Protein AF-A0A9P5K7F9-F1 (afdb_monomer_lite)

Organism: Colletotrichum siamense (NCBI:txid690259)

pLDDT: mean 72.36, std 23.7, range [22.53, 98.56]

Secondary structure (DSSP, 8-state):
-----PPPP-----PPPBHHHHHTT------SSS-HHHHTT----PEEPTTT--EE-S-HHHHHHHHHHHHHHHHHHHHHHHHHHHHHHHHHHHHHHHHHHHHHS-PPPPTT-SSHHHHHHHHHHHHHHHHHHHHHSSS--HHHHHHHHHHHHHHHS--SS-SS--HHHHHHHHHHHHHHHHHHHHHHHH-SS--HHHHHHHHHHHHHHHHHHHHH-HHHHHHTT-HHHHHHHHHHHHHHHHHHHTTSTHHHHHHHHHHHHHHHHHHS-TT----HHHHHHHHHHHHHHHTHHHHHHHHHH--PPP---------------------S---HHHHHHHHHHSS-----S------------PPPP------PPPPHHHHHHHHHHHHHHHHHTPPPPHHHHHTT------SSS-HHHHHTT---EEEETTTTEEEEGGGGGGG-TTSS---

Structure (mmCIF, N/CA/C/O backbone):
data_AF-A0A9P5K7F9-F1
#
_entry.id   AF-A0A9P5K7F9-F1
#
loop_
_atom_site.group_PDB
_atom_site.id
_atom_site.type_symbol
_atom_site.label_atom_id
_atom_site.label_alt_id
_atom_site.label_comp_id
_atom_site.label_asym_id
_atom_site.label_entity_id
_atom_site.label_seq_id
_atom_site.pdbx_PDB_ins_code
_atom_site.Cartn_x
_atom_site.Cartn_y
_atom_site.Cartn_z
_atom_site.occupancy
_atom_site.B_iso_or_equiv
_atom_site.auth_seq_id
_atom_site.auth_comp_id
_atom_site.auth_asym_id
_atom_site.auth_atom_id
_atom_site.pdbx_PDB_model_num
ATOM 1 N N . MET A 1 1 ? -58.192 16.668 75.613 1.00 34.59 1 MET A N 1
ATOM 2 C CA . MET A 1 1 ? -56.768 16.290 75.736 1.00 34.59 1 MET A CA 1
ATOM 3 C C . MET A 1 1 ? -56.548 15.174 74.741 1.00 34.59 1 MET A C 1
ATOM 5 O O . MET A 1 1 ? -56.738 14.020 75.089 1.00 34.59 1 MET A O 1
ATOM 9 N N . ASP A 1 2 ? -56.224 15.531 73.502 1.00 28.23 2 ASP A N 1
ATOM 10 C CA . ASP A 1 2 ? -55.972 14.560 72.441 1.00 28.23 2 ASP A CA 1
ATOM 11 C C . ASP A 1 2 ? -54.490 14.607 72.089 1.00 28.23 2 ASP A C 1
ATOM 13 O O . ASP A 1 2 ? -53.937 15.637 71.702 1.00 28.23 2 ASP A O 1
ATOM 17 N N . ILE A 1 3 ? -53.833 13.481 72.344 1.00 33.91 3 ILE A N 1
ATOM 18 C CA . ILE A 1 3 ? -52.399 13.274 72.192 1.00 33.91 3 ILE A CA 1
ATOM 19 C C . ILE A 1 3 ? -52.095 13.203 70.694 1.00 33.91 3 ILE A C 1
ATOM 21 O O . ILE A 1 3 ? -52.426 12.227 70.022 1.00 33.91 3 ILE A O 1
ATOM 25 N N . VAL A 1 4 ? -51.443 14.241 70.169 1.00 35.81 4 VAL A N 1
ATOM 26 C CA . VAL A 1 4 ? -50.896 14.260 68.808 1.00 35.81 4 VAL A CA 1
ATOM 27 C C . VAL A 1 4 ? -49.793 13.204 68.714 1.00 35.81 4 VAL A C 1
ATOM 29 O O . VAL A 1 4 ? -48.722 13.333 69.309 1.00 35.81 4 VAL A O 1
ATOM 32 N N . ALA A 1 5 ? -50.059 12.137 67.962 1.00 33.50 5 ALA A N 1
ATOM 33 C CA . ALA A 1 5 ? -49.075 11.113 67.648 1.00 33.50 5 ALA A CA 1
ATOM 34 C C . ALA A 1 5 ? -47.959 11.705 66.768 1.00 33.50 5 ALA A C 1
ATOM 36 O O . ALA A 1 5 ? -48.181 12.104 65.626 1.00 33.50 5 ALA A O 1
ATOM 37 N N . SER A 1 6 ? -46.743 11.745 67.315 1.00 30.38 6 SER A N 1
ATOM 38 C CA . SER A 1 6 ? -45.526 12.174 66.620 1.00 30.38 6 SER A CA 1
ATOM 39 C C . SER A 1 6 ? -45.235 11.286 65.392 1.00 30.38 6 SER A C 1
ATOM 41 O O . SER A 1 6 ? -45.344 10.055 65.487 1.00 30.38 6 SER A O 1
ATOM 43 N N . PRO A 1 7 ? -44.858 11.856 64.230 1.00 35.72 7 PRO A N 1
ATOM 44 C CA . PRO A 1 7 ? -44.550 11.077 63.039 1.00 35.72 7 PRO A CA 1
ATOM 45 C C . PRO A 1 7 ? -43.324 10.189 63.290 1.00 35.72 7 PRO A C 1
ATOM 47 O O . PRO A 1 7 ? -42.234 10.664 63.609 1.00 35.72 7 PRO A O 1
ATOM 50 N N . LYS A 1 8 ? -43.502 8.870 63.128 1.00 34.19 8 LYS A N 1
ATOM 51 C CA . LYS A 1 8 ? -42.427 7.871 63.232 1.00 34.19 8 LYS A CA 1
ATOM 52 C C . LYS A 1 8 ? -41.251 8.298 62.348 1.00 34.19 8 LYS A C 1
ATOM 54 O O . LYS A 1 8 ? -41.400 8.409 61.130 1.00 34.19 8 LYS A O 1
ATOM 59 N N . SER A 1 9 ? -40.086 8.519 62.957 1.00 37.06 9 SER A N 1
ATOM 60 C CA . SER A 1 9 ? -38.868 8.893 62.242 1.00 37.06 9 SER A CA 1
ATOM 61 C C . SER A 1 9 ? -38.587 7.886 61.121 1.00 37.06 9 SER A C 1
ATOM 63 O O . SER A 1 9 ? -38.528 6.670 61.336 1.00 37.06 9 SER A O 1
ATOM 65 N N . LYS A 1 10 ? -38.439 8.383 59.886 1.00 40.59 10 LYS A N 1
ATOM 66 C CA . LYS A 1 10 ? -37.928 7.583 58.769 1.00 40.59 10 LYS A CA 1
ATOM 67 C C . LYS A 1 10 ? -36.553 7.081 59.205 1.00 40.59 10 LYS A C 1
ATOM 69 O O . LYS A 1 10 ? -35.615 7.870 59.273 1.00 40.59 10 LYS A O 1
ATOM 74 N N . ARG A 1 11 ? -36.428 5.791 59.541 1.00 44.16 11 ARG A N 1
ATOM 75 C CA . ARG A 1 11 ? -35.130 5.166 59.836 1.00 44.16 11 ARG A CA 1
ATOM 76 C C . ARG A 1 11 ? -34.198 5.500 58.672 1.00 44.16 11 ARG A C 1
ATOM 78 O O . ARG A 1 11 ? -34.427 5.025 57.559 1.00 44.16 11 ARG A O 1
ATOM 85 N N . HIS A 1 12 ? -33.208 6.361 58.915 1.00 45.97 12 HIS A N 1
ATOM 86 C CA . HIS A 1 12 ? -32.232 6.754 57.906 1.00 45.97 12 HIS A CA 1
ATOM 87 C C . HIS A 1 12 ? -31.639 5.481 57.301 1.00 45.97 12 HIS A C 1
ATOM 89 O O . HIS A 1 12 ? -31.093 4.637 58.016 1.00 45.97 12 HIS A O 1
ATOM 95 N N . ARG A 1 13 ? -31.794 5.324 55.982 1.00 59.09 13 ARG A N 1
ATOM 96 C CA . ARG A 1 13 ? -31.165 4.246 55.210 1.00 59.09 13 ARG A CA 1
ATOM 97 C C . ARG A 1 13 ? -29.672 4.327 55.512 1.00 59.09 13 ARG A C 1
ATOM 99 O O . ARG A 1 13 ? -29.048 5.340 55.215 1.00 59.09 13 ARG A O 1
ATOM 106 N N . SER A 1 14 ? -29.125 3.333 56.209 1.00 60.84 14 SER A N 1
ATOM 107 C CA . SER A 1 14 ? -27.787 3.445 56.788 1.00 60.84 14 SER A CA 1
ATOM 108 C C . SER A 1 14 ? -26.732 3.446 55.684 1.00 60.84 14 SER A C 1
ATOM 110 O O . SER A 1 14 ? -26.365 2.388 55.172 1.00 60.84 14 SER A O 1
ATOM 112 N N . ILE A 1 15 ? -26.250 4.633 55.330 1.00 68.44 15 ILE A N 1
ATOM 113 C CA . ILE A 1 15 ? -25.108 4.823 54.436 1.00 68.44 15 ILE A CA 1
ATOM 114 C C . ILE A 1 15 ? -23.890 4.138 55.086 1.00 68.44 15 ILE A C 1
ATOM 116 O O . ILE A 1 15 ? -23.665 4.327 56.289 1.00 68.44 15 ILE A O 1
ATOM 120 N N . PRO A 1 16 ? -23.131 3.292 54.365 1.00 73.94 16 PRO A N 1
ATOM 121 C CA . PRO A 1 16 ? -21.928 2.677 54.915 1.00 73.94 16 PRO A CA 1
ATOM 122 C C . PRO A 1 16 ? -20.876 3.743 55.272 1.00 73.94 16 PRO A C 1
ATOM 124 O O . PRO A 1 16 ? -20.871 4.851 54.737 1.00 73.94 16 PRO A O 1
ATOM 127 N N . ALA A 1 17 ? -19.982 3.420 56.212 1.00 81.44 17 ALA A N 1
ATOM 128 C CA . ALA A 1 17 ? -18.834 4.277 56.504 1.00 81.44 17 ALA A CA 1
ATOM 129 C C . ALA A 1 17 ? -17.937 4.406 55.257 1.00 81.44 17 ALA A C 1
ATOM 131 O O . ALA A 1 17 ? -17.873 3.477 54.453 1.00 81.44 17 ALA A O 1
ATOM 132 N N . CYS A 1 18 ? -17.248 5.538 55.089 1.00 87.31 18 CYS A N 1
ATOM 133 C CA . CYS A 1 18 ? -16.259 5.672 54.015 1.00 87.31 18 CYS A CA 1
ATOM 134 C C . CYS A 1 18 ? -15.045 4.761 54.260 1.00 87.31 18 CYS A C 1
ATOM 136 O O . CYS A 1 18 ? -14.754 4.403 55.408 1.00 87.31 18 CYS A O 1
ATOM 138 N N . ALA A 1 19 ? -14.316 4.425 53.195 1.00 86.50 19 ALA A N 1
ATOM 139 C CA . ALA A 1 19 ? -13.170 3.521 53.257 1.00 86.50 19 ALA A CA 1
ATOM 140 C C . ALA A 1 19 ? -12.087 4.014 54.219 1.00 86.50 19 ALA A C 1
ATOM 142 O O . ALA A 1 19 ? -11.612 3.253 55.059 1.00 86.50 19 ALA A O 1
ATOM 143 N N . ARG A 1 20 ? -11.771 5.313 54.194 1.00 86.75 20 ARG A N 1
ATOM 144 C CA . ARG A 1 20 ? -10.778 5.909 55.095 1.00 86.75 20 ARG A CA 1
ATOM 145 C C . ARG A 1 20 ? -11.163 5.806 56.570 1.00 86.75 20 ARG A C 1
ATOM 147 O O . ARG A 1 20 ? -10.338 5.402 57.389 1.00 86.75 20 ARG A O 1
ATOM 154 N N . CYS A 1 21 ? -12.400 6.152 56.934 1.00 88.38 21 CYS A N 1
ATOM 155 C CA . CYS A 1 21 ? -12.863 6.018 58.321 1.00 88.38 21 CYS A CA 1
ATOM 156 C C . CYS A 1 21 ? -12.917 4.547 58.752 1.00 88.38 21 CYS A C 1
ATOM 158 O O . CYS A 1 21 ? -12.595 4.242 59.896 1.00 88.38 21 CYS A O 1
ATOM 160 N N . HIS A 1 22 ? -13.269 3.639 57.838 1.00 86.19 22 HIS A N 1
ATOM 161 C CA . HIS A 1 22 ? -13.271 2.204 58.104 1.00 86.19 22 HIS A CA 1
ATOM 162 C C . HIS A 1 22 ? -11.853 1.664 58.357 1.00 86.19 22 HIS A C 1
ATOM 164 O O . HIS A 1 22 ? -11.612 1.052 59.394 1.00 86.19 22 HIS A O 1
ATOM 170 N N . LYS A 1 23 ? -10.893 1.952 57.465 1.00 85.56 23 LYS A N 1
ATOM 171 C CA . LYS A 1 23 ? -9.483 1.533 57.583 1.00 85.56 23 LYS A CA 1
ATOM 172 C C . LYS A 1 23 ? -8.806 2.105 58.831 1.00 85.56 23 LYS A C 1
ATOM 174 O O . LYS A 1 23 ? -8.097 1.390 59.528 1.00 85.56 23 LYS A O 1
ATOM 179 N N . SER A 1 24 ? -9.080 3.369 59.156 1.00 85.00 24 SER A N 1
ATOM 180 C CA . SER A 1 24 ? -8.556 4.022 60.368 1.00 85.00 24 SER A CA 1
ATOM 181 C C . SER A 1 24 ? -9.285 3.628 61.662 1.00 85.00 24 SER A C 1
ATOM 183 O O . SER A 1 24 ? -8.893 4.087 62.734 1.00 85.00 24 SER A O 1
ATOM 185 N N . LYS A 1 25 ? -10.333 2.790 61.586 1.00 85.19 25 LYS A N 1
ATOM 186 C CA . LYS A 1 25 ? -11.198 2.384 62.713 1.00 85.19 25 LYS A CA 1
ATOM 187 C C . LYS A 1 25 ? -11.808 3.574 63.470 1.00 85.19 25 LYS A C 1
ATOM 189 O O . LYS A 1 25 ? -11.998 3.533 64.682 1.00 85.19 25 LYS A O 1
ATOM 194 N N . GLN A 1 26 ? -12.130 4.643 62.749 1.00 86.56 26 GLN A N 1
ATOM 195 C CA . GLN A 1 26 ? -12.694 5.874 63.299 1.00 86.56 26 GLN A CA 1
ATOM 196 C C . GLN A 1 26 ? -14.188 5.997 62.983 1.00 86.56 26 GLN A C 1
ATOM 198 O O . GLN A 1 26 ? -14.665 5.552 61.936 1.00 86.56 26 GLN A O 1
ATOM 203 N N . LYS A 1 27 ? -14.949 6.664 63.862 1.00 85.81 27 LYS A N 1
ATOM 204 C CA . LYS A 1 27 ? -16.379 6.914 63.631 1.00 85.81 27 LYS A CA 1
ATOM 205 C C . LYS A 1 27 ? -16.568 7.825 62.409 1.00 85.81 27 LYS A C 1
ATOM 207 O O . LYS A 1 27 ? -16.097 8.958 62.395 1.00 85.81 27 LYS A O 1
ATOM 212 N N . CYS A 1 28 ? -17.276 7.322 61.395 1.00 87.25 28 CYS A N 1
ATOM 213 C CA . CYS A 1 28 ? -17.679 8.088 60.216 1.00 87.25 28 CYS A CA 1
ATOM 214 C C . CYS A 1 28 ? -19.009 8.800 60.490 1.00 87.25 28 CYS A C 1
ATOM 216 O O . CYS A 1 28 ? -19.988 8.147 60.858 1.00 87.25 28 CYS A O 1
ATOM 218 N N . ASP A 1 29 ? -19.055 10.110 60.259 1.00 86.69 29 ASP A N 1
ATOM 219 C CA . ASP A 1 29 ? -20.264 10.945 60.310 1.00 86.69 29 ASP A CA 1
ATOM 220 C C . ASP A 1 29 ? -21.221 10.684 59.134 1.00 86.69 29 ASP A C 1
ATOM 222 O O . ASP A 1 29 ? -22.373 11.098 59.176 1.00 86.69 29 ASP A O 1
ATOM 226 N N . ARG A 1 30 ? -20.773 9.933 58.114 1.00 81.31 30 ARG A N 1
ATOM 227 C CA . ARG A 1 30 ? -21.566 9.513 56.942 1.00 81.31 30 ARG A CA 1
ATOM 228 C C . ARG A 1 30 ? -22.190 10.680 56.163 1.00 81.31 30 ARG A C 1
ATOM 230 O O . ARG A 1 30 ? -23.127 10.445 55.405 1.00 81.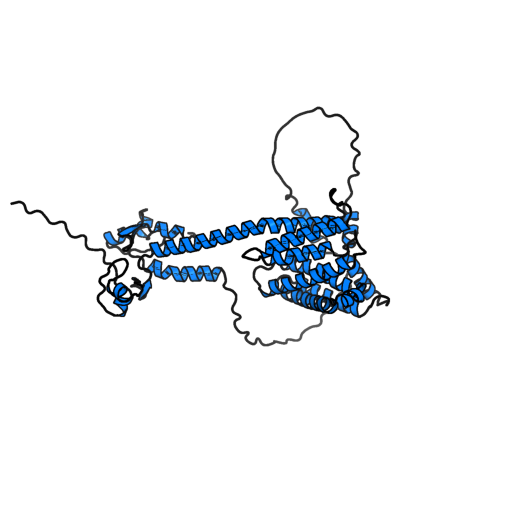31 30 ARG A O 1
ATOM 237 N N . GLY A 1 31 ? -21.646 11.894 56.293 1.00 80.25 31 GLY A N 1
ATOM 238 C CA . GLY A 1 31 ? -22.057 13.041 55.487 1.00 80.25 31 GLY A CA 1
ATOM 239 C C . GLY A 1 31 ? -21.938 12.753 53.990 1.00 80.25 31 GLY A C 1
ATOM 240 O O . GLY A 1 31 ? -21.008 12.061 53.561 1.00 80.25 31 GLY A O 1
ATOM 241 N N . THR A 1 32 ? -22.892 13.251 53.209 1.00 74.56 32 THR A N 1
ATOM 242 C CA . THR A 1 32 ? -22.952 13.168 51.741 1.00 74.56 32 THR A CA 1
ATOM 243 C C . THR A 1 32 ? -22.760 14.574 51.162 1.00 74.56 32 THR A C 1
ATOM 245 O O . THR A 1 32 ? -23.410 15.489 51.661 1.00 74.56 32 THR A O 1
ATOM 248 N N . PRO A 1 33 ? -21.899 14.789 50.146 1.00 73.19 33 PRO A N 1
ATOM 249 C CA . PRO A 1 33 ? -21.159 13.793 49.366 1.00 73.19 33 PRO A CA 1
ATOM 250 C C . PRO A 1 33 ? -19.855 13.301 50.010 1.00 73.19 33 PRO A C 1
ATOM 252 O O . PRO A 1 33 ? -19.399 12.199 49.706 1.00 73.19 33 PRO A O 1
ATOM 255 N N . ARG A 1 34 ? -19.280 14.049 50.959 1.00 85.12 34 ARG A N 1
ATOM 256 C CA . ARG A 1 34 ? -18.051 13.695 51.693 1.00 85.12 34 ARG A CA 1
ATOM 257 C C . ARG A 1 34 ? -18.315 13.740 53.196 1.00 85.12 34 ARG A C 1
ATOM 259 O O . ARG A 1 34 ? -19.089 14.566 53.664 1.00 85.12 34 ARG A O 1
ATOM 266 N N . CYS A 1 35 ? -17.685 12.841 53.951 1.00 88.06 35 CYS A N 1
ATOM 267 C CA . CYS A 1 35 ? -17.738 12.901 55.410 1.00 88.06 35 CYS A CA 1
ATOM 268 C C . CYS A 1 35 ? -16.847 14.047 55.922 1.00 88.06 35 CYS A C 1
ATOM 270 O O . CYS A 1 35 ? -15.815 14.340 55.310 1.00 88.06 35 CYS A O 1
ATOM 272 N N . LEU A 1 36 ? -17.210 14.668 57.045 1.00 88.62 36 LEU A N 1
ATOM 273 C CA . LEU A 1 36 ? -16.509 15.830 57.606 1.00 88.62 36 LEU A CA 1
ATOM 274 C C . LEU A 1 36 ? -15.012 15.560 57.793 1.00 88.62 36 LEU A C 1
ATOM 276 O O . LEU A 1 36 ? -14.182 16.391 57.449 1.00 88.62 36 LEU A O 1
ATOM 280 N N . ARG A 1 37 ? -14.640 14.353 58.230 1.00 86.94 37 ARG A N 1
ATOM 281 C CA . ARG A 1 37 ? -13.229 13.975 58.427 1.00 86.94 37 ARG A CA 1
ATOM 282 C C . ARG A 1 37 ? -12.431 13.853 57.120 1.00 86.94 37 ARG A C 1
ATOM 284 O O . ARG A 1 37 ? -11.216 14.058 57.119 1.00 86.94 37 ARG A O 1
ATOM 291 N N . CYS A 1 38 ? -13.080 13.490 56.014 1.00 88.12 38 CYS A N 1
ATOM 292 C CA . CYS A 1 38 ? -12.452 13.509 54.690 1.00 88.12 38 CYS A CA 1
ATOM 293 C C . CYS A 1 38 ? -12.357 14.935 54.142 1.00 88.12 38 CYS A C 1
ATOM 295 O O . CYS A 1 38 ? -11.353 15.252 53.517 1.00 88.12 38 CYS A O 1
ATOM 297 N N . VAL A 1 39 ? -13.342 15.794 54.425 1.00 89.00 39 VAL A N 1
ATOM 298 C CA . VAL A 1 39 ? -13.290 17.223 54.073 1.00 89.00 39 VAL A CA 1
ATOM 299 C C . VAL A 1 39 ? -12.141 17.916 54.806 1.00 89.00 39 VAL A C 1
ATOM 301 O O . VAL A 1 39 ? -11.277 18.492 54.157 1.00 89.00 39 VAL A O 1
ATOM 304 N N . SER A 1 40 ? -12.053 17.773 56.133 1.00 87.50 40 SER A N 1
ATOM 305 C CA . SER A 1 40 ? -10.996 18.397 56.945 1.00 87.50 40 SER A CA 1
ATOM 306 C C . SER A 1 40 ? -9.583 17.929 56.595 1.00 87.50 40 SER A C 1
ATOM 308 O O . SER A 1 40 ? -8.618 18.603 56.925 1.00 87.50 40 SER A O 1
ATOM 310 N N . ALA A 1 41 ? -9.445 16.770 55.954 1.00 86.62 41 ALA A N 1
ATOM 311 C CA . ALA A 1 41 ? -8.152 16.238 55.542 1.00 86.62 41 ALA A CA 1
ATOM 312 C C . ALA A 1 41 ? -7.843 16.459 54.055 1.00 86.62 41 ALA A C 1
ATOM 314 O O . ALA A 1 41 ? -6.839 15.944 53.581 1.00 86.62 41 ALA A O 1
ATOM 315 N N . GLY A 1 42 ? -8.731 17.105 53.295 1.00 83.94 42 GLY A N 1
ATOM 316 C CA . GLY A 1 42 ? -8.560 17.329 51.857 1.00 83.94 42 GLY A CA 1
ATOM 317 C C . GLY A 1 42 ? -8.678 16.085 50.961 1.00 83.94 42 GLY A C 1
ATOM 318 O O . GLY A 1 42 ? -8.785 16.229 49.751 1.00 83.94 42 GLY A O 1
ATOM 319 N N . VAL A 1 43 ? -8.754 14.867 51.507 1.00 85.25 43 VAL A N 1
ATOM 320 C CA . VAL A 1 43 ? -8.704 13.606 50.733 1.00 85.25 43 VAL A CA 1
ATOM 321 C C . VAL A 1 43 ? -10.061 13.109 50.234 1.00 85.25 43 VAL A C 1
ATOM 323 O O . VAL A 1 43 ? -11.083 13.261 50.919 1.00 85.25 43 VAL A O 1
ATOM 326 N N . GLU A 1 44 ? -10.077 12.470 49.064 1.00 83.56 44 GLU A N 1
ATOM 327 C CA . GLU A 1 44 ? -11.278 11.895 48.450 1.00 83.56 44 GLU A CA 1
ATOM 328 C C . GLU A 1 44 ? -12.033 10.948 49.405 1.00 83.56 44 GLU A C 1
ATOM 330 O O . GLU A 1 44 ? -11.454 10.249 50.242 1.00 83.56 44 GLU A O 1
ATOM 335 N N . CYS A 1 45 ? -13.368 10.977 49.339 1.00 84.62 45 CYS A N 1
ATOM 336 C CA . CYS A 1 45 ? -14.227 10.187 50.215 1.00 84.62 45 CYS A CA 1
ATOM 337 C C . CYS A 1 45 ? -14.881 9.043 49.434 1.00 84.62 45 CYS A C 1
ATOM 339 O O . CYS A 1 45 ? -15.989 9.191 48.927 1.00 84.62 45 CYS A O 1
ATOM 341 N N . THR A 1 46 ? -14.214 7.893 49.379 1.00 85.75 46 THR A N 1
ATOM 342 C CA . THR A 1 46 ? -14.709 6.668 48.734 1.00 85.75 46 THR A CA 1
ATOM 343 C C . THR A 1 46 ? -15.563 5.830 49.696 1.00 85.75 46 THR A C 1
ATOM 345 O O . THR A 1 46 ? -15.405 5.872 50.925 1.00 85.75 46 THR A O 1
ATOM 348 N N . ALA A 1 47 ? -16.530 5.084 49.164 1.00 82.12 47 ALA A N 1
ATOM 349 C CA . ALA A 1 47 ? -17.263 4.070 49.916 1.00 82.12 47 ALA A CA 1
ATOM 350 C C . ALA A 1 47 ? -16.431 2.783 50.020 1.00 82.12 47 ALA A C 1
ATOM 352 O O . ALA A 1 47 ? -15.558 2.526 49.198 1.00 82.12 47 ALA A O 1
ATOM 353 N N . ILE A 1 48 ? -16.692 1.976 51.052 1.00 80.50 48 ILE A N 1
ATOM 354 C CA . ILE A 1 48 ? -16.095 0.644 51.177 1.00 80.50 48 ILE A CA 1
ATOM 355 C C . ILE A 1 48 ? -17.099 -0.420 50.746 1.00 80.50 48 ILE A C 1
ATOM 357 O O . ILE A 1 48 ? -18.226 -0.464 51.253 1.00 80.50 48 ILE A O 1
ATOM 361 N N . ASN A 1 49 ? -16.685 -1.294 49.835 1.00 73.50 49 ASN A N 1
ATOM 362 C CA . ASN A 1 49 ? -17.431 -2.496 49.518 1.00 73.50 49 ASN A CA 1
ATOM 363 C C . ASN A 1 49 ? -17.250 -3.501 50.669 1.00 73.50 49 ASN A C 1
ATOM 365 O O . ASN A 1 49 ? -16.142 -3.878 51.038 1.00 73.50 49 ASN A O 1
ATOM 369 N N . ARG A 1 50 ? -18.358 -3.918 51.288 1.00 68.75 50 ARG A N 1
ATOM 370 C CA . ARG A 1 50 ? -18.335 -4.806 52.463 1.00 68.75 50 ARG A CA 1
ATOM 371 C C . ARG A 1 50 ? -17.992 -6.257 52.137 1.00 68.75 50 ARG A C 1
ATOM 373 O O . ARG A 1 50 ? -17.692 -7.002 53.060 1.00 68.75 50 ARG A O 1
ATOM 380 N N . GLN A 1 51 ? -18.095 -6.668 50.876 1.00 68.06 51 GLN A N 1
ATOM 381 C CA . GLN A 1 51 ? -17.865 -8.056 50.476 1.00 68.06 51 GLN A CA 1
ATOM 382 C C . GLN A 1 51 ? -16.376 -8.353 50.285 1.00 68.06 51 GLN A C 1
ATOM 384 O O . GLN A 1 51 ? -15.914 -9.418 50.672 1.00 68.06 51 GLN A O 1
ATOM 389 N N . ASN A 1 52 ? -15.624 -7.402 49.735 1.00 69.44 52 ASN A N 1
ATOM 390 C CA . ASN A 1 52 ? -14.214 -7.569 49.371 1.00 69.44 52 ASN A CA 1
ATOM 391 C C . ASN A 1 52 ? -13.292 -6.504 50.001 1.00 69.44 52 ASN A C 1
ATOM 393 O O . ASN A 1 52 ? -12.093 -6.504 49.748 1.00 69.44 52 ASN A O 1
ATOM 397 N N . SER A 1 53 ? -13.829 -5.598 50.826 1.00 71.75 53 SER A N 1
ATOM 398 C CA . SER A 1 53 ? -13.100 -4.476 51.440 1.00 71.75 53 SER A CA 1
ATOM 399 C C . SER A 1 53 ? -12.466 -3.492 50.442 1.00 71.75 53 SER A C 1
ATOM 401 O O . SER A 1 53 ? -11.591 -2.715 50.835 1.00 71.75 53 SER A O 1
ATOM 403 N N . SER A 1 54 ? -12.895 -3.492 49.173 1.00 75.50 54 SER A N 1
ATOM 404 C CA . SER A 1 54 ? -12.372 -2.586 48.145 1.00 75.50 54 SER A CA 1
ATOM 405 C C . SER A 1 54 ? -12.952 -1.177 48.281 1.00 75.50 54 SER A C 1
ATOM 407 O O . SER A 1 54 ? -14.039 -0.974 48.832 1.00 75.50 54 SER A O 1
ATOM 409 N N . GLU A 1 55 ? -12.223 -0.186 47.775 1.00 80.69 55 GLU A N 1
ATOM 410 C CA . GLU A 1 55 ? -12.733 1.179 47.657 1.00 80.69 55 GLU A CA 1
ATOM 411 C C . GLU A 1 55 ? -13.583 1.299 46.393 1.00 80.69 55 GLU A C 1
ATOM 413 O O . GLU A 1 55 ? -13.209 0.789 45.341 1.00 80.69 55 GLU A O 1
ATOM 418 N N . VAL A 1 56 ? -14.743 1.939 46.507 1.00 77.62 56 VAL A N 1
ATOM 419 C CA . VAL A 1 56 ? -15.666 2.172 45.392 1.00 77.62 56 VAL A CA 1
ATOM 420 C C . VAL A 1 56 ? -16.202 3.605 45.441 1.00 77.62 56 VAL A C 1
ATOM 422 O O . VAL A 1 56 ? -16.293 4.190 46.530 1.00 77.62 56 VAL A O 1
ATOM 425 N N . PRO A 1 57 ? -16.588 4.195 44.297 1.00 78.25 57 PRO A N 1
ATOM 426 C CA . PRO A 1 57 ? -17.239 5.500 44.269 1.00 78.25 57 PRO A CA 1
ATOM 427 C C . PRO A 1 57 ? -18.486 5.532 45.162 1.00 78.25 57 PRO A C 1
ATOM 429 O O . PRO A 1 57 ? -19.220 4.549 45.281 1.00 78.25 57 PRO A O 1
ATOM 432 N N . ARG A 1 58 ? -18.744 6.672 45.815 1.00 74.19 58 ARG A N 1
ATOM 433 C CA . ARG A 1 58 ? -19.914 6.820 46.703 1.00 74.19 58 ARG A CA 1
ATOM 434 C C . ARG A 1 58 ? -21.252 6.831 45.962 1.00 74.19 58 ARG A C 1
ATOM 436 O O . ARG A 1 58 ? -22.241 6.375 46.535 1.00 74.19 58 ARG A O 1
ATOM 443 N N . SER A 1 59 ? -21.269 7.336 44.730 1.00 74.62 59 SER A N 1
ATOM 444 C CA . SER A 1 59 ? -22.366 7.163 43.778 1.00 74.62 59 SER A CA 1
ATOM 445 C C . SER A 1 59 ? -21.845 6.346 42.605 1.00 74.62 59 SER A C 1
ATOM 447 O O . SER A 1 59 ? -21.018 6.818 41.829 1.00 74.62 59 SER A O 1
ATOM 449 N N . ALA A 1 60 ? -22.325 5.110 42.487 1.00 70.25 60 ALA A N 1
ATOM 450 C CA . ALA A 1 60 ? -22.063 4.296 41.307 1.00 70.25 60 ALA A CA 1
ATOM 451 C C . ALA A 1 60 ? -22.700 4.926 40.059 1.00 70.25 60 ALA A C 1
ATOM 453 O O . ALA A 1 60 ? -22.132 4.843 38.982 1.00 70.25 60 ALA A O 1
ATOM 454 N N . VAL A 1 61 ? -23.853 5.587 40.210 1.00 70.44 61 VAL A N 1
ATOM 455 C CA . VAL A 1 61 ? -24.596 6.192 39.097 1.00 70.44 61 VAL A CA 1
ATOM 456 C C . VAL A 1 61 ? -23.810 7.345 38.484 1.00 70.44 61 VAL A C 1
ATOM 458 O O . VAL A 1 61 ? -23.517 7.288 37.298 1.00 70.44 61 VAL A O 1
ATOM 461 N N . GLN A 1 62 ? -23.378 8.320 39.290 1.00 69.62 62 GLN A N 1
ATOM 462 C CA . GLN A 1 62 ? -22.600 9.459 38.785 1.00 69.62 62 GLN A CA 1
ATOM 463 C C . GLN A 1 62 ? -21.277 9.021 38.150 1.00 69.62 62 GLN A C 1
ATOM 465 O O . GLN A 1 62 ? -20.884 9.553 37.119 1.00 69.62 62 GLN A O 1
ATOM 470 N N . TYR A 1 63 ? -20.602 8.029 38.740 1.00 73.88 63 TYR A N 1
ATOM 471 C CA . TYR A 1 63 ? -19.367 7.485 38.176 1.00 73.88 63 TYR A CA 1
ATOM 472 C C . TYR A 1 63 ? -19.599 6.833 36.806 1.00 73.88 63 TYR A C 1
ATOM 474 O O . TYR A 1 63 ? -18.833 7.059 35.874 1.00 73.88 63 TYR A O 1
ATOM 482 N N . LEU A 1 64 ? -20.665 6.037 36.675 1.00 72.12 64 LEU A N 1
ATOM 483 C CA . LEU A 1 64 ? -21.013 5.380 35.417 1.00 72.12 64 LEU A CA 1
ATOM 484 C C . LEU A 1 64 ? -21.469 6.385 34.353 1.00 72.12 64 LEU A C 1
ATOM 486 O O . LEU A 1 64 ? -21.100 6.231 33.197 1.00 72.12 64 LEU A O 1
ATOM 490 N N . GLU A 1 65 ? -22.226 7.417 34.727 1.00 70.88 65 GLU A N 1
ATOM 491 C CA . GLU A 1 65 ? -22.639 8.497 33.820 1.00 70.88 65 GLU A CA 1
ATOM 492 C C . GLU A 1 65 ? -21.440 9.307 33.318 1.00 70.88 65 GLU A C 1
ATOM 494 O O . GLU A 1 65 ? -21.338 9.570 32.123 1.00 70.88 65 GLU A O 1
ATOM 499 N N . GLN A 1 66 ? -20.492 9.639 34.200 1.00 73.81 66 GLN A N 1
ATOM 500 C CA . GLN A 1 66 ? -19.250 10.299 33.802 1.00 73.81 66 GLN A CA 1
ATOM 501 C C . GLN A 1 66 ? -18.437 9.417 32.847 1.00 73.81 66 GLN A C 1
ATOM 503 O O . GLN A 1 66 ? -17.978 9.894 31.813 1.00 73.81 66 GLN A O 1
ATOM 508 N N . LYS A 1 67 ? -18.290 8.123 33.158 1.00 75.06 67 LYS A N 1
ATOM 509 C CA . LYS A 1 67 ? -17.587 7.181 32.279 1.00 75.06 67 LYS A CA 1
ATOM 510 C C . LYS A 1 67 ? -18.276 7.013 30.929 1.00 75.06 67 LYS A C 1
ATOM 512 O O . LYS A 1 67 ? -17.589 6.886 29.924 1.00 75.06 67 LYS A O 1
ATOM 517 N N . LEU A 1 68 ? -19.607 7.049 30.891 1.00 73.50 68 LEU A N 1
ATOM 518 C CA . LEU A 1 68 ? -20.355 7.037 29.637 1.00 73.50 68 LEU A CA 1
ATOM 519 C C . LEU A 1 68 ? -20.091 8.286 28.807 1.00 73.50 68 LEU A C 1
ATOM 521 O O . LEU A 1 68 ? -19.760 8.152 27.637 1.00 73.50 68 LEU A O 1
ATOM 525 N N . ALA A 1 69 ? -20.133 9.470 29.416 1.00 72.25 69 ALA A N 1
ATOM 526 C CA . ALA A 1 69 ? -19.814 10.714 28.720 1.00 72.25 69 ALA A CA 1
ATOM 527 C C . ALA A 1 69 ? -18.364 10.729 28.189 1.00 72.25 69 ALA A C 1
ATOM 529 O O . ALA A 1 69 ? -18.107 11.171 27.069 1.00 72.25 69 ALA A O 1
ATOM 530 N N . GLU A 1 70 ? -17.407 10.202 28.960 1.00 75.06 70 GLU A N 1
ATOM 531 C CA . GLU A 1 70 ? -16.017 10.033 28.511 1.00 75.06 70 GLU A CA 1
ATOM 532 C C . GLU A 1 70 ? -15.929 9.094 27.293 1.00 75.06 70 GLU A C 1
ATOM 534 O O . GLU A 1 70 ? -15.253 9.407 26.319 1.00 75.06 70 GLU A O 1
ATOM 539 N N . LEU A 1 71 ? -16.646 7.968 27.297 1.00 75.12 71 LEU A N 1
ATOM 540 C CA . LEU A 1 71 ? -16.640 7.022 26.175 1.00 75.12 71 LEU A CA 1
ATOM 541 C C . LEU A 1 71 ? -17.374 7.560 24.934 1.00 75.12 71 LEU A C 1
ATOM 543 O O . LEU A 1 71 ? -16.890 7.385 23.818 1.00 75.12 71 LEU A O 1
ATOM 547 N N . GLU A 1 72 ? -18.504 8.244 25.109 1.00 75.25 72 GLU A N 1
ATOM 548 C CA . GLU A 1 72 ? -19.282 8.852 24.019 1.00 75.25 72 GLU A CA 1
ATOM 549 C C . GLU A 1 72 ? -18.494 9.969 23.316 1.00 75.25 72 GLU A C 1
ATOM 551 O O . GLU A 1 72 ? -18.511 10.071 22.087 1.00 75.25 72 GLU A O 1
ATOM 556 N N . THR A 1 73 ? -17.741 10.776 24.071 1.00 73.81 73 THR A N 1
ATOM 557 C CA . THR A 1 73 ? -16.884 11.827 23.494 1.00 73.81 73 THR A CA 1
ATOM 558 C C . THR A 1 73 ? -15.709 11.247 22.706 1.00 73.81 73 THR A C 1
ATOM 560 O O . THR A 1 73 ? -15.404 11.736 21.614 1.00 73.81 73 THR A O 1
ATOM 563 N N . LEU A 1 74 ? -15.091 10.168 23.198 1.00 73.31 74 LEU A N 1
ATOM 564 C CA . LEU A 1 74 ? -14.047 9.439 22.472 1.00 73.31 74 LEU A CA 1
ATOM 565 C C . LEU A 1 74 ? -14.581 8.807 21.177 1.00 73.31 74 LEU A C 1
ATOM 567 O O . LEU A 1 74 ? -13.930 8.914 20.136 1.00 73.31 74 LEU A O 1
ATOM 571 N N . ALA A 1 75 ? -15.772 8.202 21.215 1.00 69.62 75 ALA A N 1
ATOM 572 C CA . ALA A 1 75 ? -16.416 7.625 20.034 1.00 69.62 75 ALA A CA 1
ATOM 573 C C . ALA A 1 75 ? -16.726 8.694 18.974 1.00 69.62 75 ALA A C 1
ATOM 575 O O . ALA A 1 75 ? -16.332 8.546 17.820 1.00 69.62 75 ALA A O 1
ATOM 576 N N . THR A 1 76 ? -17.321 9.816 19.386 1.00 68.31 76 THR A N 1
ATOM 577 C CA . THR A 1 76 ? -17.646 10.937 18.486 1.00 68.31 76 THR A CA 1
ATOM 578 C C . THR A 1 76 ? -16.388 11.537 17.849 1.00 68.31 76 THR A C 1
ATOM 580 O O . THR A 1 76 ? -16.362 11.860 16.663 1.00 68.31 76 THR A O 1
ATOM 583 N N . THR A 1 77 ? -15.306 11.669 18.624 1.00 67.56 77 THR A N 1
ATOM 584 C CA . THR A 1 77 ? -14.019 12.164 18.110 1.00 67.56 77 THR A CA 1
ATOM 585 C C . THR A 1 77 ? -13.457 11.224 17.044 1.00 67.56 77 THR A C 1
ATOM 587 O O . THR A 1 77 ? -12.977 11.685 16.011 1.00 67.56 77 THR A O 1
ATOM 590 N N . ARG A 1 78 ? -13.559 9.906 17.257 1.00 62.06 78 ARG A N 1
ATOM 591 C CA . ARG A 1 78 ? -13.116 8.896 16.291 1.00 62.06 78 ARG A CA 1
ATOM 592 C C . ARG A 1 78 ? -13.940 8.928 14.999 1.00 62.06 78 ARG A C 1
ATOM 594 O O . ARG A 1 78 ? -13.347 8.883 13.928 1.00 62.06 78 ARG A O 1
ATOM 601 N N . GLU A 1 79 ? -15.263 9.056 15.093 1.00 60.03 79 GLU A N 1
ATOM 602 C CA . GLU A 1 79 ? -16.161 9.142 13.928 1.00 60.03 79 GLU A CA 1
ATOM 603 C C . GLU A 1 79 ? -15.901 10.388 13.065 1.00 60.03 79 GLU A C 1
ATOM 605 O O . GLU A 1 79 ? -15.895 10.321 11.835 1.00 60.03 79 GLU A O 1
ATOM 610 N N . ASN A 1 80 ? -15.623 11.535 13.688 1.00 59.78 80 ASN A N 1
ATOM 611 C CA . ASN A 1 80 ? -15.303 12.760 12.950 1.00 59.78 80 ASN A CA 1
ATOM 612 C C . ASN A 1 80 ? -13.976 12.653 12.181 1.00 59.78 80 ASN A C 1
ATOM 614 O O . ASN A 1 80 ? -13.861 13.187 11.080 1.00 59.78 80 ASN A O 1
ATOM 618 N N . VAL A 1 81 ? -12.990 11.937 12.730 1.00 59.03 81 VAL A N 1
ATOM 619 C CA . VAL A 1 81 ? -11.713 11.674 12.050 1.00 59.03 81 VAL A CA 1
ATOM 620 C C . VAL A 1 81 ? -11.903 10.719 10.870 1.00 59.03 81 VAL A C 1
ATOM 622 O O . VAL A 1 81 ? -11.384 10.988 9.790 1.00 59.03 81 VAL A O 1
ATOM 625 N N . THR A 1 82 ? -12.681 9.643 11.029 1.00 57.66 82 THR A N 1
ATOM 626 C CA . THR A 1 82 ? -12.946 8.705 9.924 1.00 57.66 82 THR A CA 1
ATOM 627 C C . THR A 1 82 ? -13.692 9.376 8.773 1.00 57.66 82 THR A C 1
ATOM 629 O O . THR A 1 82 ? -13.353 9.158 7.615 1.00 57.66 82 THR A O 1
ATOM 632 N N . ASN A 1 83 ? -14.650 10.256 9.077 1.00 56.78 83 ASN A N 1
ATOM 633 C CA . ASN A 1 83 ? -15.417 10.986 8.063 1.00 56.78 83 ASN A CA 1
ATOM 634 C C . ASN A 1 83 ? -14.587 12.024 7.292 1.00 56.78 83 ASN A C 1
ATOM 636 O O . ASN A 1 83 ? -14.921 12.325 6.151 1.00 56.78 83 ASN A O 1
ATOM 640 N N . ALA A 1 84 ? -13.510 12.552 7.880 1.00 58.34 84 ALA A N 1
ATOM 641 C CA . ALA A 1 84 ? -12.579 13.445 7.188 1.00 58.34 84 ALA A CA 1
ATOM 642 C C . ALA A 1 84 ? -11.543 12.692 6.332 1.00 58.34 84 ALA A C 1
ATOM 644 O O . ALA A 1 84 ? -11.067 13.241 5.346 1.00 58.34 84 ALA A O 1
ATOM 645 N N . ALA A 1 85 ? -11.207 11.448 6.689 1.00 57.66 85 ALA A N 1
ATOM 646 C CA . ALA A 1 85 ? -10.273 10.599 5.944 1.00 57.66 85 ALA A CA 1
ATOM 647 C C . ALA A 1 85 ? -10.909 9.928 4.708 1.00 57.66 85 ALA A C 1
ATOM 649 O O . ALA A 1 85 ? -10.221 9.680 3.719 1.00 57.66 85 ALA A O 1
ATOM 650 N N . LEU A 1 86 ? -12.220 9.662 4.747 1.00 60.12 86 LEU A N 1
ATOM 651 C CA . LEU A 1 86 ? -12.975 9.008 3.667 1.00 60.12 86 LEU A CA 1
ATOM 652 C C . LEU A 1 86 ? -12.905 9.742 2.304 1.00 60.12 86 LEU A C 1
ATOM 654 O O . LEU A 1 86 ? -12.623 9.077 1.311 1.00 60.12 86 LEU A O 1
ATOM 658 N N . PRO A 1 87 ? -13.063 11.080 2.212 1.00 61.31 87 PRO A N 1
ATOM 659 C CA . PRO A 1 87 ? -12.934 11.799 0.941 1.00 61.31 87 PRO A CA 1
ATOM 660 C C . PRO A 1 87 ? -11.536 11.670 0.320 1.00 61.31 8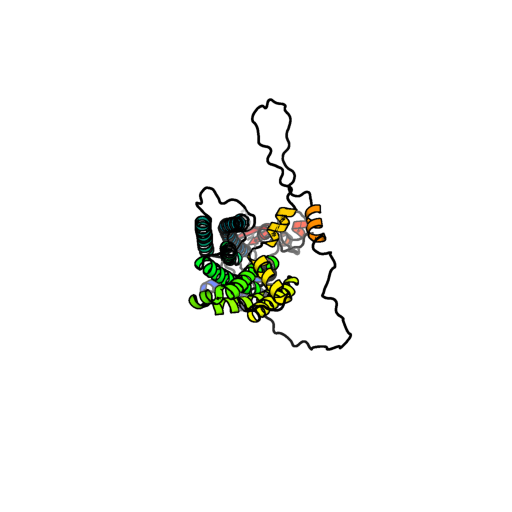7 PRO A C 1
ATOM 662 O O . PRO A 1 87 ? -11.405 11.383 -0.865 1.00 61.31 87 PRO A O 1
ATOM 665 N N . THR A 1 88 ? -10.481 11.809 1.132 1.00 76.50 88 THR A N 1
ATOM 666 C CA . THR A 1 88 ? -9.089 11.715 0.662 1.00 76.50 88 THR A CA 1
ATOM 667 C C . THR A 1 88 ? -8.741 10.299 0.190 1.00 76.50 88 THR A C 1
ATOM 669 O O . THR A 1 88 ? -8.004 10.134 -0.782 1.00 76.50 88 THR A O 1
ATOM 672 N N . GLN A 1 89 ? -9.286 9.273 0.853 1.00 82.56 89 GLN A N 1
ATOM 673 C CA . GLN A 1 89 ? -9.164 7.870 0.450 1.00 82.56 89 GLN A CA 1
ATOM 674 C C . GLN A 1 89 ? -9.780 7.622 -0.933 1.00 82.56 89 GLN A C 1
ATOM 676 O O . GLN A 1 89 ? -9.135 7.036 -1.806 1.00 82.56 89 GLN A O 1
ATOM 681 N N . ASP A 1 90 ? -11.023 8.065 -1.128 1.00 84.50 90 ASP A N 1
ATOM 682 C CA . ASP A 1 90 ? -11.761 7.872 -2.376 1.00 84.50 90 ASP A CA 1
ATOM 683 C C . ASP A 1 90 ? -11.075 8.602 -3.536 1.00 84.50 90 ASP A C 1
ATOM 685 O O . ASP A 1 90 ? -10.863 8.012 -4.596 1.00 84.50 90 ASP A O 1
ATOM 689 N N . ASP A 1 91 ? -10.622 9.837 -3.313 1.00 88.31 91 ASP A N 1
ATOM 690 C CA . ASP A 1 91 ? -9.895 10.611 -4.319 1.00 88.31 91 ASP A CA 1
ATOM 691 C C . ASP A 1 91 ? -8.568 9.942 -4.719 1.00 88.31 91 ASP A C 1
ATOM 693 O O . ASP A 1 91 ? -8.229 9.894 -5.907 1.00 88.31 91 ASP A O 1
ATOM 697 N N . LEU A 1 92 ? -7.817 9.371 -3.768 1.00 89.06 92 LEU A N 1
ATOM 698 C CA . LEU A 1 92 ? -6.593 8.616 -4.071 1.00 89.06 92 LEU A CA 1
ATOM 699 C C . LEU A 1 92 ? -6.888 7.342 -4.873 1.00 89.06 92 LEU A C 1
ATOM 701 O O . LEU A 1 92 ? -6.173 7.046 -5.832 1.00 89.06 92 LEU A O 1
ATOM 705 N N . ASN A 1 93 ? -7.959 6.620 -4.539 1.00 88.00 93 ASN A N 1
ATOM 706 C CA . ASN A 1 93 ? -8.396 5.438 -5.285 1.00 88.00 93 ASN A CA 1
ATOM 707 C C . ASN A 1 93 ? -8.833 5.783 -6.719 1.00 88.00 93 ASN A C 1
ATOM 709 O O . ASN A 1 93 ? -8.519 5.044 -7.660 1.00 88.00 93 ASN A O 1
ATOM 713 N N . ILE A 1 94 ? -9.526 6.912 -6.902 1.00 89.88 94 ILE A N 1
ATOM 714 C CA . ILE A 1 94 ? -9.912 7.431 -8.221 1.00 89.88 94 ILE A CA 1
ATOM 715 C C . ILE A 1 94 ? -8.659 7.747 -9.041 1.00 89.88 94 ILE A C 1
ATOM 717 O O . ILE A 1 94 ? -8.541 7.274 -10.171 1.00 89.88 94 ILE A O 1
ATOM 721 N N . ASN A 1 95 ? -7.690 8.462 -8.459 1.00 91.25 95 ASN A N 1
ATOM 722 C CA . ASN A 1 95 ? -6.425 8.769 -9.130 1.00 91.25 95 ASN A CA 1
ATOM 723 C C . ASN A 1 95 ? -5.667 7.490 -9.513 1.00 91.25 95 ASN A C 1
ATOM 725 O O . ASN A 1 95 ? -5.247 7.351 -10.659 1.00 91.25 95 ASN A O 1
ATOM 729 N N . ALA A 1 96 ? -5.527 6.527 -8.597 1.00 91.12 96 ALA A N 1
ATOM 730 C CA . ALA A 1 96 ? -4.881 5.248 -8.890 1.00 91.12 96 ALA A CA 1
ATOM 731 C C . ALA A 1 96 ? -5.565 4.517 -10.060 1.00 91.12 96 ALA A C 1
ATOM 733 O O . ALA A 1 96 ? -4.893 4.006 -10.960 1.00 91.12 96 ALA A O 1
ATOM 734 N N . SER A 1 97 ? -6.900 4.518 -10.084 1.00 90.38 97 SER A N 1
ATOM 735 C CA . SER A 1 97 ? -7.695 3.905 -11.152 1.00 90.38 97 SER A CA 1
ATOM 736 C C . SER A 1 97 ? -7.505 4.612 -12.497 1.00 90.38 97 SER A C 1
ATOM 738 O O . SER A 1 97 ? -7.297 3.946 -13.512 1.00 90.38 97 SER A O 1
ATOM 740 N N . GLU A 1 98 ? -7.511 5.948 -12.517 1.00 90.94 98 GLU A N 1
ATOM 741 C CA . GLU A 1 98 ? -7.263 6.745 -13.725 1.00 90.94 98 GLU A CA 1
ATOM 742 C C . GLU A 1 98 ? -5.845 6.521 -14.269 1.00 90.94 98 GLU A C 1
ATOM 744 O O . GLU A 1 98 ? -5.658 6.376 -15.481 1.00 90.94 98 GLU A O 1
ATOM 749 N N . ILE A 1 99 ? -4.850 6.422 -13.380 1.00 92.50 99 ILE A N 1
ATOM 750 C CA . ILE A 1 99 ? -3.467 6.110 -13.751 1.00 92.50 99 ILE A CA 1
ATOM 751 C C . ILE A 1 99 ? -3.397 4.739 -14.418 1.00 92.50 99 ILE A C 1
ATOM 753 O O . ILE A 1 99 ? -2.795 4.602 -15.487 1.00 92.50 99 ILE A O 1
ATOM 757 N N . HIS A 1 100 ? -4.034 3.729 -13.818 1.00 88.25 100 HIS A N 1
ATOM 758 C CA . HIS A 1 100 ? -4.078 2.392 -14.394 1.00 88.25 100 HIS A CA 1
ATOM 759 C C . HIS A 1 100 ? -4.726 2.386 -15.777 1.00 88.25 100 HIS A C 1
ATOM 761 O O . HIS A 1 100 ? -4.168 1.835 -16.730 1.00 88.25 100 HIS A O 1
ATOM 767 N N . ALA A 1 101 ? -5.883 3.032 -15.886 1.00 86.88 101 ALA A N 1
ATOM 768 C CA . ALA A 1 101 ? -6.646 3.102 -17.115 1.00 86.88 101 ALA A CA 1
ATOM 769 C C . ALA A 1 101 ? -5.872 3.779 -18.254 1.00 86.88 101 ALA A C 1
ATOM 771 O O . ALA A 1 101 ? -5.798 3.258 -19.370 1.00 86.88 101 ALA A O 1
ATOM 772 N N . THR A 1 102 ? -5.247 4.915 -17.953 1.00 87.94 102 THR A N 1
ATOM 773 C CA . THR A 1 102 ? -4.538 5.727 -18.942 1.00 87.94 102 THR A CA 1
ATOM 774 C C . THR A 1 102 ? -3.236 5.069 -19.386 1.00 87.94 102 THR A C 1
ATOM 776 O O . THR A 1 102 ? -2.965 5.003 -20.587 1.00 87.94 102 THR A O 1
ATOM 779 N N . GLN A 1 103 ? -2.428 4.566 -18.448 1.00 86.31 103 GLN A N 1
ATOM 780 C CA . GLN A 1 103 ? -1.076 4.091 -18.759 1.00 86.31 103 GLN A CA 1
ATOM 781 C C . GLN A 1 103 ? -0.999 2.633 -19.196 1.00 86.31 103 GLN A C 1
ATOM 783 O O . GLN A 1 103 ? -0.138 2.299 -20.007 1.00 86.31 103 GLN A O 1
ATOM 788 N N . PHE A 1 104 ? -1.862 1.767 -18.660 1.00 81.88 104 PHE A N 1
ATOM 789 C CA . PHE A 1 104 ? -1.754 0.319 -18.866 1.00 81.88 104 PHE A CA 1
ATOM 790 C C . PHE A 1 104 ? -2.941 -0.279 -19.623 1.00 81.88 104 PHE A C 1
ATOM 792 O O . PHE A 1 104 ? -2.866 -1.421 -20.067 1.00 81.88 104 PHE A O 1
ATOM 799 N N . PHE A 1 105 ? -4.038 0.469 -19.787 1.00 80.69 105 PHE A N 1
ATOM 800 C CA . PHE A 1 105 ? -5.268 -0.022 -20.419 1.00 80.69 105 PHE A CA 1
ATOM 801 C C . PHE A 1 105 ? -5.738 0.819 -21.612 1.00 80.69 105 PHE A C 1
ATOM 803 O O . PHE A 1 105 ? -6.890 0.706 -22.024 1.00 80.69 105 PHE A O 1
ATOM 810 N N . ASP A 1 106 ? -4.842 1.626 -22.181 1.00 78.19 106 ASP A N 1
ATOM 811 C CA . ASP A 1 106 ? -5.045 2.398 -23.411 1.00 78.19 106 ASP A CA 1
ATOM 812 C C . ASP A 1 106 ? -6.224 3.389 -23.397 1.00 78.19 106 ASP A C 1
ATOM 814 O O . ASP A 1 106 ? -6.626 3.879 -24.456 1.00 78.19 106 ASP A O 1
ATOM 818 N N . GLN A 1 107 ? -6.744 3.771 -22.224 1.00 84.69 107 GLN A N 1
ATOM 819 C CA . GLN A 1 107 ? -7.787 4.796 -22.146 1.00 84.69 107 GLN A CA 1
ATOM 820 C C . GLN A 1 107 ? -7.275 6.137 -22.694 1.00 84.69 107 GLN A C 1
ATOM 822 O O . GLN A 1 107 ? -6.121 6.515 -22.482 1.00 84.69 107 GLN A O 1
ATOM 827 N N . SER A 1 108 ? -8.127 6.850 -23.433 1.00 86.75 108 SER A N 1
ATOM 828 C CA . SER A 1 108 ? -7.804 8.170 -23.976 1.00 86.75 108 SER A CA 1
ATOM 829 C C . SER A 1 108 ? -7.546 9.183 -22.863 1.00 86.75 108 SER A C 1
ATOM 831 O O . SER A 1 108 ? -8.211 9.153 -21.828 1.00 86.75 108 SER A O 1
ATOM 833 N N . LEU A 1 109 ? -6.622 10.115 -23.114 1.00 89.12 109 LEU A N 1
ATOM 834 C CA . LEU A 1 109 ? -6.390 11.242 -22.215 1.00 89.12 109 LEU A CA 1
ATOM 835 C C . LEU A 1 109 ? -7.668 12.090 -22.082 1.00 89.12 109 LEU A C 1
ATOM 837 O O . LEU A 1 109 ? -8.404 12.215 -23.066 1.00 89.12 109 LEU A O 1
ATOM 841 N N . PRO A 1 110 ? -7.935 12.681 -20.906 1.00 88.44 110 PRO A N 1
ATOM 842 C CA . PRO A 1 110 ? -9.076 13.573 -20.741 1.00 88.44 110 PRO A CA 1
ATOM 843 C C . PRO A 1 110 ? -8.976 14.829 -21.625 1.00 88.44 110 PRO A C 1
ATOM 845 O O . PRO A 1 110 ? -7.889 15.356 -21.858 1.00 88.44 110 PRO A O 1
ATOM 848 N N . ASP A 1 111 ? -10.119 15.372 -22.052 1.00 89.56 111 ASP A N 1
ATOM 849 C CA . ASP A 1 111 ? -10.181 16.492 -23.011 1.00 89.56 111 ASP A CA 1
ATOM 850 C C . ASP A 1 111 ? -9.553 17.804 -22.499 1.00 89.56 111 ASP A C 1
ATOM 852 O O . ASP A 1 111 ? -9.170 18.674 -23.280 1.00 89.56 111 ASP A O 1
ATOM 856 N N . TYR A 1 112 ? -9.452 17.978 -21.176 1.00 88.50 112 TYR A N 1
ATOM 857 C CA . TYR A 1 112 ? -8.867 19.173 -20.550 1.00 88.50 112 TYR A CA 1
ATOM 858 C C . TYR A 1 112 ? -7.331 19.149 -20.503 1.00 88.50 112 TYR A C 1
ATOM 860 O O . TYR A 1 112 ? -6.702 20.068 -19.956 1.00 88.50 112 TYR A O 1
ATOM 868 N N . VAL A 1 113 ? -6.718 18.090 -21.027 1.00 92.81 113 VAL A N 1
ATOM 869 C CA . VAL A 1 113 ? -5.278 17.861 -20.984 1.00 92.81 113 VAL A CA 1
ATOM 870 C C . VAL A 1 113 ? -4.702 17.918 -22.387 1.00 92.81 113 VAL A C 1
ATOM 872 O O . VAL A 1 113 ? -5.294 17.412 -23.335 1.00 92.81 113 VAL A O 1
ATOM 875 N N . LYS A 1 114 ? -3.553 18.581 -22.537 1.00 90.94 114 LYS A N 1
ATOM 876 C CA . LYS A 1 114 ? -2.964 18.820 -23.865 1.00 90.94 114 LYS A CA 1
ATOM 877 C C . LYS A 1 114 ? -2.254 17.590 -24.413 1.00 90.94 114 LYS A C 1
ATOM 879 O O . LYS A 1 114 ? -2.399 17.254 -25.584 1.00 90.94 114 LYS A O 1
ATOM 884 N N . ASP A 1 115 ? -1.452 16.965 -23.565 1.00 91.25 115 ASP A N 1
ATOM 885 C CA . ASP A 1 115 ? -0.614 15.823 -23.892 1.00 91.25 115 ASP A CA 1
ATOM 886 C C . ASP A 1 115 ? -0.377 14.961 -22.641 1.00 91.25 115 ASP A C 1
ATOM 888 O O . ASP A 1 115 ? -0.872 15.252 -21.548 1.00 91.25 115 ASP A O 1
ATOM 892 N N . HIS A 1 116 ? 0.366 13.866 -22.812 1.00 89.56 116 HIS A N 1
ATOM 893 C CA . HIS A 1 116 ? 0.676 12.948 -21.719 1.00 89.56 116 HIS A CA 1
ATOM 894 C C . HIS A 1 116 ? 1.511 13.611 -20.616 1.00 89.56 116 HIS A C 1
ATOM 896 O O . HIS A 1 116 ? 1.322 13.296 -19.448 1.00 89.56 116 HIS A O 1
ATOM 902 N N . ALA A 1 117 ? 2.420 14.528 -20.958 1.00 90.50 117 ALA A N 1
ATOM 903 C CA . ALA A 1 117 ? 3.273 15.187 -19.974 1.00 90.50 117 ALA A CA 1
ATOM 904 C C . ALA A 1 117 ? 2.466 16.156 -19.089 1.00 90.50 117 ALA A C 1
ATOM 906 O O . ALA A 1 117 ? 2.640 16.161 -17.870 1.00 90.50 117 ALA A O 1
ATOM 907 N N . ASP A 1 118 ? 1.536 16.913 -19.682 1.00 93.56 118 ASP A N 1
ATOM 908 C CA . ASP A 1 118 ? 0.568 17.762 -18.973 1.00 93.56 118 ASP A CA 1
ATOM 909 C C . ASP A 1 118 ? -0.328 16.919 -18.051 1.00 93.56 118 ASP A C 1
ATOM 911 O O . ASP A 1 118 ? -0.558 17.297 -16.901 1.00 93.56 118 ASP A O 1
ATOM 915 N N . TRP A 1 119 ? -0.768 15.738 -18.507 1.00 94.44 119 TRP A N 1
ATOM 916 C CA . TRP A 1 119 ? -1.528 14.796 -17.675 1.00 94.44 119 TRP A CA 1
ATOM 917 C C . TRP A 1 119 ? -0.701 14.290 -16.498 1.00 94.44 119 TRP A C 1
ATOM 919 O O . TRP A 1 119 ? -1.125 14.430 -15.354 1.00 94.44 119 TRP A O 1
ATOM 929 N N . THR A 1 120 ? 0.513 13.799 -16.750 1.00 94.25 120 THR A N 1
ATOM 930 C CA . THR A 1 120 ? 1.416 13.328 -15.697 1.00 94.25 120 THR A CA 1
ATOM 931 C C . THR A 1 120 ? 1.683 14.413 -14.652 1.00 94.25 120 THR A C 1
ATOM 933 O O . THR A 1 120 ? 1.616 14.135 -13.455 1.00 94.25 120 THR A O 1
ATOM 936 N N . SER A 1 121 ? 1.925 15.658 -15.076 1.00 94.81 121 SER A N 1
ATOM 937 C CA . SER A 1 121 ? 2.146 16.781 -14.156 1.00 94.81 121 SER A CA 1
ATOM 938 C C . SER A 1 121 ? 0.916 17.059 -13.289 1.00 94.81 121 SER A C 1
ATOM 940 O O . SER A 1 121 ? 1.022 17.087 -12.062 1.00 94.81 121 SER A O 1
ATOM 942 N N . LYS A 1 122 ? -0.265 17.207 -13.904 1.00 95.50 122 LYS A N 1
ATOM 943 C CA . LYS A 1 122 ? -1.522 17.497 -13.192 1.00 95.50 122 LYS A CA 1
ATOM 944 C C . LYS A 1 122 ? -1.907 16.388 -12.214 1.00 95.50 122 LYS A C 1
ATOM 946 O O . LYS A 1 122 ? -2.315 16.685 -11.090 1.00 95.50 122 LYS A O 1
ATOM 951 N N . THR A 1 123 ? -1.747 15.129 -12.613 1.00 95.38 123 THR A N 1
ATOM 952 C CA . THR A 1 123 ? -2.029 13.970 -11.758 1.00 95.38 123 THR A CA 1
ATOM 953 C C . THR A 1 123 ? -1.049 13.905 -10.587 1.00 95.38 123 THR A C 1
ATOM 955 O O . THR A 1 123 ? -1.469 13.727 -9.445 1.00 95.38 123 THR A O 1
ATOM 958 N N . ASN A 1 124 ? 0.249 14.145 -10.812 1.00 96.06 124 ASN A N 1
ATOM 959 C CA . ASN A 1 124 ? 1.227 14.190 -9.721 1.00 96.06 124 ASN A CA 1
ATOM 960 C C . ASN A 1 124 ? 0.941 15.329 -8.724 1.00 96.06 124 ASN A C 1
ATOM 962 O O . ASN A 1 124 ? 1.079 15.144 -7.513 1.00 96.06 124 ASN A O 1
ATOM 966 N N . GLU A 1 125 ? 0.514 16.499 -9.208 1.00 95.75 125 GLU A N 1
ATOM 967 C CA . GLU A 1 125 ? 0.086 17.610 -8.351 1.00 95.75 125 GLU A CA 1
ATOM 968 C C . GLU A 1 125 ? -1.162 17.263 -7.532 1.00 95.75 125 GLU A C 1
ATOM 970 O O . GLU A 1 125 ? -1.226 17.600 -6.349 1.00 95.75 125 GLU A O 1
ATOM 975 N N . ALA A 1 126 ? -2.144 16.580 -8.130 1.00 94.62 126 ALA A N 1
ATOM 976 C CA . ALA A 1 126 ? -3.338 16.118 -7.424 1.00 94.62 126 ALA A CA 1
ATOM 977 C C . ALA A 1 126 ? -2.981 15.138 -6.299 1.00 94.62 126 ALA A C 1
ATOM 979 O O . ALA A 1 126 ? -3.368 15.357 -5.151 1.00 94.62 126 ALA A O 1
ATOM 980 N N . VAL A 1 127 ? -2.150 14.136 -6.596 1.00 94.81 127 VAL A N 1
ATOM 981 C CA . VAL A 1 127 ? -1.643 13.177 -5.604 1.00 94.81 127 VAL A CA 1
ATOM 982 C C . VAL A 1 127 ? -0.866 13.884 -4.485 1.00 94.81 127 VAL A C 1
ATOM 984 O O . VAL A 1 127 ? -1.034 13.551 -3.314 1.00 94.81 127 VAL A O 1
ATOM 987 N N . GLN A 1 128 ? -0.050 14.897 -4.804 1.00 93.81 128 GLN A N 1
ATOM 988 C CA . GLN A 1 128 ? 0.680 15.663 -3.786 1.00 93.81 128 GLN A CA 1
ATOM 989 C C . GLN A 1 128 ? -0.250 16.473 -2.875 1.00 93.81 128 GLN A C 1
ATOM 991 O O . GLN A 1 128 ? 0.018 16.567 -1.676 1.00 93.81 128 GLN A O 1
ATOM 996 N N . ARG A 1 129 ? -1.322 17.071 -3.415 1.00 92.00 129 ARG A N 1
ATOM 997 C CA . ARG A 1 129 ? -2.314 17.791 -2.598 1.00 92.00 129 ARG A CA 1
ATOM 998 C C . ARG A 1 129 ? -2.983 16.848 -1.601 1.00 92.00 129 ARG A C 1
ATOM 1000 O O . ARG A 1 129 ? -2.969 17.144 -0.410 1.00 92.00 129 ARG A O 1
ATOM 1007 N N . LEU A 1 130 ? -3.436 15.685 -2.068 1.00 89.75 130 LEU A N 1
ATOM 1008 C CA . LEU A 1 130 ? -4.055 14.659 -1.222 1.00 89.75 130 LEU A CA 1
ATOM 1009 C C . LEU A 1 130 ? -3.086 14.143 -0.144 1.00 89.75 130 LEU A C 1
ATOM 1011 O O . LEU A 1 130 ? -3.469 13.990 1.013 1.00 89.75 130 LEU A O 1
ATOM 1015 N N . ALA A 1 131 ? -1.805 13.953 -0.481 1.00 89.12 131 ALA A N 1
ATOM 1016 C CA . ALA A 1 131 ? -0.780 13.570 0.494 1.00 89.12 131 ALA A CA 1
ATOM 1017 C C . ALA A 1 131 ? -0.592 14.623 1.605 1.00 89.12 131 ALA A C 1
ATOM 1019 O O . ALA A 1 131 ? -0.430 14.286 2.782 1.00 89.12 131 ALA A O 1
ATOM 1020 N N . ASN A 1 132 ? -0.628 15.909 1.243 1.00 88.06 132 ASN A N 1
ATOM 1021 C CA . ASN A 1 132 ? -0.519 16.997 2.214 1.00 88.06 132 ASN A CA 1
ATOM 1022 C C . ASN A 1 132 ? -1.740 17.028 3.142 1.00 88.06 132 ASN A C 1
ATOM 1024 O O . ASN A 1 132 ? -1.580 17.170 4.352 1.00 88.06 132 ASN A O 1
ATOM 1028 N N . GLU A 1 133 ? -2.941 16.849 2.594 1.00 83.00 133 GLU A N 1
ATOM 1029 C CA . GLU A 1 133 ? -4.192 16.796 3.360 1.00 83.00 133 GLU A CA 1
ATOM 1030 C C . GLU A 1 133 ? -4.212 15.618 4.342 1.00 83.00 133 GLU A C 1
ATOM 1032 O O . GLU A 1 133 ? -4.525 15.808 5.518 1.00 83.00 133 GLU A O 1
ATOM 1037 N N . ALA A 1 134 ? -3.765 14.435 3.906 1.00 77.88 134 ALA A N 1
ATOM 1038 C CA . ALA A 1 134 ? -3.636 13.253 4.759 1.00 77.88 134 ALA A CA 1
ATOM 1039 C C . ALA A 1 134 ? -2.685 13.471 5.952 1.00 77.88 134 ALA A C 1
ATOM 1041 O O . ALA A 1 134 ? -2.900 12.924 7.033 1.00 77.88 134 ALA A O 1
ATOM 1042 N N . THR A 1 135 ? -1.655 14.306 5.785 1.00 74.00 135 THR A N 1
ATOM 1043 C CA . THR A 1 135 ? -0.668 14.599 6.838 1.00 74.00 135 THR A CA 1
ATOM 1044 C C . THR A 1 135 ? -1.203 15.570 7.901 1.00 74.00 135 THR A C 1
ATOM 1046 O O . THR A 1 135 ? -0.719 15.571 9.032 1.00 74.00 135 THR A O 1
ATOM 1049 N N . LEU A 1 136 ? -2.210 16.393 7.579 1.00 68.75 136 LEU A N 1
ATOM 1050 C CA . LEU A 1 136 ? -2.822 17.325 8.538 1.00 68.75 136 LEU A CA 1
ATOM 1051 C C . LEU A 1 136 ? -3.800 16.644 9.520 1.00 68.75 136 LEU A C 1
ATOM 1053 O O . LEU A 1 136 ? -4.185 17.259 10.519 1.00 68.75 136 LEU A O 1
ATOM 1057 N N . GLY A 1 137 ? -4.209 15.397 9.265 1.00 61.88 137 GLY A N 1
ATOM 1058 C CA . GLY A 1 137 ? -5.127 14.646 10.126 1.00 61.88 137 GLY A CA 1
ATOM 1059 C C . GLY A 1 137 ? -4.507 14.241 11.472 1.00 61.88 137 GLY A C 1
ATOM 1060 O O . GLY A 1 137 ? -3.359 13.819 11.548 1.00 61.88 137 GLY A O 1
ATOM 1061 N N . SER A 1 138 ? -5.277 14.325 12.566 1.00 53.56 138 SER A N 1
ATOM 1062 C CA . SER A 1 138 ? -4.804 13.970 13.923 1.00 53.56 138 SER A CA 1
ATOM 1063 C C . SER A 1 138 ? -4.607 12.462 14.161 1.00 53.56 138 SER A C 1
ATOM 1065 O O . SER A 1 138 ? -4.074 12.074 15.199 1.00 53.56 138 SER A O 1
ATOM 1067 N N . LEU A 1 139 ? -5.033 11.613 13.223 1.00 59.03 139 LEU A N 1
ATOM 1068 C CA . LEU A 1 139 ? -4.807 10.169 13.222 1.00 59.03 139 LEU A CA 1
ATOM 1069 C C . LEU A 1 139 ? -4.439 9.774 11.791 1.00 59.03 139 LEU A C 1
ATOM 1071 O O . LEU A 1 139 ? -5.281 9.811 10.898 1.00 59.03 139 LEU A O 1
ATOM 1075 N N . VAL A 1 140 ? -3.163 9.478 11.575 1.00 65.06 140 VAL A N 1
ATOM 1076 C CA . VAL A 1 140 ? -2.631 9.180 10.246 1.00 65.06 140 VAL A CA 1
ATOM 1077 C C . VAL A 1 140 ? -2.884 7.704 9.956 1.00 65.06 140 VAL A C 1
ATOM 1079 O O . VAL A 1 140 ? -2.263 6.840 10.576 1.00 65.06 140 VAL A O 1
ATOM 1082 N N . ASP A 1 141 ? -3.820 7.413 9.053 1.00 76.62 141 ASP A N 1
ATOM 1083 C CA . ASP A 1 141 ? -3.979 6.064 8.509 1.00 76.62 141 ASP A CA 1
ATOM 1084 C C . ASP A 1 141 ? -2.678 5.677 7.780 1.00 76.62 141 ASP A C 1
ATOM 1086 O O . ASP A 1 141 ? -2.254 6.407 6.874 1.00 76.62 141 ASP A O 1
ATOM 1090 N N . PRO A 1 142 ? -2.018 4.561 8.141 1.00 81.81 142 PRO A N 1
ATOM 1091 C CA . PRO A 1 142 ? -0.820 4.121 7.440 1.00 81.81 142 PRO A CA 1
ATOM 1092 C C . PRO A 1 142 ? -1.046 3.948 5.932 1.00 81.81 142 PRO A C 1
ATOM 1094 O O . PRO A 1 142 ? -0.163 4.289 5.141 1.00 81.81 142 PRO A O 1
ATOM 1097 N N . TRP A 1 143 ? -2.239 3.523 5.501 1.00 85.00 143 TRP A N 1
ATOM 1098 C CA . TRP A 1 143 ? -2.556 3.432 4.079 1.00 85.00 143 TRP A CA 1
ATOM 1099 C C . TRP A 1 143 ? -2.467 4.799 3.395 1.00 85.00 143 TRP A C 1
ATOM 1101 O O . TRP A 1 143 ? -1.781 4.909 2.380 1.00 85.00 143 TRP A O 1
ATOM 1111 N N . LEU A 1 144 ? -3.046 5.853 3.988 1.00 85.06 144 LEU A N 1
ATOM 1112 C CA . LEU A 1 144 ? -3.057 7.215 3.427 1.00 85.06 144 LEU A CA 1
ATOM 1113 C C . LEU A 1 144 ? -1.657 7.819 3.270 1.00 85.06 144 LEU A C 1
ATOM 1115 O O . LEU A 1 144 ? -1.465 8.733 2.470 1.00 85.06 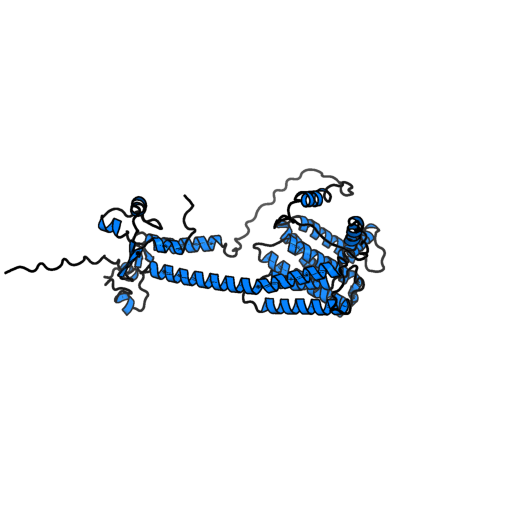144 LEU A O 1
ATOM 1119 N N . THR A 1 145 ? -0.665 7.295 3.992 1.00 88.00 145 THR A N 1
ATOM 1120 C CA . THR A 1 145 ? 0.743 7.673 3.794 1.00 88.00 145 THR A CA 1
ATOM 1121 C C . THR A 1 145 ? 1.408 6.897 2.663 1.00 88.00 145 THR A C 1
ATOM 1123 O O . THR A 1 145 ? 2.157 7.477 1.883 1.00 88.00 145 THR A O 1
ATOM 1126 N N . SER A 1 146 ? 1.110 5.602 2.529 1.00 91.25 146 SER A N 1
ATOM 1127 C CA . SER A 1 146 ? 1.660 4.741 1.471 1.00 91.25 146 SER A CA 1
ATOM 1128 C C . SER A 1 146 ? 1.029 4.985 0.087 1.00 91.25 146 SER A C 1
ATOM 1130 O O . SER A 1 146 ? 1.728 4.994 -0.928 1.00 91.25 146 SER A O 1
ATOM 1132 N N . ALA A 1 147 ? -0.276 5.251 0.017 1.00 92.25 147 ALA A N 1
ATOM 1133 C CA . ALA A 1 147 ? -1.033 5.324 -1.232 1.00 92.25 147 ALA A CA 1
ATOM 1134 C C . ALA A 1 147 ? -0.572 6.424 -2.211 1.00 92.25 147 ALA A C 1
ATOM 1136 O O . ALA A 1 147 ? -0.483 6.146 -3.412 1.00 92.25 147 ALA A O 1
ATOM 1137 N N . PRO A 1 148 ? -0.193 7.642 -1.771 1.00 94.94 148 PRO A N 1
ATOM 1138 C CA . PRO A 1 148 ? 0.385 8.636 -2.673 1.00 94.94 148 PRO A CA 1
ATOM 1139 C C . PRO A 1 148 ? 1.692 8.169 -3.325 1.00 94.94 148 PRO A C 1
ATOM 1141 O O . PRO A 1 148 ? 1.936 8.440 -4.503 1.00 94.94 148 PRO A O 1
ATOM 1144 N N . HIS A 1 149 ? 2.529 7.435 -2.583 1.00 96.75 149 HIS A N 1
ATOM 1145 C CA . HIS A 1 149 ? 3.753 6.855 -3.132 1.00 96.75 149 HIS A CA 1
ATOM 1146 C C . HIS A 1 149 ? 3.438 5.753 -4.145 1.00 96.75 149 HIS A C 1
ATOM 1148 O O . HIS A 1 149 ? 4.034 5.749 -5.218 1.00 96.75 149 HIS A O 1
ATOM 1154 N N . GLN A 1 150 ? 2.447 4.898 -3.877 1.00 95.81 150 GLN A N 1
ATOM 1155 C CA . GLN A 1 150 ? 1.959 3.920 -4.854 1.00 95.81 150 GLN A CA 1
ATOM 1156 C C . GLN A 1 150 ? 1.454 4.593 -6.139 1.00 95.81 150 GLN A C 1
ATOM 1158 O O . GLN A 1 150 ? 1.839 4.180 -7.233 1.00 95.81 150 GLN A O 1
ATOM 1163 N N . CYS A 1 151 ? 0.648 5.654 -6.031 1.00 96.69 151 CYS A N 1
ATOM 1164 C CA . CYS A 1 151 ? 0.171 6.406 -7.195 1.00 96.69 151 CYS A CA 1
ATOM 1165 C C . CYS A 1 151 ? 1.338 6.947 -8.026 1.00 96.69 151 CYS A C 1
ATOM 1167 O O . CYS A 1 151 ? 1.332 6.825 -9.245 1.00 96.69 151 CYS A O 1
ATOM 1169 N N . ARG A 1 152 ? 2.375 7.488 -7.378 1.00 97.25 152 ARG A N 1
ATOM 1170 C CA . ARG A 1 152 ? 3.586 7.978 -8.056 1.00 97.25 152 ARG A CA 1
ATOM 1171 C C . ARG A 1 152 ? 4.403 6.874 -8.700 1.00 97.25 152 ARG A C 1
ATOM 1173 O O . ARG A 1 152 ? 4.913 7.079 -9.799 1.00 97.25 152 ARG A O 1
ATOM 1180 N N . VAL A 1 153 ? 4.508 5.719 -8.040 1.00 96.94 153 VAL A N 1
ATOM 1181 C CA . VAL A 1 153 ? 5.151 4.543 -8.625 1.00 96.94 153 VAL A CA 1
ATOM 1182 C C . VAL A 1 153 ? 4.444 4.162 -9.910 1.00 96.94 153 VAL A C 1
ATOM 1184 O O . VAL A 1 153 ? 5.099 4.010 -10.930 1.00 96.94 153 VAL A O 1
ATOM 1187 N N . LEU A 1 154 ? 3.115 4.077 -9.890 1.00 94.38 154 LEU A N 1
ATOM 1188 C CA . LEU A 1 154 ? 2.344 3.783 -11.089 1.00 94.38 154 LEU A CA 1
ATOM 1189 C C . LEU A 1 154 ? 2.532 4.881 -12.141 1.00 94.38 154 LEU A C 1
ATOM 1191 O O . LEU A 1 154 ? 2.921 4.563 -13.255 1.00 94.38 154 LEU A O 1
ATOM 1195 N N . LEU A 1 155 ? 2.326 6.150 -11.785 1.00 95.44 155 LEU A N 1
ATOM 1196 C CA . LEU A 1 155 ? 2.300 7.304 -12.692 1.00 95.44 155 LEU A CA 1
ATOM 1197 C C . LEU A 1 155 ? 3.609 7.557 -13.451 1.00 95.44 155 LEU A C 1
ATOM 1199 O O . LEU A 1 155 ? 3.578 8.034 -14.578 1.00 95.44 155 LEU A O 1
ATOM 1203 N N . HIS A 1 156 ? 4.756 7.289 -12.833 1.00 95.31 156 HIS A N 1
ATOM 1204 C CA . HIS A 1 156 ? 6.064 7.553 -13.441 1.00 95.31 156 HIS A CA 1
ATOM 1205 C C . HIS A 1 156 ? 6.761 6.283 -13.949 1.00 95.31 156 HIS A C 1
ATOM 1207 O O . HIS A 1 156 ? 7.866 6.346 -14.489 1.00 95.31 156 HIS A O 1
ATOM 1213 N N . ARG A 1 157 ? 6.129 5.119 -13.786 1.00 92.62 157 ARG A N 1
ATOM 1214 C CA . ARG A 1 157 ? 6.642 3.837 -14.269 1.00 92.62 157 ARG A CA 1
ATOM 1215 C C . ARG A 1 157 ? 6.579 3.764 -15.796 1.00 92.62 157 ARG A C 1
ATOM 1217 O O . ARG A 1 157 ? 5.545 4.117 -16.368 1.00 92.62 157 ARG A O 1
ATOM 1224 N N . PRO A 1 158 ? 7.637 3.258 -16.462 1.00 90.31 158 PRO A N 1
ATOM 1225 C CA . PRO A 1 158 ? 7.590 3.005 -17.896 1.00 90.31 158 PRO A CA 1
ATOM 1226 C C . PRO A 1 158 ? 6.384 2.140 -18.257 1.00 90.31 158 PRO A C 1
ATOM 1228 O O . PRO A 1 158 ? 6.101 1.142 -17.600 1.00 90.31 158 PRO A O 1
ATOM 1231 N N . CYS A 1 159 ? 5.664 2.515 -19.305 1.00 85.44 159 CYS A N 1
ATOM 1232 C CA . CYS A 1 159 ? 4.458 1.816 -19.742 1.00 85.44 159 CYS A CA 1
ATOM 1233 C C . CYS A 1 159 ? 4.431 1.690 -21.266 1.00 85.44 159 CYS A C 1
ATOM 1235 O O . CYS A 1 159 ? 5.252 2.281 -21.963 1.00 85.44 159 CYS A O 1
ATOM 1237 N N . SER A 1 160 ? 3.492 0.917 -21.806 1.00 76.69 160 SER A N 1
ATOM 1238 C CA . SER A 1 160 ? 3.300 0.779 -23.257 1.00 76.69 160 SER A CA 1
ATOM 1239 C C . SER A 1 160 ? 3.084 2.129 -23.956 1.00 76.69 160 SER A C 1
ATOM 1241 O O . SER A 1 160 ? 3.631 2.353 -25.036 1.00 76.69 160 SER A O 1
ATOM 1243 N N . ARG A 1 161 ? 2.345 3.046 -23.317 1.00 78.38 161 ARG A N 1
ATOM 1244 C CA . ARG A 1 161 ? 2.096 4.412 -23.803 1.00 78.38 161 ARG A CA 1
ATOM 1245 C C . ARG A 1 161 ? 3.337 5.305 -23.737 1.00 78.38 161 ARG A C 1
ATOM 1247 O O . ARG A 1 161 ? 3.496 6.181 -24.585 1.00 78.38 161 ARG A O 1
ATOM 1254 N N . ASN A 1 162 ? 4.197 5.097 -22.741 1.00 83.25 162 ASN A N 1
ATOM 1255 C CA . ASN A 1 162 ? 5.397 5.889 -22.505 1.00 83.25 162 ASN A CA 1
ATOM 1256 C C . ASN A 1 162 ? 6.569 4.994 -22.076 1.00 83.25 162 ASN A C 1
ATOM 1258 O O . ASN A 1 162 ? 6.845 4.818 -20.888 1.00 83.25 162 ASN A O 1
ATOM 1262 N N . ILE A 1 163 ? 7.240 4.402 -23.067 1.00 81.62 163 ILE A N 1
ATOM 1263 C CA . ILE A 1 163 ? 8.376 3.497 -22.841 1.00 81.62 163 ILE A CA 1
ATOM 1264 C C . ILE A 1 163 ? 9.641 4.292 -22.488 1.00 81.62 163 ILE A C 1
ATOM 1266 O O . ILE A 1 163 ? 10.434 3.854 -21.659 1.00 81.62 163 ILE A O 1
ATOM 1270 N N . VAL A 1 164 ? 9.828 5.462 -23.107 1.00 84.19 164 VAL A N 1
ATOM 1271 C CA . VAL A 1 164 ? 10.996 6.330 -22.896 1.00 84.19 164 VAL A CA 1
ATOM 1272 C C . VAL A 1 164 ? 10.624 7.418 -21.897 1.00 84.19 164 VAL A C 1
ATOM 1274 O O . VAL A 1 164 ? 10.237 8.528 -22.258 1.00 84.19 164 VAL A O 1
ATOM 1277 N N . VAL A 1 165 ? 10.706 7.063 -20.620 1.00 88.12 165 VAL A N 1
ATOM 1278 C CA . VAL A 1 165 ? 10.409 7.965 -19.505 1.00 88.12 165 VAL A CA 1
ATOM 1279 C C . VAL A 1 165 ? 11.503 9.033 -19.381 1.00 88.12 165 VAL A C 1
ATOM 1281 O O . VAL A 1 165 ? 12.675 8.744 -19.615 1.00 88.12 165 VAL A O 1
ATOM 1284 N N . SER A 1 166 ? 11.132 10.269 -19.023 1.00 91.62 166 SER A N 1
ATOM 1285 C CA . SER A 1 166 ? 12.109 11.343 -18.789 1.00 91.62 166 SER A CA 1
ATOM 1286 C C . SER A 1 166 ? 12.955 11.068 -17.545 1.00 91.62 166 SER A C 1
ATOM 1288 O O . SER A 1 166 ? 12.491 10.405 -16.613 1.00 91.62 166 SER A O 1
ATOM 1290 N N . ASP A 1 167 ? 14.164 11.630 -17.492 1.00 92.31 167 ASP A N 1
ATOM 1291 C CA . ASP A 1 167 ? 15.053 11.495 -16.333 1.00 92.31 167 ASP A CA 1
ATOM 1292 C C . ASP A 1 167 ? 14.358 11.970 -15.043 1.00 92.31 167 ASP A C 1
ATOM 1294 O O . ASP A 1 167 ? 14.436 11.306 -14.013 1.00 92.31 167 ASP A O 1
ATOM 1298 N N . GLU A 1 168 ? 13.593 13.065 -15.093 1.00 92.88 168 GLU A N 1
ATOM 1299 C CA . GLU A 1 168 ? 12.860 13.580 -13.930 1.00 92.88 168 GLU A CA 1
ATOM 1300 C C . GLU A 1 168 ? 11.805 12.591 -13.429 1.00 92.88 168 GLU A C 1
ATOM 1302 O O . GLU A 1 168 ? 11.688 12.365 -12.224 1.00 92.88 168 GLU A O 1
ATOM 1307 N N . SER A 1 169 ? 11.046 11.981 -14.344 1.00 93.88 169 SER A N 1
ATOM 1308 C CA . SER A 1 169 ? 10.049 10.970 -13.981 1.00 93.88 169 SER A CA 1
ATOM 1309 C C . SER A 1 169 ? 10.714 9.704 -13.446 1.00 93.88 169 SER A C 1
ATOM 1311 O O . SER A 1 169 ? 10.239 9.136 -12.465 1.00 93.88 169 SER A O 1
ATOM 1313 N N . LEU A 1 170 ? 11.847 9.297 -14.024 1.00 94.62 170 LEU A N 1
ATOM 1314 C CA . LEU A 1 170 ? 12.611 8.150 -13.548 1.00 94.62 170 LEU A CA 1
ATOM 1315 C C . LEU A 1 170 ? 13.110 8.358 -12.108 1.00 94.62 170 LEU A C 1
ATOM 1317 O O . LEU A 1 170 ? 12.939 7.491 -11.251 1.00 94.62 170 LEU A O 1
ATOM 1321 N N . LEU A 1 171 ? 13.692 9.521 -11.811 1.00 96.38 171 LEU A N 1
ATOM 1322 C CA . LEU A 1 171 ? 14.136 9.845 -10.455 1.00 96.38 171 LEU A CA 1
ATOM 1323 C C . LEU A 1 171 ? 12.944 9.920 -9.487 1.00 96.38 171 LEU A C 1
ATOM 1325 O O . LEU A 1 171 ? 13.025 9.412 -8.365 1.00 96.38 171 LEU A O 1
ATOM 1329 N N . ALA A 1 172 ? 11.812 10.481 -9.927 1.00 96.06 172 ALA A N 1
ATOM 1330 C CA . ALA A 1 172 ? 10.591 10.547 -9.129 1.00 96.06 172 ALA A CA 1
ATOM 1331 C C . ALA A 1 172 ? 10.047 9.154 -8.764 1.00 96.06 172 ALA A C 1
ATOM 1333 O O . ALA A 1 172 ? 9.683 8.938 -7.603 1.00 96.06 172 ALA A O 1
ATOM 1334 N N . VAL A 1 173 ? 10.030 8.194 -9.701 1.00 97.06 173 VAL A N 1
ATOM 1335 C CA . VAL A 1 173 ? 9.584 6.823 -9.398 1.00 97.06 173 VAL A CA 1
ATOM 1336 C C . VAL A 1 173 ? 10.541 6.098 -8.459 1.00 97.06 173 VAL A C 1
ATOM 1338 O O . VAL A 1 173 ? 10.070 5.427 -7.544 1.00 97.06 173 VAL A O 1
ATOM 1341 N N . VAL A 1 174 ? 11.860 6.269 -8.603 1.00 98.06 174 VAL A N 1
ATOM 1342 C CA . VAL A 1 174 ? 12.846 5.648 -7.697 1.00 98.06 174 VAL A CA 1
ATOM 1343 C C . VAL A 1 174 ? 12.666 6.150 -6.261 1.00 98.06 174 VAL A C 1
ATOM 1345 O O . VAL A 1 174 ? 12.644 5.354 -5.318 1.00 98.06 174 VAL A O 1
ATOM 1348 N N . ILE A 1 175 ? 12.470 7.461 -6.085 1.00 98.00 175 ILE A N 1
ATOM 1349 C CA . ILE A 1 175 ? 12.198 8.064 -4.773 1.00 98.00 175 ILE A CA 1
ATOM 1350 C C . ILE A 1 175 ? 10.869 7.548 -4.207 1.00 98.00 175 ILE A C 1
ATOM 1352 O O . ILE A 1 175 ? 10.792 7.187 -3.032 1.00 98.00 175 ILE A O 1
ATOM 1356 N N . ALA A 1 176 ? 9.813 7.503 -5.023 1.00 98.19 176 ALA A N 1
ATOM 1357 C CA . ALA A 1 176 ? 8.507 7.019 -4.587 1.00 98.19 176 ALA A CA 1
ATOM 1358 C C . ALA A 1 176 ? 8.544 5.537 -4.182 1.00 98.19 176 ALA A C 1
ATOM 1360 O O . ALA A 1 176 ? 8.032 5.201 -3.119 1.00 98.19 176 ALA A O 1
ATOM 1361 N N . ALA A 1 177 ? 9.200 4.685 -4.973 1.00 98.56 177 ALA A N 1
ATOM 1362 C CA . ALA A 1 177 ? 9.367 3.258 -4.709 1.00 98.56 177 ALA A CA 1
ATOM 1363 C C . ALA A 1 177 ? 10.141 3.000 -3.410 1.00 98.56 177 ALA A C 1
ATOM 1365 O O . ALA A 1 177 ? 9.702 2.217 -2.573 1.00 98.56 177 ALA A O 1
ATOM 1366 N N . THR A 1 178 ? 11.253 3.713 -3.206 1.00 98.50 178 THR A N 1
ATOM 1367 C CA . THR A 1 178 ? 12.067 3.604 -1.985 1.00 98.50 178 THR A CA 1
ATOM 1368 C C . THR A 1 178 ? 11.258 3.967 -0.737 1.00 98.50 178 THR A C 1
ATOM 1370 O O . THR A 1 178 ? 11.295 3.252 0.263 1.00 98.50 178 THR A O 1
ATOM 1373 N N . ASN A 1 179 ? 10.493 5.062 -0.798 1.00 97.69 179 ASN A N 1
ATOM 1374 C CA . ASN A 1 179 ? 9.652 5.495 0.318 1.00 97.69 179 ASN A CA 1
ATOM 1375 C C . ASN A 1 179 ? 8.481 4.536 0.573 1.00 97.69 179 ASN A C 1
ATOM 1377 O O . ASN A 1 179 ? 8.175 4.267 1.733 1.00 97.69 179 ASN A O 1
ATOM 1381 N N . LEU A 1 180 ? 7.855 4.006 -0.485 1.00 97.94 180 LEU A N 1
ATOM 1382 C CA . LEU A 1 180 ? 6.756 3.044 -0.378 1.00 97.94 180 LEU A CA 1
ATOM 1383 C C . LEU A 1 180 ? 7.196 1.786 0.379 1.00 97.94 180 LEU A C 1
ATOM 1385 O O . LEU A 1 180 ? 6.619 1.477 1.419 1.00 97.94 180 LEU A O 1
ATOM 1389 N N . ILE A 1 181 ? 8.288 1.155 -0.065 1.00 98.38 181 ILE A N 1
ATOM 1390 C CA . ILE A 1 181 ? 8.829 -0.065 0.554 1.00 98.38 181 ILE A CA 1
ATOM 1391 C C . ILE A 1 181 ? 9.197 0.187 2.023 1.00 98.38 181 ILE A C 1
ATOM 1393 O O . ILE A 1 181 ? 8.928 -0.639 2.898 1.00 98.38 181 ILE A O 1
ATOM 1397 N N . ALA A 1 182 ? 9.791 1.345 2.329 1.00 97.12 182 ALA A N 1
ATOM 1398 C CA . ALA A 1 182 ? 10.150 1.703 3.698 1.00 97.12 182 ALA A CA 1
ATOM 1399 C C . ALA A 1 182 ? 8.917 1.877 4.606 1.00 97.12 182 ALA A C 1
ATOM 1401 O O . ALA A 1 182 ? 8.926 1.424 5.756 1.00 97.12 182 ALA A O 1
ATOM 1402 N N . LEU A 1 183 ? 7.855 2.521 4.110 1.00 94.81 183 LEU A N 1
ATOM 1403 C CA . LEU A 1 183 ? 6.593 2.676 4.838 1.00 94.81 183 LEU A CA 1
ATOM 1404 C C . LEU A 1 183 ? 5.918 1.321 5.064 1.00 94.81 183 LEU A C 1
ATOM 1406 O O . LEU A 1 183 ? 5.539 1.010 6.193 1.00 94.81 183 LEU A O 1
ATOM 1410 N N . ASP A 1 184 ? 5.853 0.486 4.035 1.00 95.50 184 ASP A N 1
ATOM 1411 C CA . ASP A 1 184 ? 5.196 -0.817 4.095 1.00 95.50 184 ASP A CA 1
ATOM 1412 C C . ASP A 1 184 ? 5.945 -1.814 4.979 1.00 95.50 184 ASP A C 1
ATOM 1414 O O . ASP A 1 184 ? 5.329 -2.572 5.732 1.00 95.50 184 ASP A O 1
ATOM 1418 N N . MET A 1 185 ? 7.274 -1.724 5.020 1.00 95.62 185 MET A N 1
ATOM 1419 C CA . MET A 1 185 ? 8.089 -2.414 6.015 1.00 95.62 185 MET A CA 1
ATOM 1420 C C . MET A 1 185 ? 7.717 -2.019 7.448 1.00 95.62 185 MET A C 1
ATOM 1422 O O . MET A 1 185 ? 7.618 -2.882 8.325 1.00 95.62 185 MET A O 1
ATOM 1426 N N . ASN A 1 186 ? 7.496 -0.729 7.710 1.00 93.00 186 ASN A N 1
ATOM 1427 C CA . ASN A 1 186 ? 7.078 -0.271 9.034 1.00 93.00 186 ASN A CA 1
ATOM 1428 C C . ASN A 1 186 ? 5.665 -0.759 9.379 1.00 93.00 186 ASN A C 1
ATOM 1430 O O . ASN A 1 186 ? 5.444 -1.199 10.508 1.00 93.00 186 ASN A O 1
ATOM 1434 N N . ILE A 1 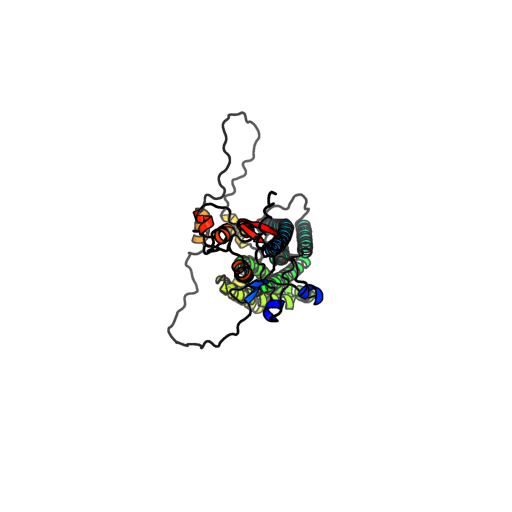187 ? 4.741 -0.754 8.413 1.00 90.25 187 ILE A N 1
ATOM 1435 C CA . ILE A 1 187 ? 3.381 -1.292 8.573 1.00 90.25 187 ILE A CA 1
ATOM 1436 C C . ILE A 1 187 ? 3.431 -2.787 8.904 1.00 90.25 187 ILE A C 1
ATOM 1438 O O . ILE A 1 187 ? 2.825 -3.233 9.880 1.00 90.25 187 ILE A O 1
ATOM 1442 N N . ALA A 1 188 ? 4.206 -3.565 8.147 1.00 91.62 188 ALA A N 1
ATOM 1443 C CA . ALA A 1 188 ? 4.348 -4.998 8.368 1.00 91.62 188 ALA A CA 1
ATOM 1444 C C . ALA A 1 188 ? 4.957 -5.314 9.746 1.00 91.62 188 ALA A C 1
ATOM 1446 O O . ALA A 1 188 ? 4.490 -6.226 10.432 1.00 91.62 188 ALA A O 1
ATOM 1447 N N . LYS A 1 189 ? 5.955 -4.533 10.187 1.00 91.19 189 LYS A N 1
ATOM 1448 C CA . LYS A 1 189 ? 6.579 -4.662 11.518 1.00 91.19 189 LYS A CA 1
ATOM 1449 C C . LYS A 1 189 ? 5.654 -4.249 12.662 1.00 91.19 189 LYS A C 1
ATOM 1451 O O . LYS A 1 189 ? 5.706 -4.871 13.721 1.00 91.19 189 LYS A O 1
ATOM 1456 N N . ALA A 1 190 ? 4.819 -3.228 12.467 1.00 87.94 190 ALA A N 1
ATOM 1457 C CA . ALA A 1 190 ? 3.839 -2.793 13.462 1.00 87.94 190 ALA A CA 1
ATOM 1458 C C . ALA A 1 190 ? 2.777 -3.876 13.742 1.00 87.94 190 ALA A C 1
ATOM 1460 O O . ALA A 1 190 ? 2.242 -3.952 14.850 1.00 87.94 190 ALA A O 1
ATOM 1461 N N . GLY A 1 191 ? 2.516 -4.755 12.769 1.00 80.50 191 GLY A N 1
ATOM 1462 C CA . GLY A 1 191 ? 1.582 -5.869 12.901 1.00 80.50 191 GLY A CA 1
ATOM 1463 C C . GLY A 1 191 ? 0.116 -5.434 12.783 1.00 80.50 191 GLY A C 1
ATOM 1464 O O . GLY A 1 191 ? -0.208 -4.449 12.133 1.00 80.50 191 GLY A O 1
ATOM 1465 N N . GLY A 1 192 ? -0.804 -6.198 13.381 1.00 81.44 192 GLY A N 1
ATOM 1466 C CA . GLY A 1 192 ? -2.249 -5.940 13.274 1.00 81.44 192 GLY A CA 1
ATOM 1467 C C . GLY A 1 192 ? -2.900 -6.565 12.034 1.00 81.44 192 GLY A C 1
ATOM 1468 O O . GLY A 1 192 ? -2.468 -7.629 11.576 1.00 81.44 192 GLY A O 1
ATOM 1469 N N . LEU A 1 193 ? -3.975 -5.949 11.529 1.00 76.88 193 LEU A N 1
ATOM 1470 C CA . LEU A 1 193 ? -4.611 -6.338 10.268 1.00 76.88 193 LEU A CA 1
ATOM 1471 C C . LEU A 1 193 ? -3.782 -5.754 9.120 1.00 76.88 193 LEU A C 1
ATOM 1473 O O . LEU A 1 193 ? -3.773 -4.547 8.913 1.00 76.88 193 LEU A O 1
ATOM 1477 N N . VAL A 1 194 ? -3.073 -6.619 8.403 1.00 82.81 194 VAL A N 1
ATOM 1478 C CA . VAL A 1 194 ? -2.202 -6.234 7.291 1.00 82.81 194 VAL A CA 1
ATOM 1479 C C . VAL A 1 194 ? -2.732 -6.904 6.034 1.00 82.81 194 VAL A C 1
ATOM 1481 O O . VAL A 1 194 ? -2.844 -8.133 5.998 1.00 82.81 194 VAL A O 1
ATOM 1484 N N . MET A 1 195 ? -3.041 -6.107 5.013 1.00 87.62 195 MET A N 1
ATOM 1485 C CA . MET A 1 195 ? -3.469 -6.586 3.697 1.00 87.62 195 MET A CA 1
ATOM 1486 C C . MET A 1 195 ? -2.248 -7.065 2.902 1.00 87.62 195 MET A C 1
ATOM 1488 O O . MET A 1 195 ? -1.765 -6.386 2.002 1.00 87.62 195 MET A O 1
ATOM 1492 N N . ALA A 1 196 ? -1.719 -8.239 3.269 1.00 92.19 196 ALA A N 1
ATOM 1493 C CA . ALA A 1 196 ? -0.450 -8.761 2.748 1.00 92.19 196 ALA A CA 1
ATOM 1494 C C . ALA A 1 196 ? -0.403 -8.845 1.212 1.00 92.19 196 ALA A C 1
ATOM 1496 O O . ALA A 1 196 ? 0.635 -8.559 0.624 1.00 92.19 196 ALA A O 1
ATOM 1497 N N . PHE A 1 197 ? -1.525 -9.189 0.569 1.00 93.00 197 PHE A N 1
ATOM 1498 C CA . PHE A 1 197 ? -1.639 -9.195 -0.891 1.00 93.00 197 PHE A CA 1
ATOM 1499 C C . PHE A 1 197 ? -1.468 -7.803 -1.502 1.00 93.00 197 PHE A C 1
ATOM 1501 O O . PHE A 1 197 ? -0.724 -7.644 -2.463 1.00 93.00 197 PHE A O 1
ATOM 1508 N N . GLU A 1 198 ? -2.142 -6.793 -0.949 1.00 90.62 198 GLU A N 1
ATOM 1509 C CA . GLU A 1 198 ? -2.116 -5.430 -1.483 1.00 90.62 198 GLU A CA 1
ATOM 1510 C C . GLU A 1 198 ? -0.712 -4.830 -1.391 1.00 90.62 198 GLU A C 1
ATOM 1512 O O . GLU A 1 198 ? -0.192 -4.337 -2.393 1.00 90.62 198 GLU A O 1
ATOM 1517 N N . ILE A 1 199 ? -0.089 -4.956 -0.213 1.00 94.25 199 ILE A N 1
ATOM 1518 C CA . ILE A 1 199 ? 1.295 -4.539 0.033 1.00 94.25 199 ILE A CA 1
ATOM 1519 C C . ILE A 1 199 ? 2.237 -5.289 -0.911 1.00 94.25 199 ILE A C 1
ATOM 1521 O O . ILE A 1 199 ? 2.976 -4.678 -1.675 1.00 94.25 199 ILE A O 1
ATOM 1525 N N . GLY A 1 200 ? 2.133 -6.620 -0.949 1.00 95.62 200 GLY A N 1
ATOM 1526 C CA . GLY A 1 200 ? 2.941 -7.453 -1.833 1.00 95.62 200 GLY A CA 1
ATOM 1527 C C . GLY A 1 200 ? 2.838 -7.046 -3.305 1.00 95.62 200 GLY A C 1
ATOM 1528 O O . GLY A 1 200 ? 3.851 -6.901 -3.982 1.00 95.62 200 GLY A O 1
ATOM 1529 N N . ASN A 1 201 ? 1.624 -6.807 -3.803 1.00 93.50 201 ASN A N 1
ATOM 1530 C CA . ASN A 1 201 ? 1.399 -6.416 -5.190 1.00 93.50 201 ASN A CA 1
ATOM 1531 C C . ASN A 1 201 ? 2.008 -5.044 -5.515 1.00 93.50 201 ASN A C 1
ATOM 1533 O O . ASN A 1 201 ? 2.703 -4.912 -6.522 1.00 93.50 201 ASN A O 1
ATOM 1537 N N . ARG A 1 202 ? 1.772 -4.016 -4.690 1.00 94.06 202 ARG A N 1
ATOM 1538 C CA . ARG A 1 202 ? 2.283 -2.664 -4.982 1.00 94.06 202 ARG A CA 1
ATOM 1539 C C . ARG A 1 202 ? 3.799 -2.566 -4.839 1.00 94.06 202 ARG A C 1
ATOM 1541 O O . ARG A 1 202 ? 4.447 -1.960 -5.692 1.00 94.06 202 ARG A O 1
ATOM 1548 N N . ASP A 1 203 ? 4.366 -3.221 -3.833 1.00 97.50 203 ASP A N 1
ATOM 1549 C CA . ASP A 1 203 ? 5.809 -3.244 -3.615 1.00 97.50 203 ASP A CA 1
ATOM 1550 C C . ASP A 1 203 ? 6.538 -4.106 -4.648 1.00 97.50 203 ASP A C 1
ATOM 1552 O O . ASP A 1 203 ? 7.667 -3.796 -5.028 1.00 97.50 203 ASP A O 1
ATOM 1556 N N . PHE A 1 204 ? 5.883 -5.137 -5.194 1.00 96.19 204 PHE A N 1
ATOM 1557 C CA . PHE A 1 204 ? 6.419 -5.872 -6.338 1.00 96.19 204 PHE A CA 1
ATOM 1558 C C . PHE A 1 204 ? 6.584 -4.940 -7.543 1.00 96.19 204 PHE A C 1
ATOM 1560 O O . PHE A 1 204 ? 7.650 -4.906 -8.158 1.00 96.19 204 PHE A O 1
ATOM 1567 N N . GLN A 1 205 ? 5.566 -4.123 -7.848 1.00 94.31 205 GLN A N 1
ATOM 1568 C CA . GLN A 1 205 ? 5.666 -3.137 -8.929 1.00 94.31 205 GLN A CA 1
ATOM 1569 C C . GLN A 1 205 ? 6.789 -2.124 -8.676 1.00 94.31 205 GLN A C 1
ATOM 1571 O O . GLN A 1 205 ? 7.528 -1.799 -9.606 1.00 94.31 205 GLN A O 1
ATOM 1576 N N . ALA A 1 206 ? 6.946 -1.661 -7.432 1.00 97.75 206 ALA A N 1
ATOM 1577 C CA . ALA A 1 206 ? 8.037 -0.775 -7.034 1.00 97.75 206 ALA A CA 1
ATOM 1578 C C . ALA A 1 206 ? 9.413 -1.433 -7.248 1.00 97.75 206 ALA A C 1
ATOM 1580 O O . ALA A 1 206 ? 10.285 -0.841 -7.884 1.00 97.75 206 ALA A O 1
ATOM 1581 N N . GLY A 1 207 ? 9.586 -2.680 -6.803 1.00 97.38 207 GLY A N 1
ATOM 1582 C CA . GLY A 1 207 ? 10.821 -3.450 -6.963 1.00 97.38 207 GLY A CA 1
ATOM 1583 C C . GLY A 1 207 ? 11.229 -3.663 -8.418 1.00 97.38 207 GLY A C 1
ATOM 1584 O O . GLY A 1 207 ? 12.393 -3.467 -8.765 1.00 97.38 207 GLY A O 1
ATOM 1585 N N . MET A 1 208 ? 10.277 -3.997 -9.295 1.00 94.56 208 MET A N 1
ATOM 1586 C CA . MET A 1 208 ? 10.565 -4.171 -10.725 1.00 94.56 208 MET A CA 1
ATOM 1587 C C . MET A 1 208 ? 11.086 -2.876 -11.358 1.00 94.56 208 MET A C 1
ATOM 1589 O O . MET A 1 208 ? 12.033 -2.906 -12.143 1.00 94.56 208 MET A O 1
ATOM 1593 N N . VAL A 1 209 ? 10.517 -1.723 -10.986 1.00 95.19 209 VAL A N 1
ATOM 1594 C CA . VAL A 1 209 ? 10.988 -0.427 -11.496 1.00 95.19 209 VAL A CA 1
ATOM 1595 C C . VAL A 1 209 ? 12.367 -0.067 -10.944 1.00 95.19 209 VAL A C 1
ATOM 1597 O O . VAL A 1 209 ? 13.192 0.449 -11.695 1.00 95.19 209 VAL A O 1
ATOM 1600 N N . LEU A 1 210 ? 12.655 -0.371 -9.674 1.00 96.94 210 LEU A N 1
ATOM 1601 C CA . LEU A 1 210 ? 13.987 -0.165 -9.096 1.00 96.94 210 LEU A CA 1
ATOM 1602 C C . LEU A 1 210 ? 15.055 -0.997 -9.820 1.00 96.94 210 LEU A C 1
ATOM 1604 O O . LEU A 1 210 ? 16.094 -0.453 -10.190 1.00 96.94 210 LEU A O 1
ATOM 1608 N N . LEU A 1 211 ? 14.783 -2.281 -10.082 1.00 95.19 211 LEU A N 1
ATOM 1609 C CA . LEU A 1 211 ? 15.678 -3.149 -10.855 1.00 95.19 211 LEU A CA 1
ATOM 1610 C C . LEU A 1 211 ? 15.917 -2.600 -12.266 1.00 95.19 211 LEU A C 1
ATOM 1612 O O . LEU A 1 211 ? 17.059 -2.514 -12.714 1.00 95.19 211 LEU A O 1
ATOM 1616 N N . TYR A 1 212 ? 14.851 -2.173 -12.946 1.00 92.75 212 TYR A N 1
ATOM 1617 C CA . TYR A 1 212 ? 14.951 -1.555 -14.267 1.00 92.75 212 TYR A CA 1
ATOM 1618 C C . TYR A 1 212 ? 15.783 -0.265 -14.249 1.00 92.75 212 TYR A C 1
ATOM 1620 O O . TYR A 1 212 ? 16.635 -0.074 -15.117 1.00 92.75 212 TYR A O 1
ATOM 1628 N N . ALA A 1 213 ? 15.575 0.609 -13.261 1.00 93.94 213 ALA A N 1
ATOM 1629 C CA . ALA A 1 213 ? 16.301 1.870 -13.138 1.00 93.94 213 ALA A CA 1
ATOM 1630 C C . ALA A 1 213 ? 17.796 1.646 -12.860 1.00 93.94 213 ALA A C 1
ATOM 1632 O O . ALA A 1 213 ? 18.638 2.256 -13.519 1.00 93.94 213 ALA A O 1
ATOM 1633 N N . LEU A 1 214 ? 18.129 0.732 -11.942 1.00 93.31 214 LEU A N 1
ATOM 1634 C CA . LEU A 1 214 ? 19.513 0.360 -11.631 1.00 93.31 214 LEU A CA 1
ATOM 1635 C C . LEU A 1 214 ? 20.231 -0.248 -12.838 1.00 93.31 214 LEU A C 1
ATOM 1637 O O . LEU A 1 214 ? 21.397 0.056 -13.074 1.00 93.31 214 LEU A O 1
ATOM 1641 N N . ARG A 1 215 ? 19.534 -1.069 -13.629 1.00 90.81 215 ARG A N 1
ATOM 1642 C CA . ARG A 1 215 ? 20.097 -1.697 -14.828 1.00 90.81 215 ARG A CA 1
ATOM 1643 C C . ARG A 1 215 ? 20.322 -0.694 -15.958 1.00 90.81 215 ARG A C 1
ATOM 1645 O O . ARG A 1 215 ? 21.411 -0.632 -16.520 1.00 90.81 215 ARG A O 1
ATOM 1652 N N . ASN A 1 216 ? 19.277 0.041 -16.333 1.00 89.81 216 ASN A N 1
ATOM 1653 C CA . ASN A 1 216 ? 19.245 0.792 -17.590 1.00 89.81 216 ASN A CA 1
ATOM 1654 C C . ASN A 1 216 ? 19.684 2.255 -17.436 1.00 89.81 216 ASN A C 1
ATOM 1656 O O . ASN A 1 216 ? 20.030 2.897 -18.425 1.00 89.81 216 ASN A O 1
ATOM 1660 N N . HIS A 1 217 ? 19.689 2.785 -16.210 1.00 91.50 217 HIS A N 1
ATOM 1661 C CA . HIS A 1 217 ? 19.917 4.205 -15.936 1.00 91.50 217 HIS A CA 1
ATOM 1662 C C . HIS A 1 217 ? 20.867 4.441 -14.747 1.00 91.50 217 HIS A C 1
ATOM 1664 O O . HIS A 1 217 ? 20.773 5.466 -14.068 1.00 91.50 217 HIS A O 1
ATOM 1670 N N . SER A 1 218 ? 21.812 3.526 -14.504 1.00 90.62 218 SER A N 1
ATOM 1671 C CA . SER A 1 218 ? 22.762 3.588 -13.379 1.00 90.62 218 SER A CA 1
ATOM 1672 C C . SER A 1 218 ? 23.489 4.932 -13.257 1.00 90.62 218 SER A C 1
ATOM 1674 O O . SER A 1 218 ? 23.495 5.519 -12.180 1.00 90.62 218 SER A O 1
ATOM 1676 N N . ALA A 1 219 ? 24.010 5.477 -14.362 1.00 92.75 219 ALA A N 1
ATOM 1677 C CA . ALA A 1 219 ? 24.717 6.763 -14.369 1.00 92.75 219 ALA A CA 1
ATOM 1678 C C . ALA A 1 219 ? 23.847 7.924 -13.854 1.00 92.75 219 ALA A C 1
ATOM 1680 O O . ALA A 1 219 ? 24.320 8.789 -13.121 1.00 92.75 219 ALA A O 1
ATOM 1681 N N . LYS A 1 220 ? 22.549 7.924 -14.184 1.00 94.12 220 LYS A N 1
ATOM 1682 C CA . LYS A 1 220 ? 21.607 8.950 -13.715 1.00 94.12 220 LYS A CA 1
ATOM 1683 C C . LYS A 1 220 ? 21.289 8.803 -12.233 1.00 94.12 220 LYS A C 1
ATOM 1685 O O . LYS A 1 220 ? 21.159 9.803 -11.529 1.00 94.12 220 LYS A O 1
ATOM 1690 N N . LEU A 1 221 ? 21.200 7.568 -11.747 1.00 94.94 221 LEU A N 1
ATOM 1691 C CA . LEU A 1 221 ? 21.028 7.294 -10.322 1.00 94.94 221 LEU A CA 1
ATOM 1692 C C . LEU A 1 221 ? 22.279 7.689 -9.524 1.00 94.94 221 LEU A C 1
ATOM 1694 O O . LEU A 1 221 ? 22.139 8.205 -8.416 1.00 94.94 221 LEU A O 1
ATOM 1698 N N . GLU A 1 222 ? 23.475 7.509 -10.088 1.00 95.25 222 GLU A N 1
ATOM 1699 C CA . GLU A 1 222 ? 24.736 7.957 -9.487 1.00 95.25 222 GLU A CA 1
ATOM 1700 C C . GLU A 1 222 ? 24.810 9.487 -9.414 1.00 95.25 222 GLU A C 1
ATOM 1702 O O . GLU A 1 222 ? 25.076 10.030 -8.341 1.00 95.25 222 GLU A O 1
ATOM 1707 N N . GLU A 1 223 ? 24.488 10.187 -10.511 1.00 96.31 223 GLU A N 1
ATOM 1708 C CA . GLU A 1 223 ? 24.393 11.656 -10.554 1.00 96.31 223 GLU A CA 1
ATOM 1709 C C . GLU A 1 223 ? 23.441 12.197 -9.471 1.00 96.31 223 GLU A C 1
ATOM 1711 O O . GLU A 1 223 ? 23.750 13.179 -8.794 1.00 96.31 223 GLU A O 1
ATOM 1716 N N . ALA A 1 224 ? 22.302 11.530 -9.264 1.00 95.19 224 ALA A N 1
ATOM 1717 C CA . ALA A 1 224 ? 21.301 11.901 -8.266 1.00 95.19 224 ALA A CA 1
ATOM 1718 C C . ALA A 1 224 ? 21.561 11.330 -6.855 1.00 95.19 224 ALA A C 1
ATOM 1720 O O . ALA A 1 224 ? 20.766 11.573 -5.947 1.00 95.19 224 ALA A O 1
ATOM 1721 N N . SER A 1 225 ? 22.650 10.578 -6.645 1.00 96.88 225 SER A N 1
ATOM 1722 C CA . SER A 1 225 ? 22.964 9.890 -5.378 1.00 96.88 225 SER A CA 1
ATOM 1723 C C . SER A 1 225 ? 21.864 8.934 -4.871 1.00 96.88 225 SER A C 1
ATOM 1725 O O . SER A 1 225 ? 21.696 8.753 -3.664 1.00 96.88 225 SER A O 1
ATOM 1727 N N . LEU A 1 226 ? 21.115 8.300 -5.779 1.00 97.00 226 LEU A N 1
ATOM 1728 C CA . LEU A 1 226 ? 20.011 7.384 -5.458 1.00 97.00 226 LEU A CA 1
ATOM 1729 C C . LEU A 1 226 ? 20.387 5.898 -5.533 1.00 97.00 226 LEU A C 1
ATOM 1731 O O . LEU A 1 226 ? 19.638 5.075 -5.010 1.00 97.00 226 LEU A O 1
ATOM 1735 N N . THR A 1 227 ? 21.527 5.536 -6.131 1.00 96.06 227 THR A N 1
ATOM 1736 C CA . THR A 1 227 ? 21.936 4.131 -6.346 1.00 96.06 227 THR A CA 1
ATOM 1737 C C . THR A 1 227 ? 21.897 3.306 -5.059 1.00 96.06 227 THR A C 1
ATOM 1739 O O . THR A 1 227 ? 21.191 2.304 -4.983 1.00 96.06 227 THR A O 1
ATOM 1742 N N . VAL A 1 228 ? 22.557 3.787 -4.000 1.00 96.31 228 VAL A N 1
ATOM 1743 C CA . VAL A 1 228 ? 22.617 3.092 -2.700 1.00 96.31 228 VAL A CA 1
ATOM 1744 C C . VAL A 1 228 ? 21.232 2.970 -2.057 1.00 96.31 228 VAL A C 1
ATOM 1746 O O . VAL A 1 228 ? 20.922 1.961 -1.423 1.00 96.31 228 VAL A O 1
ATOM 1749 N N . ALA A 1 229 ? 20.386 3.992 -2.205 1.00 97.12 229 ALA A N 1
ATOM 1750 C CA . ALA A 1 229 ? 19.032 3.972 -1.664 1.00 97.12 229 ALA A CA 1
ATOM 1751 C C . ALA A 1 229 ? 18.156 2.935 -2.387 1.00 97.12 229 ALA A C 1
ATOM 1753 O O . ALA A 1 229 ? 17.440 2.186 -1.727 1.00 97.12 229 ALA A O 1
ATOM 1754 N N . ALA A 1 230 ? 18.268 2.844 -3.715 1.00 97.19 230 ALA A N 1
ATOM 1755 C CA . ALA A 1 230 ? 17.544 1.873 -4.531 1.00 97.19 230 ALA A CA 1
ATOM 1756 C C . ALA A 1 230 ? 17.986 0.425 -4.250 1.00 97.19 230 ALA A C 1
ATOM 1758 O O . ALA A 1 230 ? 17.141 -0.448 -4.059 1.00 97.19 230 ALA A O 1
ATOM 1759 N N . GLU A 1 231 ? 19.294 0.166 -4.154 1.00 96.19 231 GLU A N 1
ATOM 1760 C CA . GLU A 1 231 ? 19.829 -1.156 -3.787 1.00 96.19 231 GLU A CA 1
ATOM 1761 C C . GLU A 1 231 ? 19.368 -1.585 -2.390 1.00 96.19 231 GLU A C 1
ATOM 1763 O O . GLU A 1 231 ? 18.933 -2.721 -2.179 1.00 96.19 231 GLU A O 1
ATOM 1768 N N . ARG A 1 232 ? 19.404 -0.656 -1.428 1.00 97.62 232 ARG A N 1
ATOM 1769 C CA . ARG A 1 232 ? 18.901 -0.907 -0.077 1.00 97.62 232 ARG A CA 1
ATOM 1770 C C . ARG A 1 232 ? 17.404 -1.201 -0.080 1.00 97.62 232 ARG A C 1
ATOM 1772 O O . ARG A 1 232 ? 16.988 -2.147 0.581 1.00 97.62 232 ARG A O 1
ATOM 1779 N N . ALA A 1 233 ? 16.615 -0.439 -0.835 1.00 98.19 233 ALA A N 1
ATOM 1780 C CA . ALA A 1 233 ? 15.179 -0.660 -0.956 1.00 98.19 233 ALA A CA 1
ATOM 1781 C C . ALA A 1 233 ? 14.853 -2.047 -1.533 1.00 98.19 233 ALA A C 1
ATOM 1783 O O . ALA A 1 233 ? 13.921 -2.687 -1.061 1.00 98.19 233 ALA A O 1
ATOM 1784 N N . LEU A 1 234 ? 15.639 -2.561 -2.486 1.00 98.06 234 LEU A N 1
ATOM 1785 C CA . LEU A 1 234 ? 15.479 -3.931 -2.991 1.00 98.06 234 LEU A CA 1
ATOM 1786 C C . LEU A 1 234 ? 15.778 -4.994 -1.924 1.00 98.06 234 LEU A C 1
ATOM 1788 O O . LEU A 1 234 ? 15.048 -5.979 -1.811 1.00 98.06 234 LEU A O 1
ATOM 1792 N N . SER A 1 235 ? 16.809 -4.786 -1.104 1.00 97.75 235 SER A N 1
ATOM 1793 C CA . SER A 1 235 ? 17.088 -5.669 0.037 1.00 97.75 235 SER A CA 1
ATOM 1794 C C . SER A 1 235 ? 15.964 -5.630 1.080 1.00 97.75 235 SER A C 1
ATOM 1796 O O . SER A 1 235 ? 15.536 -6.670 1.592 1.00 97.75 235 SER A O 1
ATOM 1798 N N . ASP A 1 236 ? 15.440 -4.438 1.370 1.00 98.19 236 ASP A N 1
ATOM 1799 C CA . ASP A 1 236 ? 14.316 -4.255 2.288 1.00 98.19 236 ASP A CA 1
ATOM 1800 C C . ASP A 1 236 ? 13.026 -4.882 1.725 1.00 98.19 236 ASP A C 1
ATOM 1802 O O . ASP A 1 236 ? 12.276 -5.504 2.476 1.00 98.19 236 ASP A O 1
ATOM 1806 N N . LEU A 1 237 ? 12.800 -4.825 0.410 1.00 98.44 237 LEU A N 1
ATOM 1807 C CA . LEU A 1 237 ? 11.675 -5.472 -0.271 1.00 98.44 237 LEU A CA 1
ATOM 1808 C C . LEU A 1 237 ? 11.682 -6.995 -0.091 1.00 98.44 237 LEU A C 1
ATOM 1810 O O . LEU A 1 237 ? 10.670 -7.596 0.270 1.00 98.44 237 LEU A O 1
ATOM 1814 N N . VAL A 1 238 ? 12.837 -7.630 -0.290 1.00 98.06 238 VAL A N 1
ATOM 1815 C CA . VAL A 1 238 ? 13.002 -9.075 -0.077 1.00 98.06 238 VAL A CA 1
ATOM 1816 C C . VAL A 1 238 ? 12.710 -9.440 1.380 1.00 98.06 238 VAL A C 1
ATOM 1818 O O . VAL A 1 238 ? 12.027 -10.429 1.657 1.00 98.06 238 VAL A O 1
ATOM 1821 N N . GLN A 1 239 ? 13.184 -8.638 2.336 1.00 98.06 239 GLN A N 1
ATOM 1822 C CA . GLN A 1 239 ? 12.875 -8.844 3.753 1.00 98.06 239 GLN A CA 1
ATOM 1823 C C . GLN A 1 239 ? 11.379 -8.665 4.049 1.00 98.06 239 GLN A C 1
ATOM 1825 O O . GLN A 1 239 ? 10.814 -9.445 4.818 1.00 98.06 239 GLN A O 1
ATOM 1830 N N . LEU A 1 240 ? 10.732 -7.676 3.428 1.00 97.88 240 LEU A N 1
ATOM 1831 C CA . LEU A 1 240 ? 9.305 -7.402 3.583 1.00 97.88 240 LEU A CA 1
ATOM 1832 C C . LEU A 1 240 ? 8.472 -8.592 3.109 1.00 97.88 240 LEU A C 1
ATOM 1834 O O . LEU A 1 240 ? 7.578 -9.051 3.817 1.00 97.88 240 LEU A O 1
ATOM 1838 N N . PHE A 1 241 ? 8.800 -9.141 1.943 1.00 97.88 241 PHE A N 1
ATOM 1839 C CA . PHE A 1 241 ? 8.082 -10.279 1.377 1.00 97.88 241 PHE A CA 1
ATOM 1840 C C . PHE A 1 241 ? 8.257 -11.539 2.219 1.00 97.88 241 PHE A C 1
ATOM 1842 O O . PHE A 1 241 ? 7.276 -12.219 2.518 1.00 97.88 241 PHE A O 1
ATOM 1849 N N . ASN A 1 242 ? 9.471 -11.795 2.712 1.00 96.88 242 ASN A N 1
ATOM 1850 C CA . ASN A 1 242 ? 9.708 -12.877 3.664 1.00 96.88 242 ASN A CA 1
ATOM 1851 C C . ASN A 1 242 ? 8.902 -12.692 4.961 1.00 96.88 242 ASN A C 1
ATOM 1853 O O . ASN A 1 242 ? 8.309 -13.650 5.454 1.00 96.88 242 ASN A O 1
ATOM 1857 N N . LEU A 1 243 ? 8.811 -11.470 5.494 1.00 95.75 243 LEU A N 1
ATOM 1858 C CA . LEU A 1 243 ? 8.008 -11.168 6.683 1.00 95.75 243 LEU A CA 1
ATOM 1859 C C . LEU A 1 243 ? 6.509 -11.431 6.443 1.00 95.75 243 LEU A C 1
ATOM 1861 O O . LEU A 1 243 ? 5.842 -12.091 7.250 1.00 95.75 243 LEU A O 1
ATOM 1865 N N . LEU A 1 244 ? 5.981 -10.949 5.318 1.00 95.50 244 LEU A N 1
ATOM 1866 C CA . LEU A 1 244 ? 4.574 -11.100 4.942 1.00 95.50 244 LEU A CA 1
ATOM 1867 C C . LEU A 1 244 ? 4.212 -12.528 4.504 1.00 95.50 244 LEU A C 1
ATOM 1869 O O . LEU A 1 244 ? 3.037 -12.897 4.585 1.00 95.50 244 LEU A O 1
ATOM 1873 N N . SER A 1 245 ? 5.193 -13.358 4.129 1.00 95.25 245 SER A N 1
ATOM 1874 C CA . SER A 1 245 ? 4.984 -14.760 3.728 1.00 95.25 245 SER A CA 1
ATOM 1875 C C . SER A 1 245 ? 4.331 -15.613 4.820 1.00 95.25 245 SER A C 1
ATOM 1877 O O . SER A 1 245 ? 3.572 -16.534 4.529 1.00 95.25 245 SER A O 1
ATOM 1879 N N . SER A 1 246 ? 4.524 -15.241 6.090 1.00 92.19 246 SER A N 1
ATOM 1880 C CA . SER A 1 246 ? 3.841 -15.863 7.231 1.00 92.19 246 SER A CA 1
ATOM 1881 C C . SER A 1 246 ? 2.310 -15.778 7.150 1.00 92.19 246 SER A C 1
ATOM 1883 O O . SER A 1 246 ? 1.612 -16.595 7.750 1.00 92.19 246 SER A O 1
ATOM 1885 N N . ARG A 1 247 ? 1.783 -14.788 6.417 1.00 91.44 247 ARG A N 1
ATOM 1886 C CA . ARG A 1 247 ? 0.349 -14.559 6.197 1.00 91.44 247 ARG A CA 1
ATOM 1887 C C . ARG A 1 247 ? -0.083 -14.885 4.774 1.00 91.44 247 ARG A C 1
ATOM 1889 O O . ARG A 1 247 ? -1.213 -15.320 4.578 1.00 91.44 247 ARG A O 1
ATOM 1896 N N . TRP A 1 248 ? 0.797 -14.668 3.798 1.00 93.56 248 TRP A N 1
ATOM 1897 C CA . TRP A 1 248 ? 0.553 -14.983 2.395 1.00 93.56 248 TRP A CA 1
ATOM 1898 C C . TRP A 1 248 ? 1.784 -15.677 1.780 1.00 93.56 248 TRP A C 1
ATOM 1900 O O . TRP A 1 248 ? 2.657 -15.000 1.235 1.00 93.56 248 TRP A O 1
ATOM 1910 N N . PRO A 1 249 ? 1.867 -17.022 1.873 1.00 93.12 249 PRO A N 1
ATOM 1911 C CA . PRO A 1 249 ? 3.060 -17.800 1.520 1.00 93.12 249 PRO A CA 1
ATOM 1912 C C . PRO A 1 249 ? 3.694 -17.535 0.145 1.00 93.12 249 PRO A C 1
ATOM 1914 O O . PRO A 1 249 ? 4.923 -17.522 0.098 1.00 93.12 249 PRO A O 1
ATOM 1917 N N . PRO A 1 250 ? 2.937 -17.248 -0.941 1.00 93.31 250 PRO A N 1
ATOM 1918 C CA . PRO A 1 250 ? 3.521 -16.958 -2.255 1.00 93.31 250 PRO A CA 1
ATOM 1919 C C . PRO A 1 250 ? 4.564 -15.832 -2.265 1.00 93.31 250 PRO A C 1
ATOM 1921 O O . PRO A 1 250 ? 5.430 -15.806 -3.131 1.00 93.31 250 PRO A O 1
ATOM 1924 N N . LEU A 1 251 ? 4.537 -14.915 -1.290 1.00 92.00 251 LEU A N 1
ATOM 1925 C CA . LEU A 1 251 ? 5.552 -13.864 -1.192 1.00 92.00 251 LEU A CA 1
ATOM 1926 C C . LEU A 1 251 ? 6.965 -14.391 -0.920 1.00 92.00 251 LEU A C 1
ATOM 1928 O O . LEU A 1 251 ? 7.922 -13.714 -1.288 1.00 92.00 251 LEU A O 1
ATOM 1932 N N . ALA A 1 252 ? 7.125 -15.576 -0.323 1.00 91.56 252 ALA A N 1
ATOM 1933 C CA . ALA A 1 252 ? 8.446 -16.188 -0.168 1.00 91.56 252 ALA A CA 1
ATOM 1934 C C . ALA A 1 252 ? 9.059 -16.543 -1.534 1.00 91.56 252 ALA A C 1
ATOM 1936 O O . ALA A 1 252 ? 10.219 -16.219 -1.794 1.00 91.56 252 ALA A O 1
ATOM 1937 N N . ASP A 1 253 ? 8.258 -17.124 -2.431 1.00 90.38 253 ASP A N 1
ATOM 1938 C CA . ASP A 1 253 ? 8.682 -17.450 -3.796 1.00 90.38 253 ASP A CA 1
ATOM 1939 C C . ASP A 1 253 ? 8.972 -16.169 -4.589 1.00 90.38 253 ASP A C 1
ATOM 1941 O O . ASP A 1 253 ? 10.003 -16.058 -5.254 1.00 90.38 253 ASP A O 1
ATOM 1945 N N . THR A 1 254 ? 8.128 -15.142 -4.439 1.00 91.25 254 THR A N 1
ATOM 1946 C CA . THR A 1 254 ? 8.362 -13.830 -5.058 1.00 91.25 254 THR A CA 1
ATOM 1947 C C . THR A 1 254 ? 9.649 -13.172 -4.548 1.00 91.25 254 THR A C 1
ATOM 1949 O O . THR A 1 254 ? 10.369 -12.546 -5.324 1.00 91.25 254 THR A O 1
ATOM 1952 N N . ALA A 1 255 ? 9.986 -13.318 -3.262 1.00 91.81 255 ALA A N 1
ATOM 1953 C CA . ALA A 1 255 ? 11.240 -12.809 -2.706 1.00 91.81 255 ALA A CA 1
ATOM 1954 C C . ALA A 1 255 ? 12.463 -13.519 -3.311 1.00 91.81 255 ALA A C 1
ATOM 1956 O O . ALA A 1 255 ? 13.458 -12.866 -3.633 1.00 91.81 255 ALA A O 1
ATOM 1957 N N . ALA A 1 256 ? 12.387 -14.842 -3.496 1.00 88.81 256 ALA A N 1
ATOM 1958 C CA . ALA A 1 256 ? 13.427 -15.612 -4.174 1.00 88.81 256 ALA A CA 1
ATOM 1959 C C . ALA A 1 256 ? 13.593 -15.164 -5.636 1.00 88.81 256 ALA A C 1
ATOM 1961 O O . ALA A 1 256 ? 14.715 -14.917 -6.076 1.00 88.81 256 ALA A O 1
ATOM 1962 N N . TYR A 1 257 ? 12.480 -14.958 -6.343 1.00 88.75 257 TYR A N 1
ATOM 1963 C CA . TYR A 1 257 ? 12.472 -14.458 -7.717 1.00 88.75 257 TYR A CA 1
ATOM 1964 C C . TYR A 1 257 ? 13.109 -13.064 -7.852 1.00 88.75 257 TYR A C 1
ATOM 1966 O O . TYR A 1 257 ? 13.917 -12.834 -8.751 1.00 88.75 257 TYR A O 1
ATOM 1974 N N . ILE A 1 258 ? 12.811 -12.132 -6.936 1.00 90.25 258 ILE A N 1
ATOM 1975 C CA . ILE A 1 258 ? 13.420 -10.790 -6.937 1.00 90.25 258 ILE A CA 1
ATOM 1976 C C . ILE A 1 258 ? 14.940 -10.864 -6.732 1.00 90.25 258 ILE A C 1
ATOM 1978 O O . ILE A 1 258 ? 15.674 -10.143 -7.410 1.00 90.25 258 ILE A O 1
ATOM 1982 N N . ASN A 1 259 ? 15.425 -11.737 -5.843 1.00 90.31 259 ASN A N 1
ATOM 1983 C CA . ASN A 1 259 ? 16.866 -11.951 -5.668 1.00 90.31 259 ASN A CA 1
ATOM 1984 C C . ASN A 1 259 ? 17.513 -12.515 -6.938 1.00 90.31 259 ASN A C 1
ATOM 1986 O O . ASN A 1 259 ? 18.544 -12.006 -7.368 1.00 90.31 259 ASN A O 1
ATOM 1990 N N . GLU A 1 260 ? 16.895 -13.518 -7.568 1.00 88.00 260 GLU A N 1
ATOM 1991 C CA . GLU A 1 260 ? 17.403 -14.097 -8.817 1.00 88.00 260 GLU A CA 1
ATOM 1992 C C . GLU A 1 260 ? 17.477 -13.049 -9.936 1.00 88.00 260 GLU A C 1
ATOM 1994 O O . GLU A 1 260 ? 18.478 -12.970 -10.656 1.00 88.00 260 GLU A O 1
ATOM 1999 N N . LEU A 1 261 ? 16.456 -12.195 -10.053 1.00 87.94 261 LEU A N 1
ATOM 2000 C CA . LEU A 1 261 ? 16.460 -11.058 -10.971 1.00 87.94 261 LEU A CA 1
ATOM 2001 C C . LEU A 1 261 ? 17.580 -10.063 -10.647 1.00 87.94 261 LEU A C 1
ATOM 2003 O O . LEU A 1 261 ? 18.268 -9.600 -11.560 1.00 87.94 261 LEU A O 1
ATOM 2007 N N . GLY A 1 262 ? 17.775 -9.722 -9.373 1.00 89.25 262 GLY A N 1
ATOM 2008 C CA . GLY A 1 262 ? 18.851 -8.836 -8.921 1.00 89.25 262 GLY A CA 1
ATOM 2009 C C . GLY A 1 262 ? 20.233 -9.378 -9.287 1.00 89.25 262 GLY A C 1
ATOM 2010 O O . GLY A 1 262 ? 21.016 -8.694 -9.948 1.00 89.25 262 GLY A O 1
ATOM 2011 N N . ASP A 1 263 ? 20.494 -10.642 -8.962 1.00 88.19 263 ASP A N 1
ATOM 2012 C CA . ASP A 1 263 ? 21.743 -11.325 -9.297 1.00 88.19 263 ASP A CA 1
ATOM 2013 C C . ASP A 1 263 ? 21.966 -11.392 -10.812 1.00 88.19 263 ASP A C 1
ATOM 2015 O O . ASP A 1 263 ? 23.075 -11.173 -11.303 1.00 88.19 263 ASP A O 1
ATOM 2019 N N . THR A 1 264 ? 20.907 -11.662 -11.579 1.00 88.25 264 THR A N 1
ATOM 2020 C CA . THR A 1 264 ? 20.971 -11.712 -13.045 1.00 88.25 264 THR A CA 1
ATOM 2021 C C . THR A 1 264 ? 21.285 -10.340 -13.640 1.00 88.25 264 THR A C 1
ATOM 2023 O O . THR A 1 264 ? 22.065 -10.260 -14.591 1.00 88.25 264 THR A O 1
ATOM 2026 N N . ASN A 1 265 ? 20.756 -9.254 -13.068 1.00 87.56 265 ASN A N 1
ATOM 2027 C CA . ASN A 1 265 ? 21.113 -7.890 -13.465 1.00 87.56 265 ASN A CA 1
ATOM 2028 C C . ASN A 1 265 ? 22.595 -7.586 -13.210 1.00 87.56 265 ASN A C 1
ATOM 2030 O O . ASN A 1 265 ? 23.263 -7.059 -14.097 1.00 87.56 265 ASN A O 1
ATOM 2034 N N . LEU A 1 266 ? 23.124 -7.964 -12.043 1.00 87.12 266 LEU A N 1
ATOM 2035 C CA . LEU A 1 266 ? 24.530 -7.737 -11.691 1.00 87.12 266 LEU A CA 1
ATOM 2036 C C . LEU A 1 266 ? 25.496 -8.552 -12.560 1.00 87.12 266 LEU A C 1
ATOM 2038 O O . LEU A 1 266 ? 26.556 -8.055 -12.942 1.00 87.12 266 LEU A O 1
ATOM 2042 N N . ARG A 1 267 ? 25.137 -9.797 -12.899 1.00 86.56 267 ARG A N 1
ATOM 2043 C CA . ARG A 1 267 ? 25.956 -10.665 -13.761 1.00 86.56 267 ARG A CA 1
ATOM 2044 C C . ARG A 1 267 ? 25.961 -10.237 -15.231 1.00 86.56 267 ARG A C 1
ATOM 2046 O O . ARG A 1 267 ? 26.920 -10.550 -15.933 1.00 86.56 267 ARG A O 1
ATOM 2053 N N . ASN A 1 268 ? 24.919 -9.543 -15.695 1.00 86.69 268 ASN A N 1
ATOM 2054 C CA . ASN A 1 268 ? 24.715 -9.210 -17.109 1.00 86.69 268 ASN A CA 1
ATOM 2055 C C . ASN A 1 268 ? 24.546 -7.693 -17.315 1.00 86.69 268 ASN A C 1
ATOM 2057 O O . ASN A 1 268 ? 23.431 -7.230 -17.590 1.00 86.69 268 ASN A O 1
ATOM 2061 N N . PRO A 1 269 ? 25.636 -6.909 -17.195 1.00 82.88 269 PRO A N 1
ATOM 2062 C CA . PRO A 1 269 ? 25.597 -5.469 -17.419 1.00 82.88 269 PRO A CA 1
ATOM 2063 C C . PRO A 1 269 ? 25.226 -5.130 -18.869 1.00 82.88 269 PRO A C 1
ATOM 2065 O O . PRO A 1 269 ? 25.515 -5.883 -19.804 1.00 82.88 269 PRO A O 1
ATOM 2068 N N . VAL A 1 270 ? 24.612 -3.960 -19.067 1.00 82.62 270 VAL A N 1
ATOM 2069 C CA . VAL A 1 270 ? 24.139 -3.501 -20.383 1.00 82.62 270 VAL A CA 1
ATOM 2070 C C . VAL A 1 270 ? 25.270 -3.560 -21.420 1.00 82.62 270 VAL A C 1
ATOM 2072 O O . VAL A 1 270 ? 26.398 -3.137 -21.169 1.00 82.62 270 VAL A O 1
ATOM 2075 N N . GLY A 1 271 ? 24.969 -4.123 -22.593 1.00 75.38 271 GLY A N 1
ATOM 2076 C CA . GLY A 1 271 ? 25.929 -4.307 -23.687 1.00 75.38 271 GLY A CA 1
ATOM 2077 C C . GLY A 1 271 ? 26.713 -5.625 -23.652 1.00 75.38 271 GLY A C 1
ATOM 2078 O O . GLY A 1 271 ? 27.399 -5.931 -24.624 1.00 75.38 271 GLY A O 1
ATOM 2079 N N . HIS A 1 272 ? 26.581 -6.431 -22.594 1.00 76.06 272 HIS A N 1
ATOM 2080 C CA . HIS A 1 272 ? 27.143 -7.781 -22.534 1.00 76.06 272 HIS A CA 1
ATOM 2081 C C . HIS A 1 272 ? 26.051 -8.816 -22.825 1.00 76.06 272 HIS A C 1
ATOM 2083 O O . HIS A 1 272 ? 24.928 -8.705 -22.338 1.00 76.06 272 HIS A O 1
ATOM 2089 N N . SER A 1 273 ? 26.366 -9.818 -23.649 1.00 74.75 273 SER A N 1
ATOM 2090 C CA . SER A 1 273 ? 25.447 -10.927 -23.927 1.00 74.75 273 SER A CA 1
ATOM 2091 C C . SER A 1 273 ? 25.637 -12.024 -22.883 1.00 74.75 273 SER A C 1
ATOM 2093 O O . SER A 1 273 ? 26.709 -12.624 -22.808 1.00 74.75 273 SER A O 1
ATOM 2095 N N . GLY A 1 274 ? 24.600 -12.242 -22.076 1.00 81.88 274 GLY A N 1
ATOM 2096 C CA . GLY A 1 274 ? 24.533 -13.297 -21.071 1.00 81.88 274 GLY A CA 1
ATOM 2097 C C . GLY A 1 274 ? 24.194 -14.671 -21.636 1.00 81.88 274 GLY A C 1
ATOM 2098 O O . GLY A 1 274 ? 24.145 -14.885 -22.849 1.00 81.88 274 GLY A O 1
ATOM 2099 N N . SER A 1 275 ? 23.905 -15.611 -20.734 1.00 88.62 275 SER A N 1
ATOM 2100 C CA . SER A 1 275 ? 23.285 -16.885 -21.111 1.00 88.62 275 SER A CA 1
ATOM 2101 C C . SER A 1 275 ? 21.914 -16.639 -21.771 1.00 88.62 275 SER A C 1
ATOM 2103 O O . SER A 1 275 ? 21.264 -15.627 -21.507 1.00 88.62 275 SER A O 1
ATOM 2105 N N . ALA A 1 276 ? 21.439 -17.562 -22.616 1.00 84.69 276 ALA A N 1
ATOM 2106 C CA . ALA A 1 276 ? 20.107 -17.439 -23.221 1.00 84.69 276 ALA A CA 1
ATOM 2107 C C . ALA A 1 276 ? 18.987 -17.372 -22.163 1.00 84.69 276 ALA A C 1
ATOM 2109 O O . ALA A 1 276 ? 17.999 -16.669 -22.358 1.00 84.69 276 ALA A O 1
ATOM 2110 N N . TYR A 1 277 ? 19.169 -18.065 -21.033 1.00 83.75 277 TYR A N 1
ATOM 2111 C CA . TYR A 1 277 ? 18.257 -18.011 -19.893 1.00 83.75 277 TYR A CA 1
ATOM 2112 C C . TYR A 1 277 ? 18.251 -16.621 -19.251 1.00 83.75 277 TYR A C 1
ATOM 2114 O O . TYR A 1 277 ? 17.192 -16.016 -19.110 1.00 83.75 277 TYR A O 1
ATOM 2122 N N . ASP A 1 278 ? 19.432 -16.082 -18.944 1.00 84.19 278 ASP A N 1
ATOM 2123 C CA . ASP A 1 278 ? 19.589 -14.770 -18.315 1.00 84.19 278 ASP A CA 1
ATOM 2124 C C . ASP A 1 278 ? 18.979 -13.680 -19.198 1.00 84.19 278 ASP A C 1
ATOM 2126 O O . ASP A 1 278 ? 18.232 -12.838 -18.716 1.00 84.19 278 ASP A O 1
ATOM 2130 N N . MET A 1 279 ? 19.230 -13.719 -20.509 1.00 85.31 279 MET A N 1
ATOM 2131 C CA . MET A 1 279 ? 18.642 -12.748 -21.433 1.00 85.31 279 MET A CA 1
ATOM 2132 C C . MET A 1 279 ? 17.110 -12.829 -21.469 1.00 85.31 279 MET A C 1
ATOM 2134 O O . MET A 1 279 ? 16.465 -11.784 -21.487 1.00 85.31 279 MET A O 1
ATOM 2138 N N . ASN A 1 280 ? 16.529 -14.033 -21.405 1.00 81.94 280 ASN A N 1
ATOM 2139 C CA . ASN A 1 280 ? 15.078 -14.207 -21.313 1.00 81.94 280 ASN A CA 1
ATOM 2140 C C . ASN A 1 280 ? 14.520 -13.636 -19.999 1.00 81.94 280 ASN A C 1
ATOM 2142 O O . ASN A 1 280 ? 13.544 -12.899 -20.014 1.00 81.94 280 ASN A O 1
ATOM 2146 N N . VAL A 1 281 ? 15.169 -13.906 -18.862 1.00 79.50 281 VAL A N 1
ATOM 2147 C CA . VAL A 1 281 ? 14.787 -13.348 -17.550 1.00 79.50 281 VAL A CA 1
ATOM 2148 C C . VAL A 1 281 ? 14.799 -11.811 -17.559 1.00 79.50 281 VAL A C 1
ATOM 2150 O O . VAL A 1 281 ? 13.942 -11.167 -16.954 1.00 79.50 281 VAL A O 1
ATOM 2153 N N . LEU A 1 282 ? 15.745 -11.201 -18.271 1.00 82.50 282 LEU A N 1
ATOM 2154 C CA . LEU A 1 282 ? 15.857 -9.745 -18.379 1.00 82.50 282 LEU A CA 1
ATOM 2155 C C . LEU A 1 282 ? 14.819 -9.149 -19.344 1.00 82.50 282 LEU A C 1
ATOM 2157 O O . LEU A 1 282 ? 14.323 -8.052 -19.097 1.00 82.50 282 LEU A O 1
ATOM 2161 N N . GLU A 1 283 ? 14.431 -9.880 -20.389 1.00 82.38 283 GLU A N 1
ATOM 2162 C CA . GLU A 1 283 ? 13.285 -9.523 -21.236 1.00 82.38 283 GLU A CA 1
ATOM 2163 C C . GLU A 1 283 ? 11.958 -9.605 -20.459 1.00 82.38 283 GLU A C 1
ATOM 2165 O O . GLU A 1 283 ? 11.078 -8.753 -20.628 1.00 82.38 283 GLU A O 1
ATOM 2170 N N . GLU A 1 284 ? 11.822 -10.577 -19.549 1.00 81.38 284 GLU A N 1
ATOM 2171 C CA . GLU A 1 284 ? 10.677 -10.642 -18.635 1.00 81.38 284 GLU A CA 1
ATOM 2172 C C . GLU A 1 284 ? 10.613 -9.413 -17.726 1.00 81.38 284 GLU A C 1
ATOM 2174 O O . GLU A 1 284 ? 9.528 -8.870 -17.535 1.00 81.38 284 GLU A O 1
ATOM 2179 N N . LEU A 1 285 ? 11.745 -8.913 -17.213 1.00 83.81 285 LEU A N 1
ATOM 2180 C CA . LEU A 1 285 ? 11.775 -7.682 -16.414 1.00 83.81 285 LEU A CA 1
ATOM 2181 C C . LEU A 1 285 ? 11.215 -6.483 -17.197 1.00 83.81 285 LEU A C 1
ATOM 2183 O O . LEU A 1 285 ? 10.371 -5.748 -16.677 1.00 83.81 285 LEU A O 1
ATOM 2187 N N . ASP A 1 286 ? 11.616 -6.311 -18.458 1.00 82.00 286 ASP A N 1
ATOM 2188 C CA . ASP A 1 286 ? 11.087 -5.247 -19.319 1.00 82.00 286 ASP A CA 1
ATOM 2189 C C . ASP A 1 286 ? 9.579 -5.419 -19.572 1.00 82.00 286 ASP A C 1
ATOM 2191 O O . ASP A 1 286 ? 8.815 -4.443 -19.567 1.00 82.00 286 ASP A O 1
ATOM 2195 N N . CYS A 1 287 ? 9.116 -6.660 -19.752 1.00 82.50 287 CYS A N 1
ATOM 2196 C CA . CYS A 1 287 ? 7.696 -6.980 -19.891 1.00 82.50 287 CYS A CA 1
ATOM 2197 C C . CYS A 1 287 ? 6.907 -6.687 -18.614 1.00 82.50 287 CYS A C 1
ATOM 2199 O O . CYS A 1 287 ? 5.810 -6.125 -18.699 1.00 82.50 287 CYS A O 1
ATOM 2201 N N . LEU A 1 288 ? 7.458 -7.045 -17.453 1.00 84.44 288 LEU A N 1
ATOM 2202 C CA . LEU A 1 288 ? 6.870 -6.798 -16.146 1.00 84.44 288 LEU A CA 1
ATOM 2203 C C . LEU A 1 288 ? 6.722 -5.298 -15.946 1.00 84.44 288 LEU A C 1
ATOM 2205 O O . LEU A 1 288 ? 5.592 -4.848 -15.773 1.00 84.44 288 LEU A O 1
ATOM 2209 N N . VAL A 1 289 ? 7.805 -4.524 -16.080 1.00 86.50 289 VAL A N 1
ATOM 2210 C CA . VAL A 1 289 ? 7.810 -3.062 -15.900 1.00 86.50 289 VAL A CA 1
ATOM 2211 C C . VAL A 1 289 ? 6.869 -2.360 -16.868 1.00 86.50 289 VAL A C 1
ATOM 2213 O O . VAL A 1 289 ? 6.112 -1.498 -16.446 1.00 86.50 289 VAL A O 1
ATOM 2216 N N . THR A 1 290 ? 6.831 -2.750 -18.141 1.00 80.75 290 THR A N 1
ATOM 2217 C CA . THR A 1 290 ? 5.966 -2.070 -19.123 1.00 80.75 290 THR A CA 1
ATOM 2218 C C . THR A 1 290 ? 4.540 -2.617 -19.205 1.00 80.75 290 THR A C 1
ATOM 2220 O O . THR A 1 290 ? 3.713 -2.038 -19.906 1.00 80.75 290 THR A O 1
ATOM 2223 N N . GLN A 1 291 ? 4.239 -3.724 -18.512 1.00 73.06 291 GLN A N 1
ATOM 2224 C CA . GLN A 1 291 ? 2.974 -4.474 -18.598 1.00 73.06 291 GLN A CA 1
ATOM 2225 C C . GLN A 1 291 ? 2.574 -4.882 -20.034 1.00 73.06 291 GLN A C 1
ATOM 2227 O O . GLN A 1 291 ? 1.405 -5.141 -20.328 1.00 73.06 291 GLN A O 1
ATOM 2232 N N . ARG A 1 292 ? 3.550 -5.024 -20.945 1.00 63.16 292 ARG A N 1
ATOM 2233 C CA . ARG A 1 292 ? 3.311 -5.342 -22.368 1.00 63.16 292 ARG A CA 1
ATOM 2234 C C . ARG A 1 292 ? 2.615 -6.690 -22.606 1.00 63.16 292 ARG A C 1
ATOM 2236 O O . ARG A 1 292 ? 1.861 -6.807 -23.571 1.00 63.16 292 ARG A O 1
ATOM 2243 N N . ARG A 1 293 ? 2.779 -7.682 -21.719 1.00 56.00 293 ARG A N 1
ATOM 2244 C CA . ARG A 1 293 ? 2.046 -8.967 -21.801 1.00 56.00 293 ARG A CA 1
ATOM 2245 C C . ARG A 1 293 ? 0.531 -8.816 -21.623 1.00 56.00 293 ARG A C 1
ATOM 2247 O O . ARG A 1 293 ? -0.226 -9.593 -22.191 1.00 56.00 293 ARG A O 1
ATOM 2254 N N . ILE A 1 294 ? 0.066 -7.804 -20.892 1.00 51.31 294 ILE A N 1
ATOM 2255 C CA . ILE A 1 294 ? -1.370 -7.612 -20.638 1.00 51.31 294 ILE A CA 1
ATOM 2256 C C . ILE A 1 294 ? -2.075 -7.058 -21.886 1.00 51.31 294 ILE A C 1
ATOM 2258 O O . ILE A 1 294 ? -3.205 -7.454 -22.180 1.00 51.31 294 ILE A O 1
ATOM 2262 N N . HIS A 1 295 ? -1.393 -6.227 -22.685 1.00 44.66 295 HIS A N 1
ATOM 2263 C CA . HIS A 1 295 ? -1.928 -5.762 -23.969 1.00 44.66 295 HIS A CA 1
ATOM 2264 C C . HIS A 1 295 ? -2.147 -6.929 -24.945 1.00 44.66 295 HIS A C 1
ATOM 2266 O O . HIS A 1 295 ? -3.189 -6.986 -25.595 1.00 44.66 295 HIS A O 1
ATOM 2272 N N . SER A 1 296 ? -1.239 -7.912 -25.016 1.00 41.75 296 SER A N 1
ATOM 2273 C CA . SER A 1 296 ? -1.402 -9.055 -25.932 1.00 41.75 296 SER A CA 1
ATOM 2274 C C . SER A 1 296 ? -2.549 -9.998 -25.536 1.00 41.75 296 SER A C 1
ATOM 2276 O O . SER A 1 296 ? -3.184 -10.575 -26.419 1.00 41.75 296 SER A O 1
ATOM 2278 N N . ILE A 1 297 ? -2.872 -10.109 -24.242 1.00 40.53 297 ILE A N 1
ATOM 2279 C CA . ILE A 1 297 ? -4.013 -10.896 -23.741 1.00 40.53 297 ILE A CA 1
ATOM 2280 C C . ILE A 1 297 ? -5.340 -10.148 -23.962 1.00 40.53 297 ILE A C 1
ATOM 2282 O O . ILE A 1 297 ? -6.301 -10.731 -24.465 1.00 40.53 297 ILE A O 1
ATOM 2286 N N . ARG A 1 298 ? -5.398 -8.835 -23.691 1.00 39.47 298 ARG A N 1
ATOM 2287 C CA . ARG A 1 298 ? -6.602 -8.018 -23.950 1.00 39.47 298 ARG A CA 1
ATOM 2288 C C . ARG A 1 298 ? -6.940 -7.901 -25.435 1.00 39.47 298 ARG A C 1
ATOM 2290 O O . ARG A 1 298 ? -8.115 -7.939 -25.791 1.00 39.47 298 ARG A O 1
ATOM 2297 N N . HIS A 1 299 ? -5.935 -7.844 -26.308 1.00 38.06 299 HIS A N 1
ATOM 2298 C CA . HIS A 1 299 ? -6.142 -7.887 -27.758 1.00 38.06 299 HIS A CA 1
ATOM 2299 C C . HIS A 1 299 ? -6.569 -9.268 -28.286 1.00 38.06 299 HIS A C 1
ATOM 2301 O O . HIS A 1 299 ? -7.098 -9.339 -29.394 1.00 38.06 299 HIS A O 1
ATOM 2307 N N . ARG A 1 300 ? -6.381 -10.357 -27.524 1.00 37.53 300 ARG A N 1
ATOM 2308 C CA . ARG A 1 300 ? -6.858 -11.703 -27.895 1.00 37.53 300 ARG A CA 1
ATOM 2309 C C . ARG A 1 300 ? -8.298 -11.982 -27.456 1.00 37.53 300 ARG A C 1
ATOM 2311 O O . ARG A 1 300 ? -8.998 -12.688 -28.172 1.00 37.53 300 ARG A O 1
ATOM 2318 N N . ASN A 1 301 ? -8.752 -11.395 -26.344 1.00 36.94 301 ASN A N 1
ATOM 2319 C CA . ASN A 1 301 ? -10.030 -11.760 -25.714 1.00 36.94 301 ASN A CA 1
ATOM 2320 C C . ASN A 1 301 ? -11.161 -10.724 -25.850 1.00 36.94 301 ASN A C 1
ATOM 2322 O O . ASN A 1 301 ? -12.243 -10.941 -25.312 1.00 36.94 301 ASN A O 1
ATOM 2326 N N . VAL A 1 302 ? -10.974 -9.631 -26.597 1.00 34.56 302 VAL A N 1
ATOM 2327 C CA . VAL A 1 302 ? -12.078 -8.720 -26.947 1.00 34.56 302 VAL A CA 1
ATOM 2328 C C . VAL A 1 302 ? -12.327 -8.776 -28.450 1.00 34.56 302 VAL A C 1
ATOM 2330 O O . VAL A 1 302 ? -11.671 -8.092 -29.235 1.00 34.56 302 VAL A O 1
ATOM 2333 N N . VAL A 1 303 ? -13.334 -9.551 -28.865 1.00 35.75 303 VAL A N 1
ATOM 2334 C CA . VAL A 1 303 ? -14.015 -9.265 -30.133 1.00 35.75 303 VAL A CA 1
ATOM 2335 C C . VAL A 1 303 ? -14.726 -7.934 -29.929 1.00 35.75 303 VAL A C 1
ATOM 2337 O O . VAL A 1 303 ? -15.815 -7.879 -29.362 1.00 35.75 303 VAL A O 1
ATOM 2340 N N . LEU A 1 304 ? -14.082 -6.842 -30.338 1.00 31.62 304 LEU A N 1
ATOM 2341 C CA . LEU A 1 304 ? -14.712 -5.529 -30.352 1.00 31.62 304 LEU A CA 1
ATOM 2342 C C . LEU A 1 304 ? -15.941 -5.620 -31.267 1.00 31.62 304 LEU A C 1
ATOM 2344 O O . LEU A 1 304 ? -15.779 -5.936 -32.453 1.00 31.62 304 LEU A O 1
ATOM 2348 N N . PRO A 1 305 ? -17.165 -5.344 -30.779 1.00 35.06 305 PRO A N 1
ATOM 2349 C CA . PRO A 1 305 ? -18.290 -5.157 -31.672 1.00 35.06 305 PRO A CA 1
ATOM 2350 C C . PRO A 1 305 ? -17.910 -4.019 -32.611 1.00 35.06 305 PRO A C 1
ATOM 2352 O O . PRO A 1 305 ? -17.617 -2.909 -32.159 1.00 35.06 305 PRO A O 1
ATOM 2355 N N . GLN A 1 306 ? -17.868 -4.294 -33.917 1.00 31.91 306 GLN A N 1
ATOM 2356 C CA . GLN A 1 306 ? -17.690 -3.243 -34.910 1.00 31.91 306 GLN A CA 1
ATOM 2357 C C . GLN A 1 306 ? -18.712 -2.152 -34.602 1.00 31.91 306 GLN A C 1
ATOM 2359 O O . GLN A 1 306 ? -19.915 -2.425 -34.597 1.00 31.91 306 GLN A O 1
ATOM 2364 N N . GLN A 1 307 ? -18.235 -0.938 -34.315 1.00 30.67 307 GLN A N 1
ATOM 2365 C CA . GLN A 1 307 ? -19.088 0.230 -34.160 1.00 30.67 307 GLN A CA 1
ATOM 2366 C C . GLN A 1 307 ? -19.981 0.315 -35.399 1.00 30.67 307 GLN A C 1
ATOM 2368 O O . GLN A 1 307 ? -19.543 0.721 -36.479 1.00 30.67 307 GLN A O 1
ATOM 2373 N N . LYS A 1 308 ? -21.247 -0.092 -35.259 1.00 30.52 308 LYS A N 1
ATOM 2374 C CA . LYS A 1 308 ? -22.265 0.217 -36.253 1.00 30.52 308 LYS A CA 1
ATOM 2375 C C . LYS A 1 308 ? -22.332 1.734 -36.292 1.00 30.52 308 LYS A C 1
ATOM 2377 O O . LYS A 1 308 ? -22.785 2.361 -35.339 1.00 30.52 308 LYS A O 1
ATOM 2382 N N . LYS A 1 309 ? -21.852 2.312 -37.395 1.00 29.16 309 LYS A N 1
ATOM 2383 C CA . LYS A 1 309 ? -22.139 3.696 -37.764 1.00 29.16 309 LYS A CA 1
ATOM 2384 C C . LYS A 1 309 ? -23.645 3.885 -37.626 1.00 29.16 309 LYS A C 1
ATOM 2386 O O . LYS A 1 309 ? -24.413 3.312 -38.397 1.00 29.16 309 LYS A O 1
ATOM 2391 N N . PHE A 1 310 ? -24.054 4.657 -36.628 1.00 26.56 310 PHE A N 1
ATOM 2392 C CA . PHE A 1 310 ? -25.421 5.126 -36.511 1.00 26.56 310 PHE A CA 1
ATOM 2393 C C . PHE A 1 310 ? -25.679 6.072 -37.685 1.00 26.56 310 PHE A C 1
ATOM 2395 O O . PHE A 1 310 ? -25.317 7.246 -37.653 1.00 26.56 310 PHE A O 1
ATOM 2402 N N . ALA A 1 311 ? -26.261 5.534 -38.756 1.00 30.66 311 ALA A N 1
ATOM 2403 C CA . ALA A 1 311 ? -27.007 6.335 -39.708 1.00 30.66 311 ALA A CA 1
ATOM 2404 C C . ALA A 1 311 ? -28.364 6.667 -39.076 1.00 30.66 311 ALA A C 1
ATOM 2406 O O . ALA A 1 311 ? -29.012 5.821 -38.461 1.00 30.66 311 ALA A O 1
ATOM 2407 N N . ALA A 1 312 ? -28.721 7.939 -39.178 1.00 31.16 312 ALA A N 1
ATOM 2408 C CA . ALA A 1 312 ? -29.816 8.582 -38.482 1.00 31.16 312 ALA A CA 1
ATOM 2409 C C . ALA A 1 312 ? -31.221 8.072 -38.859 1.00 31.16 312 ALA A C 1
ATOM 2411 O O . ALA A 1 312 ? -31.468 7.650 -39.985 1.00 31.16 312 ALA A O 1
ATOM 2412 N N . ALA A 1 313 ? -32.130 8.311 -37.906 1.00 28.47 313 ALA A N 1
ATOM 2413 C CA . ALA A 1 313 ? -33.567 8.562 -38.052 1.00 28.47 313 ALA A CA 1
ATOM 2414 C C . ALA A 1 313 ? -34.508 7.362 -38.279 1.00 28.47 313 ALA A C 1
ATOM 2416 O O . ALA A 1 313 ? -34.709 6.905 -39.396 1.00 28.47 313 ALA A O 1
ATOM 2417 N N . ALA A 1 314 ? -35.212 6.951 -37.217 1.00 29.53 314 ALA A N 1
ATOM 2418 C CA . ALA A 1 314 ? -36.598 7.369 -36.943 1.00 29.53 314 ALA A CA 1
ATOM 2419 C C . ALA A 1 314 ? -37.245 6.413 -35.921 1.00 29.53 314 ALA A C 1
ATOM 2421 O O . ALA A 1 314 ? -37.473 5.240 -36.206 1.00 29.53 314 ALA A O 1
ATOM 2422 N N . THR A 1 315 ? -37.578 6.932 -34.740 1.00 28.48 315 THR A N 1
ATOM 2423 C CA . THR A 1 315 ? -38.416 6.250 -33.743 1.00 28.48 315 THR A CA 1
ATOM 2424 C C . THR A 1 315 ? -39.833 6.797 -33.828 1.00 28.48 315 THR A C 1
ATOM 2426 O O . THR A 1 315 ? -39.993 8.011 -33.908 1.00 28.48 315 THR A O 1
ATOM 2429 N N . GLN A 1 316 ? -40.835 5.927 -33.707 1.00 29.20 316 GLN A N 1
ATOM 2430 C CA . GLN A 1 316 ? -42.090 6.165 -32.973 1.00 29.20 316 GLN A CA 1
ATOM 2431 C C . GLN A 1 316 ? -42.744 4.787 -32.665 1.00 29.20 316 GLN A C 1
ATOM 2433 O O . GLN A 1 316 ? -42.393 3.803 -33.317 1.00 29.20 316 GLN A O 1
ATOM 2438 N N . PRO A 1 317 ? -43.613 4.659 -31.640 1.00 40.19 317 PRO A N 1
ATOM 2439 C CA . PRO A 1 317 ? -43.248 3.986 -30.388 1.00 40.19 317 PRO A CA 1
ATOM 2440 C C . PRO A 1 317 ? -44.224 2.853 -29.999 1.00 40.19 317 PRO A C 1
ATOM 2442 O O . PRO A 1 317 ? -45.279 2.712 -30.618 1.00 40.19 317 PRO A O 1
ATOM 2445 N N . LYS A 1 318 ? -43.897 2.092 -28.941 1.00 27.05 318 LYS A N 1
ATOM 2446 C CA . LYS A 1 318 ? -44.832 1.436 -27.990 1.00 27.05 318 LYS A CA 1
ATOM 2447 C C . LYS A 1 318 ? -44.013 0.824 -26.836 1.00 27.05 318 LYS A C 1
ATOM 2449 O O . LYS A 1 318 ? -43.092 0.069 -27.111 1.00 27.05 318 LYS A O 1
ATOM 2454 N N . ASP A 1 319 ? -44.061 1.345 -25.611 1.00 24.81 319 ASP A N 1
ATOM 2455 C CA . ASP A 1 319 ? -45.094 1.218 -24.561 1.00 24.81 319 ASP A CA 1
ATOM 2456 C C . ASP A 1 319 ? -45.034 -0.133 -23.816 1.00 24.81 319 ASP A C 1
ATOM 2458 O O . ASP A 1 319 ? -45.501 -1.131 -24.354 1.00 24.81 319 ASP A O 1
ATOM 2462 N N . SER A 1 320 ? -44.438 -0.143 -22.608 1.00 27.77 320 SER A N 1
ATOM 2463 C CA . SER A 1 320 ? -44.970 -0.768 -21.373 1.00 27.77 320 SER A CA 1
ATOM 2464 C C . SER A 1 320 ? -43.895 -0.984 -20.286 1.00 27.77 320 SER A C 1
ATOM 2466 O O . SER A 1 320 ? -42.943 -1.724 -20.504 1.00 27.77 320 SER A O 1
ATOM 2468 N N . GLY A 1 321 ? -44.122 -0.399 -19.103 1.00 25.48 321 GLY A N 1
ATOM 2469 C CA . GLY A 1 321 ? -43.979 -1.062 -17.793 1.00 25.48 321 GLY A CA 1
ATOM 2470 C C . GLY A 1 321 ? -42.593 -1.474 -17.273 1.00 25.48 321 GLY A C 1
ATOM 2471 O O . GLY A 1 321 ? -42.157 -2.584 -17.518 1.00 25.48 321 GLY A O 1
ATOM 2472 N N . GLN A 1 322 ? -42.002 -0.602 -16.448 1.00 32.75 322 GLN A N 1
ATOM 2473 C CA . GLN A 1 322 ? -41.589 -0.886 -15.060 1.00 32.75 322 GLN A CA 1
ATOM 2474 C C . GLN A 1 322 ? -40.784 -2.174 -14.767 1.00 32.75 322 GLN A C 1
ATOM 2476 O O . GLN A 1 322 ? -41.378 -3.234 -14.659 1.00 32.75 322 GLN A O 1
ATOM 2481 N N . GLU A 1 323 ? -39.487 -2.034 -14.453 1.00 27.23 323 GLU A N 1
ATOM 2482 C CA . GLU A 1 323 ? -38.857 -2.647 -13.265 1.00 27.23 323 GLU A CA 1
ATOM 2483 C C . GLU A 1 323 ? -37.457 -2.067 -12.985 1.00 27.23 323 GLU A C 1
ATOM 2485 O O . GLU A 1 323 ? -36.785 -1.520 -13.859 1.00 27.23 323 GLU A O 1
ATOM 2490 N N . MET A 1 324 ? -37.094 -2.092 -11.706 1.00 27.11 324 MET A N 1
ATOM 2491 C CA . MET A 1 324 ? -35.943 -1.458 -11.071 1.00 27.11 324 MET A CA 1
ATOM 2492 C C . MET A 1 324 ? -35.093 -2.582 -10.467 1.00 27.11 324 MET A C 1
ATOM 2494 O O . MET A 1 324 ? -35.620 -3.338 -9.659 1.00 27.11 324 MET A O 1
ATOM 2498 N N . GLY A 1 325 ? -33.797 -2.631 -10.789 1.00 33.00 325 GLY A N 1
ATOM 2499 C CA . GLY A 1 325 ? -32.799 -3.481 -10.116 1.00 33.00 325 GLY A CA 1
ATOM 2500 C C . GLY A 1 325 ? -32.490 -4.825 -10.790 1.00 33.00 325 GLY A C 1
ATOM 2501 O O . GLY A 1 325 ? -33.291 -5.315 -11.568 1.00 33.00 325 GLY A O 1
ATOM 2502 N N . GLU A 1 326 ? -31.329 -5.387 -10.415 1.00 25.92 326 GLU A N 1
ATOM 2503 C CA . GLU A 1 326 ? -30.750 -6.704 -10.787 1.00 25.92 326 GLU A CA 1
ATOM 2504 C C . GLU A 1 326 ? -29.931 -6.713 -12.099 1.00 25.92 326 GLU A C 1
ATOM 2506 O O . GLU A 1 326 ? -30.417 -6.342 -13.156 1.00 25.92 326 GLU A O 1
ATOM 2511 N N . GLY A 1 327 ? -28.646 -7.079 -12.158 1.00 28.36 327 GLY A N 1
ATOM 2512 C CA . GLY A 1 327 ? -27.659 -7.478 -11.158 1.00 28.36 327 GLY A CA 1
ATOM 2513 C C . GLY A 1 327 ? -26.275 -7.523 -11.835 1.00 28.36 327 GLY A C 1
ATOM 2514 O O . GLY A 1 327 ? -26.100 -8.181 -12.853 1.00 28.36 327 GLY A O 1
ATOM 2515 N N . LEU A 1 328 ? -25.282 -6.810 -11.288 1.00 30.08 328 LEU A N 1
ATOM 2516 C CA . LEU A 1 328 ? -23.875 -6.865 -11.739 1.00 30.08 328 LEU A CA 1
ATOM 2517 C C . LEU A 1 328 ? -23.123 -8.075 -11.131 1.00 30.08 328 LEU A C 1
ATOM 2519 O O . LEU A 1 328 ? -21.932 -8.245 -11.358 1.00 30.08 328 LEU A O 1
ATOM 2523 N N . PHE A 1 329 ? -23.807 -8.902 -10.332 1.00 29.55 329 PHE A N 1
ATOM 2524 C CA . PHE A 1 329 ? -23.201 -9.918 -9.462 1.00 29.55 329 PHE A CA 1
ATOM 2525 C C . PHE A 1 329 ? -23.861 -11.306 -9.550 1.00 29.55 329 PHE A C 1
ATOM 2527 O O . PHE A 1 329 ? -23.795 -12.058 -8.584 1.00 29.55 329 PHE A O 1
ATOM 2534 N N . GLU A 1 330 ? -24.493 -11.680 -10.667 1.00 35.69 330 GLU A N 1
ATOM 2535 C CA . GLU A 1 330 ? -25.061 -13.039 -10.788 1.00 35.69 330 GLU A CA 1
ATOM 2536 C C . GLU A 1 330 ? -24.125 -14.087 -11.408 1.00 35.69 330 GLU A C 1
ATOM 2538 O O . GLU A 1 330 ? -24.362 -15.278 -11.225 1.00 35.69 330 GLU A O 1
ATOM 2543 N N . ASP A 1 331 ? -23.012 -13.703 -12.036 1.00 41.47 331 ASP A N 1
ATOM 2544 C CA . ASP A 1 331 ? -22.063 -14.676 -12.594 1.00 41.47 331 ASP A CA 1
ATOM 2545 C C . ASP A 1 331 ? -20.879 -14.953 -11.649 1.00 41.47 331 ASP A C 1
ATOM 2547 O O . ASP A 1 331 ? -19.730 -14.576 -11.886 1.00 41.47 331 ASP A O 1
ATOM 2551 N N . GLU A 1 332 ? -21.154 -15.704 -10.578 1.00 41.91 332 GLU A N 1
ATOM 2552 C CA . GLU A 1 332 ? -20.135 -16.402 -9.764 1.00 41.91 332 GLU A CA 1
ATOM 2553 C C . GLU A 1 332 ? -19.333 -17.443 -10.578 1.00 41.91 332 GLU A C 1
ATOM 2555 O O . GLU A 1 332 ? -18.296 -17.935 -10.127 1.00 41.91 332 GLU A O 1
ATOM 2560 N N . ASN A 1 333 ? -19.777 -17.772 -11.794 1.00 40.28 333 ASN A N 1
ATOM 2561 C CA . ASN A 1 333 ? -19.073 -18.695 -12.682 1.00 40.28 333 ASN A CA 1
ATOM 2562 C C . ASN A 1 333 ? -17.839 -18.051 -13.326 1.00 40.28 333 ASN A C 1
ATOM 2564 O O . ASN A 1 333 ? -16.812 -18.712 -13.442 1.00 40.28 333 ASN A O 1
ATOM 2568 N N . TRP A 1 334 ? -17.880 -16.749 -13.637 1.00 46.56 334 TRP A N 1
ATOM 2569 C CA . TRP A 1 334 ? -16.739 -16.053 -14.248 1.00 46.56 334 TRP A CA 1
ATOM 2570 C C . TRP A 1 334 ? -15.512 -16.055 -13.320 1.00 46.56 334 TRP A C 1
ATOM 2572 O O . TRP A 1 334 ? -14.386 -16.275 -13.762 1.00 46.56 334 TRP A O 1
ATOM 2582 N N . TRP A 1 335 ? -15.734 -15.859 -12.015 1.00 37.44 335 TRP A N 1
ATOM 2583 C CA . TRP A 1 335 ? -14.662 -15.830 -11.019 1.00 37.44 335 TRP A CA 1
ATOM 2584 C C . TRP A 1 335 ? -14.044 -17.213 -10.803 1.00 37.44 335 TRP A C 1
ATOM 2586 O O . TRP A 1 335 ? -12.845 -17.320 -10.549 1.00 37.44 335 TRP A O 1
ATOM 2596 N N . ARG A 1 336 ? -14.846 -18.277 -10.920 1.00 37.78 336 ARG A N 1
ATOM 2597 C CA . ARG A 1 336 ? -14.353 -19.656 -10.838 1.00 37.78 336 ARG A CA 1
ATOM 2598 C C . ARG A 1 336 ? -13.578 -20.061 -12.084 1.00 37.78 336 ARG A C 1
ATOM 2600 O O . ARG A 1 336 ? -12.549 -20.712 -11.936 1.00 37.78 336 ARG A O 1
ATOM 2607 N N . ASP A 1 337 ? -14.013 -19.643 -13.264 1.00 43.53 337 ASP A N 1
ATOM 2608 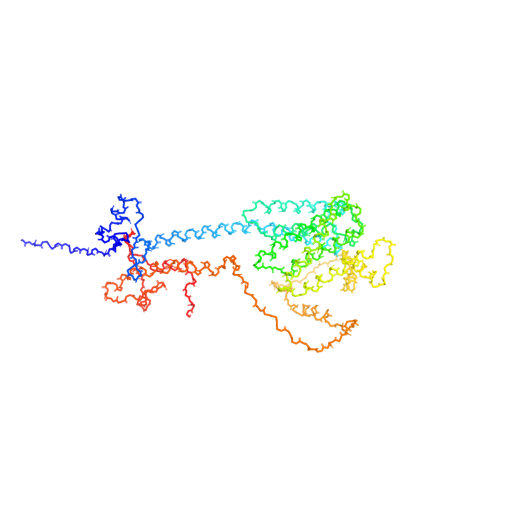C CA . ASP A 1 337 ? -13.306 -19.932 -14.515 1.00 43.53 337 ASP A CA 1
ATOM 2609 C C . ASP A 1 337 ? -11.973 -19.163 -14.591 1.00 43.53 337 ASP A C 1
ATOM 2611 O O . ASP A 1 337 ? -10.956 -19.734 -14.973 1.00 43.53 337 ASP A O 1
ATOM 2615 N N . PHE A 1 338 ? -11.931 -17.919 -14.094 1.00 41.28 338 PHE A N 1
ATOM 2616 C CA . PHE A 1 338 ? -10.701 -17.120 -13.993 1.00 41.28 338 PHE A CA 1
ATOM 2617 C C . PHE A 1 338 ? -9.631 -17.747 -13.078 1.00 41.28 338 PHE A C 1
ATOM 2619 O O . PHE A 1 338 ? -8.446 -17.693 -13.389 1.00 41.28 338 PHE A O 1
ATOM 2626 N N . ILE A 1 339 ? -10.025 -18.352 -11.951 1.00 41.91 339 ILE A N 1
ATOM 2627 C CA . ILE A 1 339 ? -9.080 -18.985 -11.009 1.00 41.91 339 ILE A CA 1
ATOM 2628 C C . ILE A 1 339 ? -8.657 -20.389 -11.479 1.00 41.91 339 ILE A C 1
ATOM 2630 O O . ILE A 1 339 ? -7.550 -20.828 -11.166 1.00 41.91 339 ILE A O 1
ATOM 2634 N N . ASN A 1 340 ? -9.525 -21.109 -12.198 1.00 38.03 340 ASN A N 1
ATOM 2635 C CA . ASN A 1 340 ? -9.288 -22.513 -12.541 1.00 38.03 340 ASN A CA 1
ATOM 2636 C C . ASN A 1 340 ? -8.451 -22.720 -13.815 1.00 38.03 340 ASN A C 1
ATOM 2638 O O . ASN A 1 340 ? -7.757 -23.734 -13.883 1.00 38.03 340 ASN A O 1
ATOM 2642 N N . ASP A 1 341 ? -8.458 -21.791 -14.777 1.00 36.41 341 ASP A N 1
ATOM 2643 C CA . ASP A 1 341 ? -7.703 -21.967 -16.033 1.00 36.41 341 ASP A CA 1
ATOM 2644 C C . ASP A 1 341 ? -6.217 -21.564 -15.933 1.00 36.41 341 ASP A C 1
ATOM 2646 O O . ASP A 1 341 ? -5.390 -22.120 -16.655 1.00 36.41 341 ASP A O 1
ATOM 2650 N N . ASP A 1 342 ? -5.829 -20.695 -14.991 1.00 38.72 342 ASP A N 1
ATOM 2651 C CA . ASP A 1 342 ? -4.435 -20.218 -14.866 1.00 38.72 342 ASP A CA 1
ATOM 2652 C C . ASP A 1 342 ? -3.553 -21.054 -13.907 1.00 38.72 342 ASP A C 1
ATOM 2654 O O . ASP A 1 342 ? -2.356 -20.790 -13.774 1.00 38.72 342 ASP A O 1
ATOM 2658 N N . LEU A 1 343 ? -4.097 -22.091 -13.252 1.00 33.88 343 LEU A N 1
ATOM 2659 C CA . LEU A 1 343 ? -3.337 -22.972 -12.343 1.00 33.88 343 LEU A CA 1
ATOM 2660 C C . LEU A 1 343 ? -3.187 -24.425 -12.822 1.00 33.88 343 LEU A C 1
ATOM 2662 O O . LEU A 1 343 ? -2.561 -25.228 -12.125 1.00 33.88 343 LEU A O 1
ATOM 2666 N N . VAL A 1 344 ? -3.689 -24.783 -14.011 1.00 35.09 344 VAL A N 1
ATOM 2667 C CA . VAL A 1 344 ? -3.496 -26.129 -14.577 1.00 35.09 344 VAL A CA 1
ATOM 2668 C C . VAL A 1 344 ? -3.186 -26.077 -16.073 1.00 35.09 344 VAL A C 1
ATOM 2670 O O . VAL A 1 344 ? -4.025 -26.384 -16.909 1.00 35.09 344 VAL A O 1
ATOM 2673 N N . THR A 1 345 ? -1.916 -25.856 -16.406 1.00 31.08 345 THR A N 1
ATOM 2674 C CA . THR A 1 345 ? -1.290 -26.573 -17.525 1.00 31.08 345 THR A CA 1
ATOM 2675 C C . THR A 1 345 ? 0.121 -26.985 -17.136 1.00 31.08 345 THR A C 1
ATOM 2677 O O . THR A 1 345 ? 1.026 -26.161 -17.022 1.00 31.08 345 THR A O 1
ATOM 2680 N N . ASN A 1 346 ? 0.277 -28.291 -16.923 1.00 35.44 346 ASN A N 1
ATOM 2681 C CA . ASN A 1 346 ? 1.554 -28.987 -16.939 1.00 35.44 346 ASN A CA 1
ATOM 2682 C C . ASN A 1 346 ? 2.285 -28.694 -18.255 1.00 35.44 346 ASN A C 1
ATOM 2684 O O . ASN A 1 346 ? 1.846 -29.168 -19.295 1.00 35.44 346 ASN A O 1
ATOM 2688 N N . ASP A 1 347 ? 3.405 -27.984 -18.170 1.00 28.89 347 ASP A N 1
ATOM 2689 C CA . ASP A 1 347 ? 4.659 -28.345 -18.834 1.00 28.89 347 ASP A CA 1
ATOM 2690 C C . ASP A 1 347 ? 5.815 -27.711 -18.038 1.00 28.89 347 ASP A C 1
ATOM 2692 O O . ASP A 1 347 ? 5.989 -26.497 -17.974 1.00 28.89 347 ASP A O 1
ATOM 2696 N N . SER A 1 348 ? 6.557 -28.567 -17.332 1.00 30.30 348 SER A N 1
ATOM 2697 C CA . SER A 1 348 ? 7.596 -28.221 -16.350 1.00 30.30 348 SER A CA 1
ATOM 2698 C C . SER A 1 348 ? 8.994 -28.162 -16.984 1.00 30.30 348 SER A C 1
ATOM 2700 O O . SER A 1 348 ? 9.268 -28.932 -17.906 1.00 30.30 348 SER A O 1
ATOM 2702 N N . PRO A 1 349 ? 9.944 -27.437 -16.357 1.00 25.92 349 PRO A N 1
ATOM 2703 C CA . PRO A 1 349 ? 11.319 -27.932 -16.272 1.00 25.92 349 PRO A CA 1
ATOM 2704 C C . PRO A 1 349 ? 11.838 -28.120 -14.831 1.00 25.92 349 PRO A C 1
ATOM 2706 O O . PRO A 1 349 ? 13.028 -28.363 -14.654 1.00 25.92 349 PRO A O 1
ATOM 2709 N N . PHE A 1 350 ? 10.986 -28.089 -13.800 1.00 25.84 350 PHE A N 1
ATOM 2710 C CA . PHE A 1 350 ? 11.389 -28.411 -12.423 1.00 25.84 350 PHE A CA 1
ATOM 2711 C C . PHE A 1 350 ? 10.730 -29.696 -11.934 1.00 25.84 350 PHE A C 1
ATOM 2713 O O . PHE A 1 350 ? 9.777 -29.709 -11.163 1.00 25.84 350 PHE A O 1
ATOM 2720 N N . SER A 1 351 ? 11.291 -30.812 -12.382 1.00 30.52 351 SER A N 1
ATOM 2721 C CA . SER A 1 351 ? 11.122 -32.104 -11.728 1.00 30.52 351 SER A CA 1
ATOM 2722 C C . SER A 1 351 ? 12.496 -32.704 -11.513 1.00 30.52 351 SER A C 1
ATOM 2724 O O . SER A 1 351 ? 12.997 -33.381 -12.401 1.00 30.52 351 SER A O 1
ATOM 2726 N N . LEU A 1 352 ? 13.095 -32.482 -10.339 1.00 26.22 352 LEU A N 1
ATOM 2727 C CA . LEU A 1 352 ? 14.137 -33.370 -9.829 1.00 26.22 352 LEU A CA 1
ATOM 2728 C C . LEU A 1 352 ? 14.024 -33.575 -8.307 1.00 26.22 352 LEU A C 1
ATOM 2730 O O . LEU A 1 352 ? 14.383 -32.716 -7.514 1.00 26.22 352 LEU A O 1
ATOM 2734 N N . ILE A 1 353 ? 13.554 -34.781 -7.971 1.00 25.34 353 ILE A N 1
ATOM 2735 C CA . ILE A 1 353 ? 14.167 -35.744 -7.039 1.00 25.34 353 ILE A CA 1
ATOM 2736 C C . ILE A 1 353 ? 14.270 -35.325 -5.558 1.00 25.34 353 ILE A C 1
ATOM 2738 O O . ILE A 1 353 ? 15.204 -34.652 -5.131 1.00 25.34 353 ILE A O 1
ATOM 2742 N N . SER A 1 354 ? 13.381 -35.904 -4.743 1.00 30.70 354 SER A N 1
ATOM 2743 C CA . SER A 1 354 ? 13.677 -36.244 -3.344 1.00 30.70 354 SER A CA 1
ATOM 2744 C C . SER A 1 354 ? 14.804 -37.278 -3.260 1.00 30.70 354 SER A C 1
ATOM 2746 O O . SER A 1 354 ? 14.842 -38.213 -4.065 1.00 30.70 354 SER A O 1
ATOM 2748 N N . PRO A 1 355 ? 15.639 -37.200 -2.215 1.00 27.02 355 PRO A N 1
ATOM 2749 C CA . PRO A 1 355 ? 15.861 -38.410 -1.438 1.00 27.02 355 PRO A CA 1
ATOM 2750 C C . PRO A 1 355 ? 15.758 -38.195 0.076 1.00 27.02 355 PRO A C 1
ATOM 2752 O O . PRO A 1 355 ? 15.864 -37.094 0.612 1.00 27.02 355 PRO A O 1
ATOM 2755 N N . ASP A 1 356 ? 15.508 -39.328 0.714 1.00 22.53 356 ASP A N 1
ATOM 2756 C CA . ASP A 1 356 ? 15.090 -39.563 2.083 1.00 22.53 356 ASP A CA 1
ATOM 2757 C C . ASP A 1 356 ? 15.991 -39.033 3.211 1.00 22.53 356 ASP A C 1
ATOM 2759 O O . ASP A 1 356 ? 17.216 -38.992 3.129 1.00 22.53 356 ASP A O 1
ATOM 2763 N N . ALA A 1 357 ? 15.303 -38.787 4.329 1.00 27.50 357 ALA A N 1
ATOM 2764 C CA . ALA A 1 357 ? 15.693 -39.097 5.703 1.00 27.50 357 ALA A CA 1
ATOM 2765 C C . ALA A 1 357 ? 17.058 -38.608 6.223 1.00 27.50 357 ALA A C 1
ATOM 2767 O O . ALA A 1 357 ? 18.068 -39.303 6.161 1.00 27.50 357 ALA A O 1
ATOM 2768 N N . ALA A 1 358 ? 17.010 -37.528 7.006 1.00 24.80 358 ALA A N 1
ATOM 2769 C CA . ALA A 1 358 ? 17.743 -37.482 8.268 1.00 24.80 358 ALA A CA 1
ATOM 2770 C C . ALA A 1 358 ? 16.990 -36.620 9.286 1.00 24.80 358 ALA A C 1
ATOM 2772 O O . ALA A 1 358 ? 16.832 -35.410 9.136 1.00 24.80 358 ALA A O 1
ATOM 2773 N N . HIS A 1 359 ? 16.521 -37.282 10.341 1.00 30.78 359 HIS A N 1
ATOM 2774 C CA . HIS A 1 359 ? 16.052 -36.660 11.567 1.00 30.78 359 HIS A CA 1
ATOM 2775 C C . HIS A 1 359 ? 17.105 -35.683 12.105 1.00 30.78 359 HIS A C 1
ATOM 2777 O O . HIS A 1 359 ? 18.228 -36.088 12.395 1.00 30.78 359 HIS A O 1
ATOM 2783 N N . SER A 1 360 ? 16.728 -34.425 12.322 1.00 24.81 360 SER A N 1
ATOM 2784 C CA . SER A 1 360 ? 17.439 -33.572 13.270 1.00 24.81 360 SER A CA 1
ATOM 2785 C C . SER A 1 360 ? 16.451 -32.672 13.998 1.00 24.81 360 SER A C 1
ATOM 2787 O O . SER A 1 360 ? 15.955 -31.670 13.489 1.00 24.81 360 SER A O 1
ATOM 2789 N N . SER A 1 361 ? 16.125 -33.105 15.210 1.00 28.11 361 SER A N 1
ATOM 2790 C CA . SER A 1 361 ? 15.466 -32.330 16.248 1.00 28.11 361 SER A CA 1
ATOM 2791 C C . SER A 1 361 ? 16.353 -31.147 16.641 1.00 28.11 361 SER A C 1
ATOM 2793 O O . SER A 1 361 ? 17.384 -31.344 17.286 1.00 28.11 361 SER A O 1
ATOM 2795 N N . VAL A 1 362 ? 15.944 -29.930 16.283 1.00 25.41 362 VAL A N 1
ATOM 2796 C CA . VAL A 1 362 ? 16.568 -28.701 16.787 1.00 25.41 362 VAL A CA 1
ATOM 2797 C C . VAL A 1 362 ? 15.732 -28.157 17.940 1.00 25.41 362 VAL A C 1
ATOM 2799 O O . VAL A 1 362 ? 14.539 -27.885 17.817 1.00 25.41 362 VAL A O 1
ATOM 2802 N N . SER A 1 363 ? 16.397 -28.068 19.085 1.00 23.70 363 SER A N 1
ATOM 2803 C CA . SER A 1 363 ? 15.883 -27.663 20.384 1.00 23.70 363 SER A CA 1
ATOM 2804 C C . SER A 1 363 ? 15.330 -26.238 20.394 1.00 23.70 363 SER A C 1
ATOM 2806 O O . SER A 1 363 ? 16.000 -25.287 19.998 1.00 23.70 363 SER A O 1
ATOM 2808 N N . ILE A 1 364 ? 14.124 -26.102 20.940 1.00 24.80 364 ILE A N 1
ATOM 2809 C CA . ILE A 1 364 ? 13.492 -24.836 21.313 1.00 24.80 364 ILE A CA 1
ATOM 2810 C C . ILE A 1 364 ? 14.266 -24.244 22.502 1.00 24.80 364 ILE A C 1
ATOM 2812 O O . ILE A 1 364 ? 14.323 -24.865 23.565 1.00 24.80 364 ILE A O 1
ATOM 2816 N N . LEU A 1 365 ? 14.832 -23.043 22.344 1.00 25.55 365 LEU A N 1
ATOM 2817 C CA . LEU A 1 365 ? 15.219 -22.175 23.463 1.00 25.55 365 LEU A CA 1
ATOM 2818 C C . LEU A 1 365 ? 14.194 -21.034 23.615 1.00 25.55 365 LEU A C 1
ATOM 2820 O O . LEU A 1 365 ? 13.578 -20.626 22.630 1.00 25.55 365 LEU A O 1
ATOM 2824 N N . PRO A 1 366 ? 13.957 -20.544 24.845 1.00 26.14 366 PRO A N 1
ATOM 2825 C CA . PRO A 1 366 ? 12.762 -19.793 25.189 1.00 26.14 366 PRO A CA 1
ATOM 2826 C C . PRO A 1 366 ? 12.916 -18.321 24.805 1.00 26.14 366 PRO A C 1
ATOM 2828 O O . PRO A 1 366 ? 13.718 -17.603 25.398 1.00 26.14 366 PRO A O 1
ATOM 2831 N N . HIS A 1 367 ? 12.125 -17.866 23.833 1.00 25.80 367 HIS A N 1
ATOM 2832 C CA . HIS A 1 367 ? 12.057 -16.449 23.501 1.00 25.80 367 HIS A CA 1
ATOM 2833 C C . HIS A 1 367 ? 11.176 -15.714 24.518 1.00 25.80 367 HIS A C 1
ATOM 2835 O O . HIS A 1 367 ? 10.021 -16.075 24.763 1.00 25.80 367 HIS A O 1
ATOM 2841 N N . GLU A 1 368 ? 11.773 -14.699 25.136 1.00 27.88 368 GLU A N 1
ATOM 2842 C CA . GLU A 1 368 ? 11.165 -13.759 26.070 1.00 27.88 368 GLU A CA 1
ATOM 2843 C C . GLU A 1 368 ? 9.866 -13.145 25.533 1.00 27.88 368 GLU A C 1
ATOM 2845 O O . GLU A 1 368 ? 9.719 -12.874 24.341 1.00 27.88 368 GLU A O 1
ATOM 2850 N N . LYS A 1 369 ? 8.926 -12.899 26.454 1.00 26.28 369 LYS A N 1
ATOM 2851 C CA . LYS A 1 369 ? 7.640 -12.244 26.200 1.00 26.28 369 LYS A CA 1
ATOM 2852 C C . LYS A 1 369 ? 7.852 -10.848 25.613 1.00 26.28 369 LYS A C 1
ATOM 2854 O O . LYS A 1 369 ? 8.056 -9.886 26.351 1.00 26.28 369 LYS A O 1
ATOM 2859 N N . ILE A 1 370 ? 7.722 -10.739 24.298 1.00 32.06 370 ILE A N 1
ATOM 2860 C CA . ILE A 1 370 ? 7.495 -9.470 23.612 1.00 32.06 370 ILE A CA 1
ATOM 2861 C C . ILE A 1 370 ? 6.109 -8.978 24.049 1.00 32.06 370 ILE A C 1
ATOM 2863 O O . ILE A 1 370 ? 5.106 -9.676 23.889 1.00 32.06 370 ILE A O 1
ATOM 2867 N N . GLN A 1 371 ? 6.055 -7.808 24.683 1.00 32.09 371 GLN A N 1
ATOM 2868 C CA . GLN A 1 371 ? 4.796 -7.163 25.049 1.00 32.09 371 GLN A CA 1
ATOM 2869 C C . GLN A 1 371 ? 4.083 -6.725 23.766 1.00 32.09 371 GLN A C 1
ATOM 2871 O O . GLN A 1 371 ? 4.529 -5.811 23.078 1.00 32.09 371 GLN A O 1
ATOM 2876 N N . HIS A 1 372 ? 2.991 -7.416 23.437 1.00 32.06 372 HIS A N 1
ATOM 2877 C CA . HIS A 1 372 ? 2.069 -7.024 22.377 1.00 32.06 372 HIS A CA 1
ATOM 2878 C C . HIS A 1 372 ? 1.411 -5.667 22.704 1.00 32.06 372 HIS A C 1
ATOM 2880 O O . HIS A 1 372 ? 1.158 -5.393 23.883 1.00 32.06 372 HIS A O 1
ATOM 2886 N N . PRO A 1 373 ? 1.085 -4.834 21.697 1.00 38.34 373 PRO A N 1
ATOM 2887 C CA . PRO A 1 373 ? 0.144 -3.732 21.887 1.00 38.34 373 PRO A CA 1
ATOM 2888 C C . PRO A 1 373 ? -1.196 -4.287 22.412 1.00 38.34 373 PRO A C 1
ATOM 2890 O O . PRO A 1 373 ? -1.554 -5.415 22.056 1.00 38.34 373 PRO A O 1
ATOM 2893 N N . PRO A 1 374 ? -1.907 -3.553 23.289 1.00 36.00 374 PRO A N 1
ATOM 2894 C CA . PRO A 1 374 ? -3.056 -4.092 24.008 1.00 36.00 374 PRO A CA 1
ATOM 2895 C C . PRO A 1 374 ? -4.142 -4.560 23.034 1.00 36.00 374 PRO A C 1
ATOM 2897 O O . PRO A 1 374 ? -4.559 -3.829 22.136 1.00 36.00 374 PRO A O 1
ATOM 2900 N N . ASP A 1 375 ? -4.573 -5.810 23.206 1.00 36.47 375 ASP A N 1
ATOM 2901 C CA . ASP A 1 375 ? -5.677 -6.410 22.460 1.00 36.47 375 ASP A CA 1
ATOM 2902 C C . ASP A 1 375 ? -6.967 -5.614 22.761 1.00 36.47 375 ASP A C 1
ATOM 2904 O O . ASP A 1 375 ? -7.281 -5.398 23.934 1.00 36.47 375 ASP A O 1
ATOM 2908 N N . PRO A 1 376 ? -7.778 -5.207 21.768 1.00 44.28 376 PRO A N 1
ATOM 2909 C CA . PRO A 1 376 ? -9.095 -4.611 22.015 1.00 44.28 376 PRO A CA 1
ATOM 2910 C C . PRO A 1 376 ? -9.988 -5.461 22.940 1.00 44.28 376 PRO A C 1
ATOM 2912 O O . PRO A 1 376 ? -10.845 -4.938 23.656 1.00 44.28 376 PRO A O 1
ATOM 2915 N N . ARG A 1 377 ? -9.780 -6.787 22.968 1.00 47.16 377 ARG A N 1
ATOM 2916 C CA . ARG A 1 377 ? -10.441 -7.703 23.911 1.00 47.16 377 ARG A CA 1
ATOM 2917 C C . ARG A 1 377 ? -9.906 -7.565 25.338 1.00 47.16 377 ARG A C 1
ATOM 2919 O O . ARG A 1 377 ? -10.670 -7.786 26.276 1.00 47.16 377 ARG A O 1
ATOM 2926 N N . GLN A 1 378 ? -8.637 -7.190 25.518 1.00 53.44 378 GLN A N 1
ATOM 2927 C CA . GLN A 1 378 ? -8.065 -6.849 26.824 1.00 53.44 378 GLN A CA 1
ATOM 2928 C C . GLN A 1 378 ? -8.649 -5.547 27.365 1.00 53.44 378 GLN A C 1
ATOM 2930 O O . GLN A 1 378 ? -9.034 -5.550 28.527 1.00 53.44 378 GLN A O 1
ATOM 2935 N N . ASP A 1 379 ? -8.831 -4.510 26.542 1.00 56.41 379 ASP A N 1
ATOM 2936 C CA . ASP A 1 379 ? -9.460 -3.248 26.973 1.00 56.41 379 ASP A CA 1
ATOM 2937 C C . ASP A 1 379 ? -10.901 -3.454 27.466 1.00 56.41 379 ASP A C 1
ATOM 2939 O O . ASP A 1 379 ? -11.293 -2.940 28.516 1.00 56.41 379 ASP A O 1
ATOM 2943 N N . LEU A 1 380 ? -11.686 -4.277 26.761 1.00 57.88 380 LEU A N 1
ATOM 2944 C CA . LEU A 1 380 ? -13.032 -4.670 27.194 1.00 57.88 380 LEU A CA 1
ATOM 2945 C C . LEU A 1 380 ? -13.004 -5.501 28.487 1.00 57.88 380 LEU A C 1
ATOM 2947 O O . LEU A 1 380 ? -13.794 -5.248 29.397 1.00 57.88 380 LEU A O 1
ATOM 2951 N N . SER A 1 381 ? -12.072 -6.454 28.597 1.00 65.38 381 SER A N 1
ATOM 2952 C CA . SER A 1 381 ? -11.868 -7.260 29.811 1.00 65.38 381 SER A CA 1
ATOM 2953 C C . SER A 1 381 ? -11.435 -6.396 31.001 1.00 65.38 381 SER A C 1
ATOM 2955 O O . SER A 1 381 ? -11.867 -6.617 32.131 1.00 65.38 381 SER A O 1
ATOM 2957 N N . ASP A 1 382 ? -10.577 -5.409 30.777 1.00 69.94 382 ASP A N 1
ATOM 2958 C CA . ASP A 1 382 ? -10.043 -4.546 31.823 1.00 69.94 382 ASP A CA 1
ATOM 2959 C C . ASP A 1 382 ? -11.085 -3.524 32.273 1.00 69.94 382 ASP A C 1
ATOM 2961 O O . ASP A 1 382 ? -11.220 -3.279 33.475 1.00 69.94 382 ASP A O 1
ATOM 2965 N N . LEU A 1 383 ? -11.918 -3.032 31.355 1.00 67.69 383 LEU A N 1
ATOM 2966 C CA . LEU A 1 383 ? -13.099 -2.244 31.684 1.00 67.69 383 LEU A CA 1
ATOM 2967 C C . LEU A 1 383 ? -14.131 -3.071 32.475 1.00 67.69 383 LEU A C 1
ATOM 2969 O O . LEU A 1 383 ? -14.655 -2.600 33.486 1.00 67.69 383 LEU A O 1
ATOM 2973 N N . GLU A 1 384 ? -14.372 -4.332 32.104 1.00 69.62 384 GLU A N 1
ATOM 2974 C CA . GLU A 1 384 ? -15.245 -5.238 32.863 1.00 69.62 384 GLU A CA 1
ATOM 2975 C C . GLU A 1 384 ? -14.712 -5.485 34.286 1.00 69.62 384 GLU A C 1
ATOM 2977 O O . GLU A 1 384 ? -15.462 -5.378 35.266 1.00 69.62 384 GLU A O 1
ATOM 2982 N N . LYS A 1 385 ? -13.402 -5.733 34.430 1.00 73.38 385 LYS A N 1
ATOM 2983 C CA . LYS A 1 385 ? -12.735 -5.867 35.737 1.00 73.38 385 LYS A CA 1
ATOM 2984 C C . LYS A 1 385 ? -12.846 -4.596 36.577 1.00 73.38 385 LYS A C 1
ATOM 2986 O O . LYS A 1 385 ? -12.997 -4.699 37.793 1.00 73.38 385 LYS A O 1
ATOM 2991 N N . GLN A 1 386 ? -12.792 -3.414 35.963 1.00 72.62 386 GLN A N 1
ATOM 2992 C CA . GLN A 1 386 ? -12.963 -2.136 36.664 1.00 72.62 386 GLN A CA 1
ATOM 2993 C C . GLN A 1 386 ? -14.405 -1.921 37.148 1.00 72.62 386 GLN A C 1
ATOM 2995 O O . GLN A 1 386 ? -14.622 -1.388 38.238 1.00 72.62 386 GLN A O 1
ATOM 3000 N N . LEU A 1 387 ? -15.402 -2.359 36.377 1.00 72.81 387 LEU A N 1
ATOM 3001 C CA . LEU A 1 387 ? -16.819 -2.118 36.671 1.00 72.81 387 LEU A CA 1
ATOM 3002 C C . LEU A 1 387 ? -17.421 -3.138 37.642 1.00 72.81 387 LEU A C 1
ATOM 3004 O O . LEU A 1 387 ? -18.325 -2.801 38.415 1.00 72.81 387 LEU A O 1
ATOM 3008 N N . ARG A 1 388 ? -16.918 -4.378 37.653 1.00 73.81 388 ARG A N 1
ATOM 3009 C CA . ARG A 1 388 ? -17.455 -5.458 38.494 1.00 73.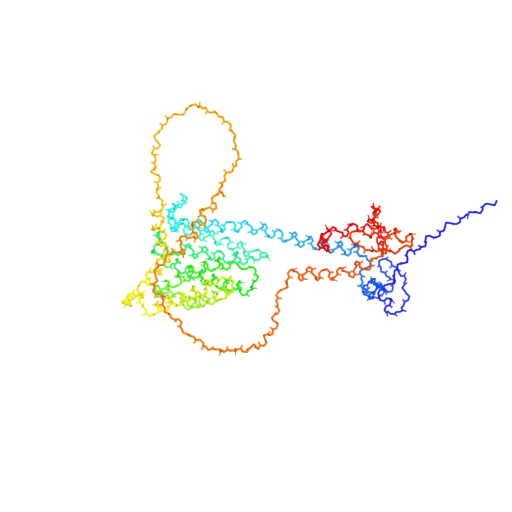81 388 ARG A CA 1
ATOM 3010 C C . ARG A 1 388 ? -17.511 -5.123 39.995 1.00 73.81 388 ARG A C 1
ATOM 3012 O O . ARG A 1 388 ? -18.582 -5.288 40.584 1.00 73.81 388 ARG A O 1
ATOM 3019 N N . PRO A 1 389 ? -16.452 -4.573 40.623 1.00 73.31 389 PRO A N 1
ATOM 3020 C CA . PRO A 1 389 ? -16.467 -4.218 42.043 1.00 73.31 389 PRO A CA 1
ATOM 3021 C C . PRO A 1 389 ? -17.494 -3.133 42.386 1.00 73.31 389 PRO A C 1
ATOM 3023 O O . PRO A 1 389 ? -17.987 -3.090 43.515 1.00 73.31 389 PRO A O 1
ATOM 3026 N N . ILE A 1 390 ? -17.814 -2.263 41.420 1.00 74.50 390 ILE A N 1
ATOM 3027 C CA . ILE A 1 390 ? -18.794 -1.180 41.558 1.00 74.50 390 ILE A CA 1
ATOM 3028 C C . ILE A 1 390 ? -20.214 -1.754 41.519 1.00 74.50 390 ILE A C 1
ATOM 3030 O O . ILE A 1 390 ? -21.049 -1.384 42.345 1.00 74.50 390 ILE A O 1
ATOM 3034 N N . ILE A 1 391 ? -20.472 -2.706 40.616 1.00 73.50 391 ILE A N 1
ATOM 3035 C CA . ILE A 1 391 ? -21.757 -3.414 40.517 1.00 73.50 391 ILE A CA 1
ATOM 3036 C C . ILE A 1 391 ? -22.004 -4.266 41.769 1.00 73.50 391 ILE A C 1
ATOM 3038 O O . ILE A 1 391 ? -23.096 -4.218 42.337 1.00 73.50 391 ILE A O 1
ATOM 3042 N N . ASP A 1 392 ? -20.992 -4.991 42.250 1.00 72.81 392 ASP A N 1
ATOM 3043 C CA . ASP A 1 392 ? -21.103 -5.839 43.445 1.00 72.81 392 ASP A CA 1
ATOM 3044 C C . ASP A 1 392 ? -21.307 -5.021 44.734 1.00 72.81 392 ASP A C 1
ATOM 3046 O O . ASP A 1 392 ? -21.896 -5.498 45.708 1.00 72.81 392 ASP A O 1
ATOM 3050 N N . ALA A 1 393 ? -20.866 -3.759 44.742 1.00 73.75 393 ALA A N 1
ATOM 3051 C CA . ALA A 1 393 ? -21.079 -2.836 45.852 1.00 73.75 393 ALA A CA 1
ATOM 3052 C C . ALA A 1 393 ? -22.497 -2.236 45.903 1.00 73.75 393 ALA A C 1
ATOM 3054 O O . ALA A 1 393 ? -22.837 -1.561 46.885 1.00 73.75 393 ALA A O 1
ATOM 3055 N N . LEU A 1 394 ? -23.334 -2.454 44.880 1.00 77.12 394 LEU A N 1
ATOM 3056 C CA . LEU A 1 394 ? -24.683 -1.894 44.839 1.00 77.12 394 LEU A CA 1
ATOM 3057 C C . LEU A 1 394 ? -25.550 -2.453 45.981 1.00 77.12 394 LEU A C 1
ATOM 3059 O O . LEU A 1 394 ? -25.597 -3.665 46.219 1.00 77.12 394 LEU A O 1
ATOM 3063 N N . PRO A 1 395 ? -26.297 -1.592 46.697 1.00 76.94 395 PRO A N 1
ATOM 3064 C CA . PRO A 1 395 ? -27.176 -2.065 47.748 1.00 76.94 395 PRO A CA 1
ATOM 3065 C C . PRO A 1 395 ? -28.330 -2.899 47.182 1.00 76.94 395 PRO A C 1
ATOM 3067 O O . PRO A 1 395 ? -28.735 -2.766 46.027 1.00 76.94 395 PRO A O 1
ATOM 3070 N N . SER A 1 396 ? -28.922 -3.734 48.042 1.00 85.44 396 SER A N 1
ATOM 3071 C CA . SER A 1 396 ? -30.154 -4.453 47.706 1.00 85.44 396 SER A CA 1
ATOM 3072 C C . SER A 1 396 ? -31.223 -3.488 47.190 1.00 85.44 396 SER A C 1
ATOM 3074 O O . SER A 1 396 ? -31.407 -2.403 47.755 1.00 85.44 396 SER A O 1
ATOM 3076 N N . CYS A 1 397 ? -31.948 -3.902 46.147 1.00 88.06 397 CYS A N 1
ATOM 3077 C CA . CYS A 1 397 ? -33.018 -3.085 45.588 1.00 88.06 397 CYS A CA 1
ATOM 3078 C C . CYS A 1 397 ? -34.075 -2.763 46.653 1.00 88.06 397 CYS A C 1
ATOM 3080 O O . CYS A 1 397 ? -34.262 -3.519 47.614 1.00 88.06 397 CYS A O 1
ATOM 3082 N N . SER A 1 398 ? -34.768 -1.636 46.483 1.00 87.06 398 SER A N 1
ATOM 3083 C CA . SER A 1 398 ? -35.783 -1.156 47.425 1.00 87.06 398 SER A CA 1
ATOM 3084 C C . SER A 1 398 ? -36.807 -2.243 47.742 1.00 87.06 398 SER A C 1
ATOM 3086 O O . SER A 1 398 ? -37.040 -2.529 48.906 1.00 87.06 398 SER A O 1
ATOM 3088 N N . PHE A 1 399 ? -37.312 -2.934 46.720 1.00 87.88 399 PHE A N 1
ATOM 3089 C CA . PHE A 1 399 ? -38.312 -3.983 46.866 1.00 87.88 399 PHE A CA 1
ATOM 3090 C C . PHE A 1 399 ? -37.847 -5.148 47.753 1.00 87.88 399 PHE A C 1
ATOM 3092 O O . PHE A 1 399 ? -38.519 -5.494 48.726 1.00 87.88 399 PHE A O 1
ATOM 3099 N N . CYS A 1 400 ? -36.686 -5.739 47.455 1.00 88.62 400 CYS A N 1
ATOM 3100 C CA . CYS A 1 400 ? -36.150 -6.853 48.240 1.00 88.62 400 CYS A CA 1
ATOM 3101 C C . CYS A 1 400 ? -35.776 -6.416 49.659 1.00 88.62 400 CYS A C 1
ATOM 3103 O O . CYS A 1 400 ? -35.993 -7.161 50.615 1.00 88.62 400 CYS A O 1
ATOM 3105 N N . ARG A 1 401 ? -35.255 -5.193 49.807 1.00 85.94 401 ARG A N 1
ATOM 3106 C CA . ARG A 1 401 ? -34.922 -4.607 51.107 1.00 85.94 401 ARG A CA 1
ATOM 3107 C C . ARG A 1 401 ? -36.168 -4.392 51.965 1.00 85.94 401 ARG A C 1
ATOM 3109 O O . ARG A 1 401 ? -36.162 -4.765 53.135 1.00 85.94 401 ARG A O 1
ATOM 3116 N N . ASP A 1 402 ? -37.228 -3.834 51.389 1.00 85.56 402 ASP A N 1
ATOM 3117 C CA . ASP A 1 402 ? -38.475 -3.525 52.093 1.00 85.56 402 ASP A CA 1
ATOM 3118 C C . ASP A 1 402 ? -39.200 -4.814 52.514 1.00 85.56 402 ASP A C 1
ATOM 3120 O O . ASP A 1 402 ? -39.743 -4.892 53.615 1.00 85.56 402 ASP A O 1
ATOM 3124 N N . ARG A 1 403 ? -39.112 -5.870 51.691 1.00 85.31 403 ARG A N 1
ATOM 3125 C CA . ARG A 1 403 ? -39.608 -7.218 52.019 1.00 85.31 403 ARG A CA 1
ATOM 3126 C C . ARG A 1 403 ? -38.671 -8.052 52.895 1.00 85.31 403 ARG A C 1
ATOM 3128 O O . ARG A 1 403 ? -39.048 -9.153 53.281 1.00 85.31 403 ARG A O 1
ATOM 3135 N N . ARG A 1 404 ? -37.473 -7.552 53.216 1.00 85.00 404 ARG A N 1
ATOM 3136 C CA . ARG A 1 404 ? -36.428 -8.271 53.969 1.00 85.00 404 ARG A CA 1
ATOM 3137 C C . ARG A 1 404 ? -36.087 -9.652 53.383 1.00 85.00 404 ARG A C 1
ATOM 3139 O O . ARG A 1 404 ? -35.856 -10.603 54.123 1.00 85.00 404 ARG A O 1
ATOM 3146 N N . ILE A 1 405 ? -36.032 -9.754 52.057 1.00 85.56 405 ILE A N 1
ATOM 3147 C CA . ILE A 1 405 ? -35.628 -10.969 51.332 1.00 85.56 405 ILE A CA 1
ATOM 3148 C C . ILE A 1 405 ? -34.249 -10.787 50.685 1.00 85.56 405 ILE A C 1
ATOM 3150 O O . ILE A 1 405 ? -33.811 -9.664 50.424 1.00 85.56 405 ILE A O 1
ATOM 3154 N N . LYS A 1 406 ? -33.552 -11.894 50.394 1.00 84.88 406 LYS A N 1
ATOM 3155 C CA . LYS A 1 406 ? -32.231 -11.852 49.747 1.00 84.88 406 LYS A CA 1
ATOM 3156 C C . LYS A 1 406 ? -32.349 -11.301 48.322 1.00 84.88 406 LYS A C 1
ATOM 3158 O O . LYS A 1 406 ? -32.943 -11.931 47.450 1.00 84.88 406 LYS A O 1
ATOM 3163 N N . CYS A 1 407 ? -31.724 -10.153 48.067 1.00 85.69 407 CYS A N 1
ATOM 3164 C CA . CYS A 1 407 ? -31.635 -9.585 46.727 1.00 85.69 407 CYS A CA 1
ATOM 3165 C C . CYS A 1 407 ? -30.541 -10.304 45.924 1.00 85.69 407 CYS A C 1
ATOM 3167 O O . CYS A 1 407 ? -29.356 -10.105 46.180 1.00 85.69 407 CYS A O 1
ATOM 3169 N N . ARG A 1 408 ? -30.927 -11.135 44.949 1.00 85.38 408 ARG A N 1
ATOM 3170 C CA . ARG A 1 408 ? -29.993 -11.692 43.954 1.00 85.38 408 ARG A CA 1
ATOM 3171 C C . ARG A 1 408 ? -29.826 -10.679 42.826 1.00 85.38 408 ARG A C 1
ATOM 3173 O O . ARG A 1 408 ? -30.596 -10.703 41.866 1.00 85.38 408 ARG A O 1
ATOM 3180 N N . LEU A 1 409 ? -28.925 -9.720 43.031 1.00 80.38 409 LEU A N 1
ATOM 3181 C CA . LEU A 1 409 ? -28.694 -8.628 42.092 1.00 80.38 409 LEU A CA 1
ATOM 3182 C C . LEU A 1 409 ? -28.099 -9.171 40.788 1.00 80.38 409 LEU A C 1
ATOM 3184 O O . LEU A 1 409 ? -27.106 -9.889 40.809 1.00 80.38 409 LEU A O 1
ATOM 3188 N N . GLN A 1 410 ? -28.746 -8.830 39.682 1.00 77.31 410 GLN A N 1
ATOM 3189 C CA . GLN A 1 410 ? -28.299 -9.050 38.312 1.00 77.31 410 GLN A CA 1
ATOM 3190 C C . GLN A 1 410 ? -28.677 -7.780 37.542 1.00 77.31 410 GLN A C 1
ATOM 3192 O O . GLN A 1 410 ? -29.647 -7.103 37.904 1.00 77.31 410 GLN A O 1
ATOM 3197 N N . LEU A 1 411 ? -27.897 -7.401 36.536 1.00 74.69 411 LEU A N 1
ATOM 3198 C CA . LEU A 1 411 ? -28.295 -6.334 35.619 1.00 74.69 411 LEU A CA 1
ATOM 3199 C C . LEU A 1 411 ? -29.182 -6.949 34.528 1.00 74.69 411 LEU A C 1
ATOM 3201 O O . LEU A 1 411 ? -28.888 -8.058 34.091 1.00 74.69 411 LEU A O 1
ATOM 3205 N N . PRO A 1 412 ? -30.274 -6.289 34.095 1.00 76.00 412 PRO A N 1
ATOM 3206 C CA . PRO A 1 412 ? -30.769 -4.960 34.490 1.00 76.00 412 PRO A CA 1
ATOM 3207 C C . PRO A 1 412 ? -31.724 -4.949 35.704 1.00 76.00 412 PRO A C 1
ATOM 3209 O O . PRO A 1 412 ? -32.215 -3.888 36.094 1.00 76.00 412 PRO A O 1
ATOM 3212 N N . ALA A 1 413 ? -32.047 -6.105 36.287 1.00 85.06 413 ALA A N 1
ATOM 3213 C CA . ALA A 1 413 ? -32.934 -6.228 37.442 1.00 85.06 413 ALA A CA 1
ATOM 3214 C C . ALA A 1 413 ? -32.570 -7.453 38.290 1.00 85.06 413 ALA A C 1
ATOM 3216 O O . ALA A 1 413 ? -32.137 -8.476 37.768 1.00 85.06 413 ALA A O 1
ATOM 3217 N N . CYS A 1 414 ? -32.799 -7.390 39.607 1.00 87.69 414 CYS A N 1
ATOM 3218 C CA . CYS A 1 414 ? -32.597 -8.565 40.454 1.00 87.69 414 CYS A CA 1
ATOM 3219 C C . CYS A 1 414 ? -33.573 -9.693 40.078 1.00 87.69 414 CYS A C 1
ATOM 3221 O O . CYS A 1 414 ? -34.686 -9.422 39.619 1.00 87.69 414 CYS A O 1
ATOM 3223 N N . LYS A 1 415 ? -33.192 -10.951 40.340 1.00 88.12 415 LYS A N 1
ATOM 3224 C CA . LYS A 1 415 ? -33.968 -12.145 39.941 1.00 88.12 415 LYS A CA 1
ATOM 3225 C C . LYS A 1 415 ? -35.449 -12.076 40.343 1.00 88.12 415 LYS A C 1
ATOM 3227 O O . LYS A 1 415 ? -36.323 -12.479 39.584 1.00 88.12 415 LYS A O 1
ATOM 3232 N N . GLU A 1 416 ? -35.735 -11.536 41.526 1.00 89.12 416 GLU A N 1
ATOM 3233 C CA . GLU A 1 416 ? -37.102 -11.434 42.043 1.00 89.12 416 GLU A CA 1
ATOM 3234 C C . GLU A 1 416 ? -37.917 -10.324 41.360 1.00 89.12 416 GLU A C 1
ATOM 3236 O O . GLU A 1 416 ? -39.084 -10.524 41.022 1.00 89.12 416 GLU A O 1
ATOM 3241 N N . CYS A 1 417 ? -37.307 -9.162 41.111 1.00 88.62 417 CYS A N 1
ATOM 3242 C CA . CYS A 1 417 ? -37.957 -8.086 40.363 1.00 88.62 417 CYS A CA 1
ATOM 3243 C C . CYS A 1 417 ? -38.168 -8.475 38.896 1.00 88.62 417 CYS A C 1
ATOM 3245 O O . CYS A 1 417 ? -39.195 -8.119 38.331 1.00 88.62 417 CYS A O 1
ATOM 3247 N N . HIS A 1 418 ? -37.240 -9.238 38.311 1.00 88.44 418 HIS A N 1
ATOM 3248 C CA . HIS A 1 418 ? -37.371 -9.765 36.956 1.00 88.44 418 HIS A CA 1
ATOM 3249 C C . HIS A 1 418 ? -38.555 -10.737 36.851 1.00 88.44 418 HIS A C 1
ATOM 3251 O O . HIS A 1 418 ? -39.448 -10.529 36.039 1.00 88.44 418 HIS A O 1
ATOM 3257 N N . ARG A 1 419 ? -38.640 -11.721 37.759 1.00 86.50 419 ARG A N 1
ATOM 3258 C CA . ARG A 1 419 ? -39.745 -12.698 37.817 1.00 86.50 419 ARG A CA 1
ATOM 3259 C C . ARG A 1 419 ? -41.124 -12.057 38.002 1.00 86.50 419 ARG A C 1
ATOM 3261 O O . ARG A 1 419 ? -42.130 -12.618 37.589 1.00 86.50 419 ARG A O 1
ATOM 3268 N N . THR A 1 420 ? -41.182 -10.916 38.681 1.00 86.50 420 THR A N 1
ATOM 3269 C CA . THR A 1 420 ? -42.436 -10.209 38.986 1.00 86.50 420 THR A CA 1
ATOM 3270 C C . THR A 1 420 ? -42.710 -9.038 38.039 1.00 86.50 420 THR A C 1
ATOM 3272 O O . THR A 1 420 ? -43.641 -8.275 38.294 1.00 86.50 420 THR A O 1
ATOM 3275 N N . SER A 1 421 ? -41.903 -8.874 36.981 1.00 82.81 421 SER A N 1
ATOM 3276 C CA . SER A 1 421 ? -41.959 -7.762 36.020 1.00 82.81 421 SER A CA 1
ATOM 3277 C C . SER A 1 421 ? -42.022 -6.376 36.679 1.00 82.81 421 SER A C 1
ATOM 3279 O O . SER A 1 421 ? -42.724 -5.474 36.224 1.00 82.81 421 SER A O 1
ATOM 3281 N N . ARG A 1 422 ? -41.292 -6.188 37.785 1.00 83.00 422 ARG A N 1
ATOM 3282 C CA . ARG A 1 422 ? -41.233 -4.921 38.528 1.00 83.00 422 ARG A CA 1
ATOM 3283 C C . ARG A 1 422 ? -39.998 -4.115 38.162 1.00 83.00 422 ARG A C 1
ATOM 3285 O O . ARG A 1 422 ? -38.907 -4.654 37.983 1.00 83.00 422 ARG A O 1
ATOM 3292 N N . ASN A 1 423 ? -40.146 -2.792 38.177 1.00 85.88 423 ASN A N 1
ATOM 3293 C CA . ASN A 1 423 ? -39.016 -1.886 38.011 1.00 85.88 423 ASN A CA 1
ATOM 3294 C C . ASN A 1 423 ? -38.068 -1.985 39.220 1.00 85.88 423 ASN A C 1
ATOM 3296 O O . ASN A 1 423 ? -38.414 -1.599 40.340 1.00 85.88 423 ASN A O 1
ATOM 3300 N N . CYS A 1 424 ? -36.872 -2.527 38.999 1.00 88.06 424 CYS A N 1
ATOM 3301 C CA . CYS A 1 424 ? -35.889 -2.742 40.051 1.00 88.06 424 CYS A CA 1
ATOM 3302 C C . CYS A 1 424 ? -35.133 -1.437 40.323 1.00 88.06 424 CYS A C 1
ATOM 3304 O O . CYS A 1 424 ? -34.374 -0.978 39.474 1.00 88.06 424 CYS A O 1
ATOM 3306 N N . VAL A 1 425 ? -35.331 -0.835 41.500 1.00 87.75 425 VAL A N 1
ATOM 3307 C CA . VAL A 1 425 ? -34.699 0.445 41.863 1.00 87.75 425 VAL A CA 1
ATOM 3308 C C . VAL A 1 425 ? -33.791 0.302 43.082 1.00 87.75 425 VAL A C 1
ATOM 3310 O O . VAL A 1 425 ? -34.101 -0.433 44.022 1.00 87.75 425 VAL A O 1
ATOM 3313 N N . VAL A 1 426 ? -32.670 1.013 43.076 1.00 85.38 426 VAL A N 1
ATOM 3314 C CA . VAL A 1 426 ? -31.677 1.062 44.154 1.00 85.38 426 VAL A CA 1
ATOM 3315 C C . VAL A 1 426 ? -31.606 2.493 44.666 1.00 85.38 426 VAL A C 1
ATOM 3317 O O . VAL A 1 426 ? -31.738 3.438 43.901 1.00 85.38 426 VAL A O 1
ATOM 3320 N N . TYR A 1 427 ? -31.460 2.674 45.974 1.00 81.56 427 TYR A N 1
ATOM 3321 C CA . TYR A 1 427 ? -31.354 4.018 46.535 1.00 81.56 427 TYR A CA 1
ATOM 3322 C C . TYR A 1 427 ? -29.919 4.522 46.434 1.00 81.56 427 TYR A C 1
ATOM 3324 O O . TYR A 1 427 ? -29.033 3.898 47.022 1.00 81.56 427 TYR A O 1
ATOM 3332 N N . ASP A 1 428 ? -29.721 5.650 45.755 1.00 78.81 428 ASP A N 1
ATOM 3333 C CA . ASP A 1 428 ? -28.437 6.339 45.711 1.00 78.81 428 ASP A CA 1
ATOM 3334 C C . ASP A 1 428 ? -28.376 7.378 46.854 1.00 78.81 428 ASP A C 1
ATOM 3336 O O . ASP A 1 428 ? -29.227 8.270 46.935 1.00 78.81 428 ASP A O 1
ATOM 3340 N N . PRO A 1 429 ? -27.411 7.261 47.783 1.00 72.94 429 PRO A N 1
ATOM 3341 C CA . PRO A 1 429 ? -27.293 8.167 48.918 1.00 72.94 429 PRO A CA 1
ATOM 3342 C C . PRO A 1 429 ? -26.783 9.567 48.555 1.00 72.94 429 PRO A C 1
ATOM 3344 O O . PRO A 1 429 ? -26.997 10.482 49.344 1.00 72.94 429 PRO A O 1
ATOM 3347 N N . ILE A 1 430 ? -26.126 9.739 47.408 1.00 74.38 430 ILE A N 1
ATOM 3348 C CA . ILE A 1 430 ? -25.654 11.034 46.907 1.00 74.38 430 ILE A CA 1
ATOM 3349 C C . ILE A 1 430 ? -26.784 11.769 46.190 1.00 74.38 430 ILE A C 1
ATOM 3351 O O . ILE A 1 430 ? -27.027 12.935 46.481 1.00 74.38 430 ILE A O 1
ATOM 3355 N N . LEU A 1 431 ? -27.521 11.072 45.321 1.00 72.06 431 LEU A N 1
ATOM 3356 C CA . LEU A 1 431 ? -28.662 11.652 44.597 1.00 72.06 431 LEU A CA 1
ATOM 3357 C C . LEU A 1 431 ? -29.927 11.777 45.461 1.00 72.06 431 LEU A C 1
ATOM 3359 O O . LEU A 1 431 ? -30.911 12.385 45.045 1.00 72.06 431 LEU A O 1
ATOM 3363 N N . GLY A 1 432 ? -29.949 11.152 46.642 1.00 74.62 432 GLY A N 1
ATOM 3364 C CA . GLY A 1 432 ? -31.082 11.203 47.569 1.00 74.62 432 GLY A CA 1
ATOM 3365 C C . GLY A 1 432 ? -32.362 10.536 47.049 1.00 74.62 432 GLY A C 1
ATOM 3366 O O . GLY A 1 432 ? -33.437 10.733 47.619 1.00 74.62 432 GLY A O 1
ATOM 3367 N N . SER A 1 433 ? -32.279 9.743 45.979 1.00 79.19 433 SER A N 1
ATOM 3368 C CA . SER A 1 433 ? -33.432 9.215 45.245 1.00 79.19 433 SER A CA 1
ATOM 3369 C C . SER A 1 433 ? -33.276 7.728 44.892 1.00 79.19 433 SER A C 1
ATOM 3371 O O . SER A 1 433 ? -32.213 7.124 45.050 1.00 79.19 433 SER A O 1
ATOM 3373 N N . ASN A 1 434 ? -34.382 7.084 44.499 1.00 81.31 434 ASN A N 1
ATOM 3374 C CA . ASN A 1 434 ? -34.352 5.705 44.008 1.00 81.31 434 ASN A CA 1
ATOM 3375 C C . ASN A 1 434 ? -34.059 5.713 42.500 1.00 81.31 434 ASN A C 1
ATOM 3377 O O . ASN A 1 434 ? -34.888 6.180 41.722 1.00 81.31 434 ASN A O 1
ATOM 3381 N N . VAL A 1 435 ? -32.934 5.131 42.100 1.00 80.44 435 VAL A N 1
ATOM 3382 C CA . VAL A 1 435 ? -32.482 5.042 40.712 1.00 80.44 435 VAL A CA 1
ATOM 3383 C C . VAL A 1 435 ? -32.803 3.657 40.139 1.00 80.44 435 VAL A C 1
ATOM 3385 O O . VAL A 1 435 ? -32.485 2.640 40.766 1.00 80.44 435 VAL A O 1
ATOM 3388 N N . PRO A 1 436 ? -33.450 3.565 38.967 1.00 81.81 436 PRO A N 1
ATOM 3389 C CA . PRO A 1 436 ? -33.695 2.287 38.307 1.00 81.81 436 PRO A CA 1
ATOM 3390 C C . PRO A 1 436 ? -32.417 1.609 37.800 1.00 81.81 436 PRO A C 1
ATOM 3392 O O . PRO A 1 436 ? -31.647 2.202 37.052 1.00 81.81 436 PRO A O 1
ATOM 3395 N N . LEU A 1 437 ? -32.243 0.323 38.117 1.00 76.31 437 LEU A N 1
ATOM 3396 C CA . LEU A 1 437 ? -31.121 -0.502 37.641 1.00 76.31 437 LEU A CA 1
ATOM 3397 C C . LEU A 1 437 ? -31.110 -0.683 36.117 1.00 76.31 437 LEU A C 1
ATOM 3399 O O . LEU A 1 437 ? -30.056 -0.935 35.541 1.00 76.31 437 LEU A O 1
ATOM 3403 N N . LYS A 1 438 ? -32.255 -0.494 35.446 1.00 68.56 438 LYS A N 1
ATOM 3404 C CA . LYS A 1 438 ? -32.351 -0.537 33.978 1.00 68.56 438 LYS A CA 1
ATOM 3405 C C . LYS A 1 438 ? -31.448 0.484 33.273 1.00 68.56 438 LYS A C 1
ATOM 3407 O O . LYS A 1 438 ? -31.046 0.228 32.146 1.00 68.56 438 LYS A O 1
ATOM 3412 N N . TYR A 1 439 ? -31.122 1.612 33.912 1.00 58.72 439 TYR A N 1
ATOM 3413 C CA . TYR A 1 439 ? -30.266 2.643 33.309 1.00 58.72 439 TYR A CA 1
ATOM 3414 C C . TYR A 1 439 ? -28.793 2.234 33.257 1.00 58.72 439 TYR A C 1
ATOM 3416 O O . TYR A 1 439 ? -28.085 2.653 32.352 1.00 58.72 439 TYR A O 1
ATOM 3424 N N . VAL A 1 440 ? -28.369 1.310 34.122 1.00 57.34 440 VAL A N 1
ATOM 3425 C CA . VAL A 1 440 ? -27.019 0.725 34.089 1.00 57.34 440 VAL A CA 1
ATOM 3426 C C . VAL A 1 440 ? -26.810 -0.141 32.830 1.00 57.34 440 VAL A C 1
ATOM 3428 O O . VAL A 1 440 ? -25.679 -0.384 32.431 1.00 57.34 440 VAL A O 1
ATOM 3431 N N . ARG A 1 441 ? -27.890 -0.561 32.146 1.00 45.00 441 ARG A N 1
ATOM 3432 C CA . ARG A 1 441 ? -27.827 -1.336 30.892 1.00 45.00 441 ARG A CA 1
ATOM 3433 C C . ARG A 1 441 ? -27.494 -0.485 29.663 1.00 45.00 441 ARG A C 1
ATOM 3435 O O . ARG A 1 441 ? -26.952 -1.021 28.707 1.00 45.00 441 ARG A O 1
ATOM 3442 N N . LYS A 1 442 ? -27.810 0.817 29.660 1.00 43.75 442 LYS A N 1
ATOM 3443 C CA . LYS A 1 442 ? -27.587 1.661 28.471 1.00 43.75 442 LYS A CA 1
ATOM 3444 C C . LYS A 1 442 ? -26.105 1.923 28.176 1.00 43.75 442 LYS A C 1
ATOM 3446 O O . LYS A 1 442 ? -25.807 2.333 27.067 1.00 43.75 442 LYS A O 1
ATOM 3451 N N . GLY A 1 443 ? -25.208 1.638 29.122 1.00 42.12 443 GLY A N 1
ATOM 3452 C CA . GLY A 1 443 ? -23.770 1.826 28.941 1.00 42.12 443 GLY A CA 1
ATOM 3453 C C . GLY A 1 443 ? -22.940 0.581 28.643 1.00 42.12 443 GLY A C 1
ATOM 3454 O O . GLY A 1 443 ? -21.767 0.721 28.329 1.00 42.12 443 GLY A O 1
ATOM 3455 N N . PHE A 1 444 ? -23.507 -0.625 28.748 1.00 41.06 444 PHE A N 1
ATOM 3456 C CA . PHE A 1 444 ? -22.749 -1.873 28.582 1.00 41.06 444 PHE A CA 1
ATOM 3457 C C . PHE A 1 444 ? -23.625 -2.976 27.969 1.00 41.06 444 PHE A C 1
ATOM 3459 O O . PHE A 1 444 ? -24.200 -3.784 28.704 1.00 41.06 444 PHE A O 1
ATOM 3466 N N . PRO A 1 445 ? -23.748 -3.026 26.628 1.00 39.56 445 PRO A N 1
ATOM 3467 C CA . PRO A 1 445 ? -24.512 -4.062 25.929 1.00 39.56 445 PRO A CA 1
ATOM 3468 C C . PRO A 1 445 ? -23.911 -5.475 26.044 1.00 39.56 445 PRO A C 1
ATOM 3470 O O . PRO A 1 445 ? -24.643 -6.445 25.899 1.00 39.56 445 PRO A O 1
ATOM 3473 N N . TRP A 1 446 ? -22.609 -5.601 26.334 1.00 41.03 446 TRP A N 1
ATOM 3474 C CA . TRP A 1 446 ? -21.827 -6.822 26.067 1.00 41.03 446 TRP A CA 1
ATOM 3475 C C . TRP A 1 446 ? -21.541 -7.731 27.280 1.00 41.03 446 TRP A C 1
ATOM 3477 O O . TRP A 1 446 ? -20.868 -8.743 27.132 1.00 41.03 446 TRP A O 1
ATOM 3487 N N . ILE A 1 447 ? -22.015 -7.399 28.489 1.00 37.16 447 ILE A N 1
ATOM 3488 C CA . ILE A 1 447 ? -21.609 -8.103 29.733 1.00 37.16 447 ILE A CA 1
ATOM 3489 C C . ILE A 1 447 ? -22.433 -9.378 30.027 1.00 37.16 447 ILE A C 1
ATOM 3491 O O . ILE A 1 447 ? -22.205 -10.036 31.040 1.00 37.16 447 ILE A O 1
ATOM 3495 N N . LEU A 1 448 ? -23.370 -9.807 29.174 1.00 35.78 448 LEU A N 1
ATOM 3496 C CA . LEU A 1 448 ? -24.020 -11.114 29.356 1.00 35.78 448 LEU A CA 1
ATOM 3497 C C . LEU A 1 448 ? -24.259 -11.827 28.020 1.00 35.78 448 LEU A C 1
ATOM 3499 O O . LEU A 1 448 ? -24.736 -11.177 27.093 1.00 35.78 448 LEU A O 1
ATOM 3503 N N . PRO A 1 449 ? -23.970 -13.143 27.937 1.00 33.03 449 PRO A N 1
ATOM 3504 C CA . PRO A 1 449 ? -24.333 -13.949 26.783 1.00 33.03 449 PRO A CA 1
ATOM 3505 C C . PRO A 1 449 ? -25.853 -13.962 26.626 1.00 33.03 449 PRO A C 1
ATOM 3507 O O . PRO A 1 449 ? -26.591 -14.025 27.619 1.00 33.03 449 PRO A O 1
ATOM 3510 N N . ASP A 1 450 ? -26.282 -13.885 25.369 1.00 32.50 450 ASP A N 1
ATOM 3511 C CA . ASP A 1 450 ? -27.660 -14.095 24.952 1.00 32.50 450 ASP A CA 1
ATOM 3512 C C . ASP A 1 450 ? -28.218 -15.361 25.619 1.00 32.50 450 ASP A C 1
ATOM 3514 O O . ASP A 1 450 ? -27.566 -16.409 25.656 1.00 32.50 450 ASP A O 1
ATOM 3518 N N . CYS A 1 451 ? -29.395 -15.221 26.231 1.00 30.97 451 CYS A N 1
ATOM 3519 C CA . CYS A 1 451 ? -30.196 -16.360 26.670 1.00 30.97 451 CYS A CA 1
ATOM 3520 C C . CYS A 1 451 ? -30.889 -16.998 25.475 1.00 30.97 451 CYS A C 1
ATOM 3522 O O . CYS A 1 451 ? -31.397 -16.219 24.635 1.00 30.97 451 CYS A O 1
#

Radius of gyration: 35.61 Å; chains: 1; bounding box: 84×59×115 Å

InterPro domains:
  IPR001138 Zn(2)Cys(6) fungal-type DNA-binding domain [PF00172] (17-51)
  IPR001138 Zn(2)Cys(6) fungal-type DNA-binding domain [PF00172] (396-429)
  IPR001138 Zn(2)Cys(6) fungal-type DNA-binding domain [PS00463] (17-45)
  IPR001138 Zn(2)Cys(6) fungal-type DNA-binding domain [PS00463] (396-424)
  IPR001138 Zn(2)Cys(6) fungal-type DNA-binding domain [PS50048] (17-47)
  IPR001138 Zn(2)Cys(6) fungal-type DNA-binding domain [PS50048] (396-426)
  IPR001138 Zn(2)Cys(6) fungal-type DNA-binding domain [SM00066] (12-56)
  IPR001138 Zn(2)Cys(6) fungal-type DNA-binding domain [SM00066] (391-435)
  IPR001138 Zn(2)Cys(6) fungal-type DNA-binding domain [cd00067] (13-46)
  IPR001138 Zn(2)Cys(6) fungal-type DNA-binding domain [cd00067] (396-425)
  IPR036864 Zn(2)-C6 fungal-type DNA-binding domain superfamily [G3DSA:4.10.240.10] (16-98)
  IPR036864 Zn(2)-C6 fungal-type DNA-binding domain superfamily [G3DSA:4.10.240.10] (397-443)
  IPR036864 Zn(2)-C6 fungal-type DNA-binding domain superfamily [SSF57701] (7-49)
  IPR036864 Zn(2)-C6 fungal-type DNA-binding domain superfamily [SSF57701] (393-431)

Sequence (451 aa):
MDIVASPKSKRHRSIPACARCHKSKQKCDRGTPRCLRCVSAGVECTAINRQNSSEVPRSAVQYLEQKLAELETLATTRENVTNAALPTQDDLNINASEIHATQFFDQSLPDYVKDHADWTSKTNEAVQRLANEATLGSLVDPWLTSAPHQCRVLLHRPCSRNIVVSDESLLAVVIAATNLIALDMNIAKAGGLVMAFEIGNRDFQAGMVLLYALRNHSAKLEEASLTVAAERALSDLVQLFNLLSSRWPPLADTAAYINELGDTNLRNPVGHSGSAYDMNVLEELDCLVTQRRIHSIRHRNVVLPQQKKFAAAATQPKDSGQEMGEGLFEDENWWRDFINDDLVTNDSPFSLISPDAAHSSVSILPHEKIQHPPDPRQDLSDLEKQLRPIIDALPSCSFCRDRRIKCRLQLPACKECHRTSRNCVVYDPILGSNVPLKYVRKGFPWILPDC

Foldseek 3Di:
DDDDDDPDDPPPPDQAAFLVCVVVVHDFPNDPPATPVCVVVVHDTFHAQPPPRDTHHLFLPVVLVVVLVVVVVVVVVVVVLVVQVVVLVVQLVVLLVVLCCVFAVVDDDDPVADDLVSVLVVSLVSLVVSLVSLVPGPDRDLCSNLSSLLSLLSSLFQAPVHNPGDLVSLVSNLVSLLSNLVSLLVVLVLDDDDPLVVSLVSNLSSLLSLLVCCQPPVVSCVVVVSNVSSVVSLVSSLVSLVSSCVVVVVSPVVSVLSVVSNVLSVVAHPPRDDDPVSVVSVVVSSCSRHVVVVVVVVVVPDPDDPPPPPDDDDDDDDDDDDDDDDDPPPPPVVVVVVVPPVPDDDDDPDDDDDDDDDDDDDDDDDDDDDDRDDDPVNVVVVVCVVCVSSQSSFDAFPVCVVVVHDFQDDPQATPVCVVVVHFTWGQNPNVRDTHTSPVVCVRDVDPDDDD